Protein AF-A0AAN0MCS2-F1 (afdb_monomer)

Nearest PDB structures (foldseek):
  6ixg-assembly2_B  TM=2.517E-01  e=1.821E+00  Homo sapiens

Structure (mmCIF, N/CA/C/O backbone):
data_AF-A0AAN0MCS2-F1
#
_entry.id   AF-A0AAN0MCS2-F1
#
loop_
_atom_site.group_PDB
_atom_site.id
_atom_site.type_symbol
_atom_site.label_atom_id
_atom_site.label_alt_id
_atom_site.label_comp_id
_atom_site.label_asym_id
_atom_site.label_entity_id
_atom_site.label_seq_id
_atom_site.pdbx_PDB_ins_code
_atom_site.Cartn_x
_atom_site.Cartn_y
_atom_site.Cartn_z
_atom_site.occupancy
_atom_site.B_iso_or_equiv
_atom_site.auth_seq_id
_atom_site.auth_comp_id
_atom_site.auth_asym_id
_atom_site.auth_atom_id
_atom_site.pdbx_PDB_model_num
ATOM 1 N N . MET A 1 1 ? 11.429 34.445 -14.362 1.00 49.25 1 MET A N 1
ATOM 2 C CA . MET A 1 1 ? 10.684 33.295 -14.926 1.00 49.25 1 MET A CA 1
ATOM 3 C C . MET A 1 1 ? 11.034 31.985 -14.214 1.00 49.25 1 MET A C 1
ATOM 5 O O . MET A 1 1 ? 10.149 31.158 -14.033 1.00 49.25 1 MET A O 1
ATOM 9 N N . ASP A 1 2 ? 12.268 31.828 -13.718 1.00 57.62 2 ASP A N 1
ATOM 10 C CA . ASP A 1 2 ? 12.717 30.595 -13.047 1.00 57.62 2 ASP A CA 1
ATOM 11 C C . ASP A 1 2 ? 12.126 30.369 -11.649 1.00 57.62 2 ASP A C 1
ATOM 13 O O . ASP A 1 2 ? 11.789 29.238 -11.309 1.00 57.62 2 ASP A O 1
ATOM 17 N N . SER A 1 3 ? 11.869 31.426 -10.869 1.00 55.38 3 SER A N 1
ATOM 18 C CA . SER A 1 3 ? 11.229 31.289 -9.548 1.00 55.38 3 SER A CA 1
ATOM 19 C C . SER A 1 3 ? 9.783 30.781 -9.623 1.00 55.38 3 SER A C 1
ATOM 21 O O . SER A 1 3 ? 9.333 30.069 -8.728 1.00 55.38 3 SER A O 1
ATOM 23 N N . LEU A 1 4 ? 9.056 31.108 -10.698 1.00 62.59 4 LEU A N 1
ATOM 24 C CA . LEU A 1 4 ? 7.672 30.674 -10.904 1.00 62.59 4 LEU A CA 1
ATOM 25 C C . LEU A 1 4 ? 7.606 29.195 -11.314 1.00 62.59 4 LEU A C 1
ATOM 27 O O . LEU A 1 4 ? 6.739 28.462 -10.848 1.00 62.59 4 LEU A O 1
ATOM 31 N N . ARG A 1 5 ? 8.560 28.748 -12.143 1.00 67.56 5 ARG A N 1
ATOM 32 C CA . ARG A 1 5 ? 8.702 27.342 -12.550 1.00 67.56 5 ARG A CA 1
ATOM 33 C C . ARG A 1 5 ? 9.108 26.456 -11.377 1.00 67.56 5 ARG A C 1
ATOM 35 O O . ARG A 1 5 ? 8.538 25.383 -11.213 1.00 67.56 5 ARG A O 1
ATOM 42 N N . LEU A 1 6 ? 10.024 26.935 -10.533 1.00 66.94 6 LEU A N 1
ATOM 43 C CA . LEU A 1 6 ? 10.434 26.220 -9.327 1.00 66.94 6 LEU A CA 1
ATOM 44 C C . LEU A 1 6 ? 9.258 26.077 -8.353 1.00 66.94 6 LEU A C 1
ATOM 46 O O . LEU A 1 6 ? 8.958 24.974 -7.914 1.00 66.94 6 LEU A O 1
ATOM 50 N N . LYS A 1 7 ? 8.530 27.171 -8.085 1.00 70.00 7 LYS A N 1
ATOM 51 C CA . LYS A 1 7 ? 7.324 27.139 -7.243 1.00 70.00 7 LYS A CA 1
ATOM 52 C C . LYS A 1 7 ? 6.250 26.213 -7.814 1.00 70.00 7 LYS A C 1
ATOM 54 O O . LYS A 1 7 ? 5.657 25.457 -7.058 1.00 70.00 7 LYS A O 1
ATOM 59 N N . GLY A 1 8 ? 6.038 26.219 -9.131 1.00 75.12 8 GLY A N 1
ATOM 60 C CA . GLY A 1 8 ? 5.113 25.299 -9.794 1.00 75.12 8 GLY A CA 1
ATOM 61 C C . GLY A 1 8 ? 5.495 23.832 -9.597 1.00 75.12 8 GLY A C 1
ATOM 62 O O . GLY A 1 8 ? 4.645 23.032 -9.218 1.00 75.12 8 GLY A O 1
ATOM 63 N N . LEU A 1 9 ? 6.774 23.489 -9.782 1.00 75.25 9 LEU A N 1
ATOM 64 C CA . LEU A 1 9 ? 7.273 22.128 -9.571 1.00 75.25 9 LEU A CA 1
ATOM 65 C C . LEU A 1 9 ? 7.177 21.701 -8.100 1.00 75.25 9 LEU A C 1
ATOM 67 O O . LEU A 1 9 ? 6.795 20.568 -7.824 1.00 75.25 9 LEU A O 1
ATOM 71 N N . PHE A 1 10 ? 7.459 22.605 -7.161 1.00 71.62 10 PHE A N 1
ATOM 72 C CA . PHE A 1 10 ? 7.328 22.340 -5.727 1.00 71.62 10 PHE A CA 1
ATOM 73 C C . PHE A 1 10 ? 5.873 22.115 -5.313 1.00 71.62 10 PHE A C 1
ATOM 75 O O . PHE A 1 10 ? 5.589 21.159 -4.603 1.00 71.62 10 PHE A O 1
ATOM 82 N N . VAL A 1 11 ? 4.944 22.945 -5.794 1.00 72.69 11 VAL A N 1
ATOM 83 C CA . VAL A 1 11 ? 3.505 22.781 -5.531 1.00 72.69 11 VAL A CA 1
ATOM 84 C C . VAL A 1 11 ? 2.983 21.484 -6.146 1.00 72.69 11 VAL A C 1
ATOM 86 O O . VAL A 1 11 ? 2.204 20.776 -5.513 1.00 72.69 11 VAL A O 1
ATOM 89 N N . LEU A 1 12 ? 3.424 21.159 -7.364 1.00 71.31 12 LEU A N 1
ATOM 90 C CA . LEU A 1 12 ? 3.101 19.899 -8.025 1.00 71.31 12 LEU A CA 1
ATOM 91 C C . LEU A 1 12 ? 3.603 18.708 -7.194 1.00 71.31 12 LEU A C 1
ATOM 93 O O . LEU A 1 12 ? 2.820 17.815 -6.892 1.00 71.31 12 LEU A O 1
ATOM 97 N N . THR A 1 13 ? 4.860 18.750 -6.748 1.00 70.44 13 THR A N 1
ATOM 98 C CA . THR A 1 13 ? 5.473 17.703 -5.915 1.00 70.44 13 THR A CA 1
ATOM 99 C C . THR A 1 13 ? 4.774 17.572 -4.559 1.00 70.44 13 THR A C 1
ATOM 101 O O . THR A 1 13 ? 4.441 16.467 -4.156 1.00 70.44 13 THR A O 1
ATOM 104 N N . GLY A 1 14 ? 4.472 18.682 -3.878 1.00 69.06 14 GLY A N 1
ATOM 105 C CA . GLY A 1 14 ? 3.762 18.671 -2.594 1.00 69.06 14 GLY A CA 1
ATOM 106 C C . GLY A 1 14 ? 2.352 18.093 -2.710 1.00 69.06 14 GLY A C 1
ATOM 107 O O . GLY A 1 14 ? 1.976 17.223 -1.925 1.00 69.06 14 GLY A O 1
ATOM 108 N N . LYS A 1 15 ? 1.602 18.485 -3.752 1.00 67.69 15 LYS A N 1
ATOM 109 C CA . LYS A 1 15 ? 0.300 17.874 -4.067 1.00 67.69 15 LYS A CA 1
ATOM 110 C C . LYS A 1 15 ? 0.422 16.381 -4.370 1.00 67.69 15 LYS A C 1
ATOM 112 O O . LYS A 1 15 ? -0.410 15.611 -3.911 1.00 67.69 15 LYS A O 1
ATOM 117 N N . MET A 1 16 ? 1.456 15.984 -5.108 1.00 67.19 16 MET A N 1
ATOM 118 C CA . MET A 1 16 ? 1.753 14.586 -5.427 1.00 67.19 16 MET A CA 1
ATOM 119 C C . MET A 1 16 ? 2.273 13.776 -4.240 1.00 67.19 16 MET A C 1
ATOM 121 O O . MET A 1 16 ? 2.394 12.575 -4.385 1.00 67.19 16 MET A O 1
ATOM 125 N N . MET A 1 17 ? 2.608 14.386 -3.102 1.00 65.94 17 MET A N 1
ATOM 126 C CA . MET A 1 17 ? 3.031 13.671 -1.891 1.00 65.94 17 MET A CA 1
ATOM 127 C C . MET A 1 17 ? 1.999 13.762 -0.763 1.00 65.94 17 MET A C 1
ATOM 129 O O . MET A 1 17 ? 2.291 13.318 0.343 1.00 65.94 17 MET A O 1
ATOM 133 N N . ALA A 1 18 ? 0.828 14.362 -1.019 1.00 61.72 18 ALA A N 1
ATOM 134 C CA . ALA A 1 18 ? -0.166 14.704 0.004 1.00 61.72 18 ALA A CA 1
ATOM 135 C C . ALA A 1 18 ? 0.447 15.423 1.230 1.00 61.72 18 ALA A C 1
ATOM 137 O O . ALA A 1 18 ? -0.058 15.319 2.345 1.00 61.72 18 ALA A O 1
ATOM 138 N N . ALA A 1 19 ? 1.553 16.148 1.024 1.00 60.22 19 ALA A N 1
ATOM 139 C CA . ALA A 1 19 ? 2.311 16.782 2.091 1.00 60.22 19 ALA A CA 1
ATOM 140 C C . ALA A 1 19 ? 1.664 18.112 2.486 1.00 60.22 19 ALA A C 1
ATOM 142 O O . ALA A 1 19 ? 1.260 18.904 1.627 1.00 60.22 19 ALA A O 1
ATOM 143 N N . ASP A 1 20 ? 1.597 18.359 3.792 1.00 55.09 20 ASP A N 1
ATOM 144 C CA . ASP A 1 20 ? 1.030 19.583 4.337 1.00 55.09 20 ASP A CA 1
ATOM 145 C C . ASP A 1 20 ? 1.890 20.786 3.917 1.00 55.09 20 ASP A C 1
ATOM 147 O O . ASP A 1 20 ? 3.088 20.852 4.203 1.00 55.09 20 ASP A O 1
ATOM 151 N N . MET A 1 21 ? 1.303 21.733 3.180 1.00 57.91 21 MET A N 1
ATOM 152 C CA . MET A 1 21 ? 2.031 22.877 2.611 1.00 57.91 21 MET A CA 1
ATOM 153 C C . MET A 1 21 ? 2.197 24.012 3.630 1.00 57.91 21 MET A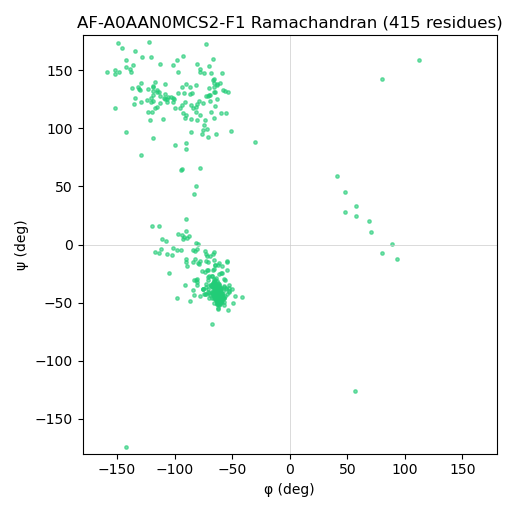 C 1
ATOM 155 O O . MET A 1 21 ? 2.043 25.191 3.304 1.00 57.91 21 MET A O 1
ATOM 159 N N . ASN A 1 22 ? 2.539 23.655 4.867 1.00 54.69 22 ASN A N 1
ATOM 160 C CA . ASN A 1 22 ? 3.037 24.594 5.857 1.00 54.69 22 ASN A CA 1
ATOM 161 C C . ASN A 1 22 ? 4.497 24.915 5.513 1.00 54.69 22 ASN A C 1
ATOM 163 O O . ASN A 1 22 ? 5.425 24.170 5.823 1.00 54.69 22 ASN A O 1
ATOM 167 N N . TYR A 1 23 ? 4.694 26.019 4.787 1.00 54.25 23 TYR A N 1
ATOM 168 C CA . TYR A 1 23 ? 6.009 26.485 4.350 1.00 54.25 23 TYR A CA 1
ATOM 169 C C . TYR A 1 23 ? 6.892 26.862 5.550 1.00 54.25 23 TYR A C 1
ATOM 171 O O . TYR A 1 23 ? 6.872 27.997 6.019 1.00 54.25 23 TYR A O 1
ATOM 179 N N . GLY A 1 24 ? 7.724 25.923 5.994 1.00 55.72 24 GLY A N 1
ATOM 180 C CA . GLY A 1 24 ? 8.928 26.184 6.777 1.00 55.72 24 GLY A CA 1
ATOM 181 C C . GLY A 1 24 ? 10.157 25.831 5.945 1.00 55.72 24 GLY A C 1
ATOM 182 O O . GLY A 1 24 ? 10.246 24.730 5.404 1.00 55.72 24 GLY A O 1
ATOM 183 N N . PHE A 1 25 ? 11.118 26.746 5.809 1.00 54.50 25 PHE A N 1
ATOM 184 C CA . PHE A 1 25 ? 12.414 26.401 5.221 1.00 54.50 25 PHE A CA 1
ATOM 185 C C . PHE A 1 25 ? 13.181 25.521 6.217 1.00 54.50 25 PHE A C 1
ATOM 187 O O . PHE A 1 25 ? 13.846 26.027 7.119 1.00 54.50 25 PHE A O 1
ATOM 194 N N . VAL A 1 26 ? 13.052 24.198 6.089 1.00 68.31 26 VAL A N 1
ATOM 195 C CA . VAL A 1 26 ? 13.790 23.238 6.919 1.00 68.31 26 VAL A CA 1
ATOM 196 C C . VAL A 1 26 ? 15.147 22.985 6.272 1.00 68.31 26 VAL A C 1
ATOM 198 O O . VAL A 1 26 ? 15.285 22.187 5.345 1.00 68.31 26 VAL A O 1
ATOM 201 N N . PHE A 1 27 ? 16.165 23.696 6.747 1.00 72.94 27 PHE A N 1
ATOM 202 C CA . PHE A 1 27 ? 17.539 23.471 6.318 1.00 72.94 27 PHE A CA 1
ATOM 203 C C . PHE A 1 27 ? 18.130 22.270 7.062 1.00 72.94 27 PHE A C 1
ATOM 205 O O . PHE A 1 27 ? 18.440 22.354 8.249 1.00 72.94 27 PHE A O 1
ATOM 212 N N . SER A 1 28 ? 18.304 21.146 6.363 1.00 85.94 28 SER A N 1
ATOM 213 C CA . SER A 1 28 ? 19.038 19.994 6.894 1.00 85.94 28 SER A CA 1
ATOM 214 C C . SER A 1 28 ? 20.517 20.100 6.524 1.00 85.94 28 SER A C 1
ATOM 216 O O . SER A 1 28 ? 20.911 19.925 5.364 1.00 85.94 28 SER A O 1
ATOM 218 N N . LEU A 1 29 ? 21.355 20.369 7.528 1.00 89.31 29 LEU A N 1
ATOM 219 C CA . LEU A 1 29 ? 22.810 20.373 7.366 1.00 89.31 29 LEU A CA 1
ATOM 220 C C . LEU A 1 29 ? 23.319 18.991 6.924 1.00 89.31 29 LEU A C 1
ATOM 222 O O . LEU A 1 29 ? 24.201 18.899 6.074 1.00 89.31 29 LEU A O 1
ATOM 226 N N . GLU A 1 30 ? 22.715 17.916 7.437 1.00 91.69 30 GLU A N 1
ATOM 227 C CA . GLU A 1 30 ? 23.076 16.542 7.085 1.00 91.69 30 GLU A CA 1
ATOM 228 C C . GLU A 1 30 ? 22.815 16.244 5.598 1.00 91.69 30 GLU A C 1
ATOM 230 O O . GLU A 1 30 ? 23.688 15.721 4.904 1.00 91.69 30 GLU A O 1
ATOM 235 N N . ALA A 1 31 ? 21.645 16.632 5.075 1.00 86.88 31 ALA A N 1
ATOM 236 C CA . ALA A 1 31 ? 21.326 16.474 3.653 1.00 86.88 31 ALA A CA 1
ATOM 237 C C . ALA A 1 31 ? 22.259 17.310 2.758 1.00 86.88 31 ALA A C 1
ATOM 239 O O . ALA A 1 31 ? 22.672 16.866 1.682 1.00 86.88 31 ALA A O 1
ATOM 240 N N . THR A 1 32 ? 22.641 18.499 3.228 1.00 90.25 32 THR A N 1
ATOM 241 C CA . THR A 1 32 ? 23.588 19.376 2.529 1.00 90.25 32 THR A CA 1
ATOM 242 C C . THR A 1 32 ? 24.970 18.731 2.435 1.00 90.25 32 THR A C 1
ATOM 244 O O . THR A 1 32 ? 25.537 18.658 1.345 1.00 90.25 32 THR A O 1
ATOM 247 N N . LEU A 1 33 ? 25.490 18.185 3.539 1.00 93.38 33 LEU A N 1
ATOM 248 C CA . LEU A 1 33 ? 26.780 17.488 3.555 1.00 93.38 33 LEU A CA 1
ATOM 249 C C . LEU A 1 33 ? 26.772 16.244 2.659 1.00 93.38 33 LEU A C 1
ATOM 251 O O . LEU A 1 33 ? 27.718 16.038 1.899 1.00 93.38 33 LEU A O 1
ATOM 255 N N . LYS A 1 34 ? 25.684 15.459 2.667 1.00 91.56 34 LYS A N 1
ATOM 256 C CA . LYS A 1 34 ? 25.514 14.323 1.742 1.00 91.56 34 LYS A CA 1
ATOM 257 C C . LYS A 1 34 ? 25.557 14.778 0.280 1.00 91.56 34 LYS A C 1
ATOM 259 O O . LYS A 1 34 ? 26.231 14.154 -0.534 1.00 91.56 34 LYS A O 1
ATOM 264 N N . THR A 1 35 ? 24.911 15.896 -0.048 1.00 91.62 35 THR A N 1
ATOM 265 C CA . THR A 1 35 ? 24.921 16.458 -1.411 1.00 91.62 35 THR A CA 1
ATOM 266 C C . THR A 1 35 ? 26.323 16.916 -1.826 1.00 91.62 35 THR A C 1
ATOM 268 O O . THR A 1 35 ? 26.775 16.582 -2.922 1.00 91.62 35 THR A O 1
ATOM 271 N N . ILE A 1 36 ? 27.041 17.613 -0.937 1.00 94.56 36 ILE A N 1
ATOM 272 C CA . ILE A 1 36 ? 28.433 18.040 -1.158 1.00 94.56 36 ILE A CA 1
ATOM 273 C C . ILE A 1 36 ? 29.361 16.836 -1.346 1.00 94.56 36 ILE A C 1
ATOM 275 O O . ILE A 1 36 ? 30.296 16.932 -2.129 1.00 94.56 36 ILE A O 1
ATOM 279 N N . ALA A 1 37 ? 29.115 15.707 -0.678 1.00 92.62 37 ALA A N 1
ATOM 280 C CA . ALA A 1 37 ? 29.914 14.494 -0.847 1.00 92.62 37 ALA A CA 1
ATOM 281 C C . ALA A 1 37 ? 29.603 13.746 -2.159 1.00 92.62 37 ALA A C 1
ATOM 283 O O . ALA A 1 37 ? 30.510 13.241 -2.822 1.00 92.62 37 ALA A O 1
ATOM 284 N N . ILE A 1 38 ? 28.329 13.691 -2.565 1.00 93.00 38 ILE A N 1
ATOM 285 C CA . ILE A 1 38 ? 27.896 12.965 -3.769 1.00 93.00 38 ILE A CA 1
ATOM 286 C C . ILE A 1 38 ? 28.361 13.667 -5.052 1.00 93.00 38 ILE A C 1
ATOM 288 O O . ILE A 1 38 ? 28.765 12.989 -5.997 1.00 93.00 38 ILE A O 1
ATOM 292 N N . PHE A 1 39 ? 28.353 15.003 -5.099 1.00 92.56 39 PHE A N 1
ATOM 293 C CA . PHE A 1 39 ? 28.737 15.762 -6.298 1.00 92.56 39 PHE A CA 1
ATOM 294 C C . PHE A 1 39 ? 30.162 15.442 -6.804 1.00 92.56 39 PHE A C 1
ATOM 296 O O . PHE A 1 39 ? 30.306 15.074 -7.974 1.00 92.56 39 PHE A O 1
ATOM 303 N N . PRO A 1 40 ? 31.214 15.504 -5.962 1.00 95.00 40 PRO A N 1
ATOM 304 C CA . PRO A 1 40 ? 32.560 15.071 -6.324 1.00 95.00 40 PRO A CA 1
ATOM 305 C C . PRO A 1 40 ? 32.627 13.590 -6.687 1.00 95.00 40 PRO A C 1
ATOM 307 O O . PRO A 1 40 ? 33.369 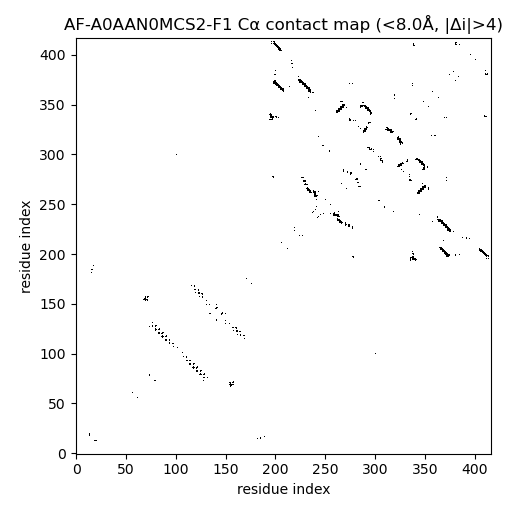13.232 -7.596 1.00 95.00 40 PRO A O 1
ATOM 310 N N . GLY A 1 41 ? 31.841 12.734 -6.024 1.00 93.31 41 GLY A N 1
ATOM 311 C CA . GLY A 1 41 ? 31.767 11.307 -6.340 1.00 93.31 41 GLY A CA 1
ATOM 312 C C . GLY A 1 41 ? 31.287 11.055 -7.771 1.00 93.31 41 GLY A C 1
ATOM 313 O O . GLY A 1 41 ? 31.966 10.379 -8.543 1.00 93.31 41 GLY A O 1
ATOM 314 N N . VAL A 1 42 ? 30.164 11.664 -8.164 1.00 91.81 42 VAL A N 1
ATOM 315 C CA . VAL A 1 42 ? 29.646 11.588 -9.541 1.00 91.81 42 VAL A CA 1
ATOM 316 C C . VAL A 1 42 ? 30.651 12.177 -10.530 1.00 91.81 42 VAL A C 1
ATOM 318 O O . VAL A 1 42 ? 30.913 11.578 -11.572 1.00 91.81 42 VAL A O 1
ATOM 321 N N . PHE A 1 43 ? 31.257 13.319 -10.199 1.00 91.44 43 PHE A N 1
ATOM 322 C CA . PHE A 1 43 ? 32.249 13.956 -11.061 1.00 91.44 43 PHE A CA 1
ATOM 323 C C . PHE A 1 43 ? 33.487 13.076 -11.277 1.00 91.44 43 PHE A C 1
ATOM 325 O O . PHE A 1 43 ? 33.930 12.921 -12.412 1.00 91.44 43 PHE A O 1
ATOM 332 N N . LEU A 1 44 ? 34.010 12.444 -10.223 1.00 93.69 44 LEU A N 1
ATOM 333 C CA . LEU A 1 44 ? 35.133 11.510 -10.316 1.00 93.69 44 LEU A CA 1
ATOM 334 C C . LEU A 1 44 ? 34.800 10.316 -11.203 1.00 93.69 44 LEU A C 1
ATOM 336 O O . LEU A 1 44 ? 35.621 9.944 -12.037 1.00 93.69 44 LEU A O 1
ATOM 340 N N . VAL A 1 45 ? 33.597 9.749 -11.073 1.00 92.19 45 VAL A N 1
ATOM 341 C CA . VAL A 1 45 ? 33.142 8.666 -11.953 1.00 92.19 45 VAL A CA 1
ATOM 342 C C . VAL A 1 45 ? 33.131 9.140 -13.405 1.00 92.19 45 VAL A C 1
ATOM 344 O O . VAL A 1 45 ? 33.732 8.488 -14.255 1.00 92.19 45 VAL A O 1
ATOM 347 N N . VAL A 1 46 ? 32.539 10.301 -13.701 1.00 89.75 46 VAL A N 1
ATOM 348 C CA . VAL A 1 46 ? 32.508 10.850 -15.069 1.00 89.75 46 VAL A CA 1
ATOM 349 C C . VAL A 1 46 ? 33.919 11.098 -15.607 1.00 89.75 46 VAL A C 1
ATOM 351 O O . VAL A 1 46 ? 34.215 10.717 -16.737 1.00 89.75 46 VAL A O 1
ATOM 354 N N . VAL A 1 47 ? 34.813 11.684 -14.809 1.00 90.75 47 VAL A N 1
ATOM 355 C CA . VAL A 1 47 ? 36.205 11.945 -15.207 1.00 90.75 47 VAL A CA 1
ATOM 356 C C . VAL A 1 47 ? 36.972 10.646 -15.439 1.00 90.75 47 VAL A C 1
ATOM 358 O O . VAL A 1 47 ? 37.709 10.559 -16.416 1.00 90.75 47 VAL A O 1
ATOM 361 N N . LEU A 1 48 ? 36.786 9.624 -14.602 1.00 92.12 48 LEU A N 1
ATOM 362 C CA . LEU A 1 48 ? 37.407 8.310 -14.787 1.00 92.12 48 LEU A CA 1
ATOM 363 C C . LEU A 1 48 ? 36.906 7.627 -16.061 1.00 92.12 48 LEU A C 1
ATOM 365 O O . LEU A 1 48 ? 37.723 7.168 -16.858 1.00 92.12 48 LEU A O 1
ATOM 369 N N . PHE A 1 49 ? 35.591 7.607 -16.296 1.00 85.44 49 PHE A N 1
ATOM 370 C CA . PHE A 1 49 ? 35.014 7.075 -17.533 1.00 85.44 49 PHE A CA 1
ATOM 371 C C . PHE A 1 49 ? 35.533 7.829 -18.759 1.00 85.44 49 PHE A C 1
ATOM 373 O O . PHE A 1 49 ? 35.985 7.203 -19.718 1.00 85.44 49 PHE A O 1
ATOM 380 N N . ASN A 1 50 ? 35.539 9.162 -18.711 1.00 85.69 50 ASN A N 1
ATOM 381 C CA . ASN A 1 50 ? 36.059 9.994 -19.791 1.00 85.69 50 ASN A CA 1
ATOM 382 C C . ASN A 1 50 ? 37.556 9.762 -20.011 1.00 85.69 50 ASN A C 1
ATOM 384 O O . ASN A 1 50 ? 37.982 9.683 -21.155 1.00 85.69 50 ASN A O 1
ATOM 388 N N . ARG A 1 51 ? 38.352 9.588 -18.949 1.00 84.75 51 ARG A N 1
ATOM 389 C CA . ARG A 1 51 ? 39.783 9.272 -19.050 1.00 84.75 51 ARG A CA 1
ATOM 390 C C . ARG A 1 51 ? 40.007 7.926 -19.732 1.00 84.75 51 ARG A C 1
ATOM 392 O O . ARG A 1 51 ? 40.767 7.876 -20.688 1.00 84.75 51 ARG A O 1
ATOM 399 N N . ILE A 1 52 ? 39.317 6.869 -19.295 1.00 83.56 52 ILE A N 1
ATOM 400 C CA . ILE A 1 52 ? 39.418 5.527 -19.898 1.00 83.56 52 ILE A CA 1
ATOM 401 C C . ILE A 1 52 ? 38.986 5.552 -21.370 1.00 83.56 52 ILE A C 1
ATOM 403 O O . ILE A 1 52 ? 39.563 4.846 -22.196 1.00 83.56 52 ILE A O 1
ATOM 407 N N . LEU A 1 53 ? 37.962 6.342 -21.707 1.00 75.31 53 LEU A N 1
ATOM 408 C CA . LEU A 1 53 ? 37.527 6.532 -23.089 1.00 75.31 53 LEU A CA 1
ATOM 409 C C . LEU A 1 53 ? 38.602 7.257 -23.904 1.00 75.31 53 LEU A C 1
ATOM 411 O O . LEU A 1 53 ? 38.982 6.760 -24.955 1.00 75.31 53 LEU A O 1
ATOM 415 N N . LEU A 1 54 ? 39.117 8.386 -23.412 1.00 75.75 54 LEU A N 1
ATOM 416 C CA . LEU A 1 54 ? 40.113 9.212 -24.101 1.00 75.75 54 LEU A CA 1
ATOM 417 C C . LEU A 1 54 ? 41.468 8.511 -24.260 1.00 75.75 54 LEU A C 1
ATOM 419 O O . LEU A 1 54 ? 42.123 8.706 -25.275 1.00 75.75 54 LEU A O 1
ATOM 423 N N . GLU A 1 55 ? 41.864 7.667 -23.308 1.00 76.12 55 GLU A N 1
ATOM 424 C CA . GLU A 1 55 ? 43.109 6.888 -23.362 1.00 76.12 55 GLU A CA 1
ATOM 425 C C . GLU A 1 55 ? 43.102 5.837 -24.487 1.00 76.12 55 GLU A C 1
ATOM 427 O O . GLU A 1 55 ? 44.158 5.421 -24.952 1.00 76.12 55 GLU A O 1
ATOM 432 N N . LYS A 1 56 ? 41.917 5.432 -24.964 1.00 67.12 56 LYS A N 1
ATOM 433 C CA . LYS A 1 56 ? 41.763 4.458 -26.053 1.00 67.12 56 LYS A CA 1
ATOM 434 C C . LYS A 1 56 ? 41.722 5.076 -27.453 1.00 67.12 56 LYS A C 1
ATOM 436 O O . LYS A 1 56 ? 41.799 4.316 -28.413 1.00 67.12 56 LYS A O 1
ATOM 441 N N . TYR A 1 57 ? 41.578 6.397 -27.587 1.00 71.06 57 TYR A N 1
ATOM 442 C CA . TYR A 1 57 ? 41.524 7.065 -28.892 1.00 71.06 57 TYR A CA 1
ATOM 443 C C . TYR A 1 57 ? 42.870 7.711 -29.214 1.00 71.06 57 TYR A C 1
ATOM 445 O O . TYR A 1 57 ? 43.350 8.571 -28.474 1.00 71.06 57 TYR A O 1
ATOM 453 N N . GLU A 1 58 ? 43.477 7.347 -30.343 1.00 73.31 58 GLU A N 1
ATOM 454 C CA . GLU A 1 58 ? 44.683 8.036 -30.796 1.00 73.31 58 GLU A CA 1
ATOM 455 C C . GLU A 1 58 ? 44.354 9.492 -31.173 1.00 73.31 58 GLU A C 1
ATOM 457 O O . GLU A 1 58 ? 43.328 9.779 -31.796 1.00 73.31 58 GLU A O 1
ATOM 462 N N . LEU A 1 59 ? 45.254 10.435 -30.864 1.00 66.88 59 LEU A N 1
ATOM 463 C CA . LEU A 1 59 ? 45.084 11.855 -31.220 1.00 66.88 59 LEU A CA 1
ATOM 464 C C . LEU A 1 59 ? 44.800 12.037 -32.724 1.00 66.88 59 LEU A C 1
ATOM 466 O O . LEU A 1 59 ? 44.020 12.902 -33.122 1.00 66.88 59 LEU A O 1
ATOM 470 N N . ILE A 1 60 ? 45.409 11.194 -33.565 1.00 67.25 60 ILE A N 1
ATOM 471 C CA . ILE A 1 60 ? 45.218 11.222 -35.016 1.00 67.25 60 ILE A CA 1
ATOM 472 C C . ILE A 1 60 ? 43.831 10.728 -35.449 1.00 67.25 60 ILE A C 1
ATOM 474 O O . ILE A 1 60 ? 43.299 11.234 -36.439 1.00 67.25 60 ILE A O 1
ATOM 478 N N . GLU A 1 61 ? 43.213 9.807 -34.706 1.00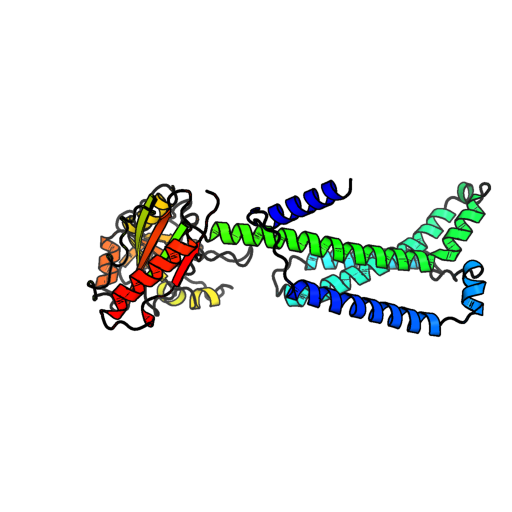 69.94 61 GLU A N 1
ATOM 479 C CA . GLU A 1 61 ? 41.827 9.388 -34.930 1.00 69.94 61 GLU A CA 1
ATOM 480 C C . GLU A 1 61 ? 40.850 10.490 -34.522 1.00 69.94 61 GLU A C 1
ATOM 482 O O . GLU A 1 61 ? 39.923 10.781 -35.276 1.00 69.94 61 GLU A O 1
ATOM 487 N N . LEU A 1 62 ? 41.100 11.186 -33.407 1.00 71.38 62 LEU A N 1
ATOM 488 C CA . LEU A 1 62 ? 40.291 12.337 -32.981 1.00 71.38 62 LEU A CA 1
ATOM 489 C C . LEU A 1 62 ? 40.339 13.483 -34.008 1.00 71.38 62 LEU A C 1
ATOM 491 O O . LEU A 1 62 ? 39.307 14.074 -34.324 1.00 71.38 62 LEU A O 1
ATOM 495 N N . LEU A 1 63 ? 41.511 13.751 -34.596 1.00 71.12 63 LEU A N 1
ATOM 496 C CA . LEU A 1 63 ? 41.684 14.751 -35.661 1.00 71.12 63 LEU A CA 1
ATOM 497 C C . LEU A 1 63 ? 41.077 14.323 -37.011 1.00 71.12 63 LEU A C 1
ATOM 499 O O . LEU A 1 63 ? 40.784 15.175 -37.853 1.00 71.12 63 LEU A O 1
ATOM 503 N N . ARG A 1 64 ? 40.882 13.017 -37.241 1.00 66.06 64 ARG A N 1
ATOM 504 C CA . ARG A 1 64 ? 40.257 12.460 -38.457 1.00 66.06 64 ARG A CA 1
ATOM 505 C C . ARG A 1 64 ? 38.795 12.051 -38.273 1.00 66.06 64 ARG A C 1
ATOM 507 O O . ARG A 1 64 ? 38.171 11.676 -39.265 1.00 66.06 64 ARG A O 1
ATOM 514 N N . ALA A 1 65 ? 38.236 12.169 -37.070 1.00 63.16 65 ALA A N 1
ATOM 515 C CA . ALA A 1 65 ? 36.906 11.671 -36.720 1.00 63.16 65 ALA A CA 1
ATOM 516 C C . ALA A 1 65 ? 35.782 12.219 -37.619 1.00 63.16 65 ALA A C 1
ATOM 518 O O . ALA A 1 65 ? 34.815 11.514 -37.889 1.00 63.16 65 ALA A O 1
ATOM 519 N N . ASP A 1 66 ? 35.922 13.438 -38.151 1.00 60.66 66 ASP A N 1
ATOM 520 C CA . ASP A 1 66 ? 34.923 14.029 -39.056 1.00 60.66 66 ASP A CA 1
ATOM 521 C C . ASP A 1 66 ? 35.063 13.571 -40.527 1.00 60.66 66 ASP A C 1
ATOM 523 O O . ASP A 1 66 ? 34.170 13.792 -41.341 1.00 60.66 66 ASP A O 1
ATOM 527 N N . ARG A 1 67 ? 36.177 12.913 -40.895 1.00 59.00 67 ARG A N 1
ATOM 528 C CA . ARG A 1 67 ? 36.479 12.470 -42.274 1.00 59.00 67 ARG A CA 1
ATOM 529 C C . ARG A 1 67 ? 36.345 10.962 -42.503 1.00 59.00 67 ARG A C 1
ATOM 531 O O . ARG A 1 67 ? 36.441 10.524 -43.650 1.00 59.00 67 ARG A O 1
ATOM 538 N N . ILE A 1 68 ? 36.147 10.169 -41.453 1.00 60.47 68 ILE A N 1
ATOM 539 C CA . ILE A 1 68 ? 36.016 8.710 -41.545 1.00 60.47 68 ILE A CA 1
ATOM 540 C C . ILE A 1 68 ? 34.528 8.368 -41.671 1.00 60.47 68 ILE A C 1
ATOM 542 O O . ILE A 1 68 ? 33.750 8.589 -40.749 1.00 60.47 68 ILE A O 1
ATOM 546 N N . ASN A 1 69 ? 34.124 7.834 -42.826 1.00 63.75 69 ASN A N 1
ATOM 547 C CA . ASN A 1 69 ? 32.781 7.278 -42.985 1.00 63.75 69 ASN A CA 1
ATOM 548 C C . ASN A 1 69 ? 32.712 5.949 -42.225 1.00 63.75 69 ASN A C 1
ATOM 550 O O . ASN A 1 69 ? 33.544 5.072 -42.460 1.00 63.75 69 ASN A O 1
ATOM 554 N N . GLU A 1 70 ? 31.721 5.780 -41.351 1.00 65.75 70 GLU A N 1
ATOM 555 C CA . GLU A 1 70 ? 31.495 4.500 -40.682 1.00 65.75 70 GLU A CA 1
ATOM 556 C C . GLU A 1 70 ? 31.107 3.439 -41.722 1.00 65.75 70 GLU A C 1
ATOM 558 O O . GLU A 1 70 ? 30.229 3.664 -42.561 1.00 65.75 70 GLU A O 1
ATOM 563 N N . GLU A 1 71 ? 31.740 2.263 -41.687 1.00 60.53 71 GLU A N 1
ATOM 564 C CA . GLU A 1 71 ? 31.316 1.164 -42.554 1.00 60.53 71 GLU A CA 1
ATOM 565 C C . GLU A 1 71 ? 29.884 0.743 -42.206 1.00 60.53 71 GLU A C 1
ATOM 567 O O . GLU A 1 71 ? 29.572 0.393 -41.066 1.00 60.53 71 GLU A O 1
ATOM 572 N N . ASN A 1 72 ? 28.995 0.734 -43.200 1.00 57.66 72 ASN A N 1
ATOM 573 C CA . ASN A 1 72 ? 27.618 0.284 -43.019 1.00 57.66 72 ASN A CA 1
ATOM 574 C C . ASN A 1 72 ? 27.596 -1.180 -42.537 1.00 57.66 72 ASN A C 1
ATOM 576 O O . ASN A 1 72 ? 27.936 -2.101 -43.284 1.00 57.66 72 ASN A O 1
ATOM 580 N N . PHE A 1 73 ? 27.147 -1.410 -41.297 1.00 52.31 73 PHE A N 1
ATOM 581 C CA . PHE A 1 73 ? 27.121 -2.747 -40.691 1.00 52.31 73 PHE A CA 1
ATOM 582 C C . PHE A 1 73 ? 26.061 -3.655 -41.345 1.00 52.31 73 PHE A C 1
ATOM 584 O O . PHE A 1 73 ? 26.212 -4.876 -41.406 1.00 52.31 73 PHE A O 1
ATOM 591 N N . VAL A 1 74 ? 24.991 -3.075 -41.898 1.00 56.44 74 VAL A N 1
ATOM 592 C CA . VAL A 1 74 ? 23.936 -3.828 -42.589 1.00 56.44 74 VAL A CA 1
ATOM 593 C C . VAL A 1 74 ? 24.270 -3.955 -44.074 1.00 56.44 74 VAL A C 1
ATOM 595 O O . VAL A 1 74 ? 23.831 -3.169 -44.911 1.00 56.44 74 VAL A O 1
ATOM 598 N N . LYS A 1 75 ? 25.026 -5.002 -44.418 1.00 58.78 75 LYS A N 1
ATOM 599 C CA . LYS A 1 75 ? 25.383 -5.307 -45.815 1.00 58.78 75 LYS A CA 1
ATOM 600 C C . LYS A 1 75 ? 24.196 -5.819 -46.649 1.00 58.78 75 LYS A C 1
ATOM 602 O O . LYS A 1 75 ? 24.229 -5.725 -47.873 1.00 58.78 75 LYS A O 1
ATOM 607 N N . ARG A 1 76 ? 23.137 -6.366 -46.022 1.00 67.06 76 ARG A N 1
ATOM 608 C CA . ARG A 1 76 ? 21.943 -6.895 -46.721 1.00 67.06 76 ARG A CA 1
ATOM 609 C C . ARG A 1 76 ? 20.641 -6.437 -46.060 1.00 67.06 76 ARG A C 1
ATOM 611 O O . ARG A 1 76 ? 20.415 -6.689 -44.884 1.00 67.06 76 ARG A O 1
ATOM 618 N N . ALA A 1 77 ? 19.755 -5.837 -46.852 1.00 67.50 77 ALA A N 1
ATOM 619 C CA . ALA A 1 77 ? 18.514 -5.216 -46.376 1.00 67.50 77 ALA A CA 1
ATOM 620 C C . ALA A 1 77 ? 17.511 -6.188 -45.730 1.00 67.50 77 ALA A C 1
ATOM 622 O O . ALA A 1 77 ? 16.804 -5.806 -44.804 1.00 67.50 77 ALA A O 1
ATOM 623 N N . TRP A 1 78 ? 17.467 -7.445 -46.179 1.00 74.88 78 TRP A N 1
ATOM 624 C CA . TRP A 1 78 ? 16.573 -8.452 -45.602 1.00 74.88 78 TRP A CA 1
ATOM 625 C C . TRP A 1 78 ? 16.934 -8.784 -44.144 1.00 74.88 78 TRP A C 1
ATOM 627 O O . TRP A 1 78 ? 16.043 -9.062 -43.349 1.00 74.88 78 TRP A O 1
ATOM 637 N N . MET A 1 79 ? 18.217 -8.680 -43.764 1.00 79.50 79 MET A N 1
ATOM 638 C CA . MET A 1 79 ? 18.648 -8.916 -42.382 1.00 79.50 79 MET A CA 1
ATOM 639 C C . MET A 1 79 ? 18.091 -7.854 -41.429 1.00 79.50 79 MET A C 1
ATOM 641 O O . MET A 1 79 ? 17.694 -8.195 -40.321 1.00 79.50 79 MET A O 1
ATOM 645 N N . SER A 1 80 ? 17.989 -6.588 -41.859 1.00 82.12 80 SER A N 1
ATOM 646 C CA . SER A 1 80 ? 17.301 -5.560 -41.065 1.00 82.12 80 SER A CA 1
ATOM 647 C C . SER A 1 80 ? 15.845 -5.936 -40.826 1.00 82.12 80 SER A C 1
ATOM 649 O O . SER A 1 80 ? 15.396 -5.896 -39.686 1.00 82.12 80 SER A O 1
ATOM 651 N N . VAL A 1 81 ? 15.119 -6.362 -41.862 1.00 83.69 81 VAL A N 1
ATOM 652 C CA . VAL A 1 81 ? 13.704 -6.747 -41.720 1.00 83.69 81 VAL A CA 1
ATOM 653 C C . VAL A 1 81 ? 13.541 -7.874 -40.696 1.00 83.69 81 VAL A C 1
ATOM 655 O O . VAL A 1 81 ? 12.717 -7.758 -39.797 1.00 83.69 81 VAL A O 1
ATOM 658 N N . VAL A 1 82 ? 14.381 -8.910 -40.757 1.00 87.81 82 VAL A N 1
ATOM 659 C CA . VAL A 1 82 ? 14.353 -10.012 -39.780 1.00 87.81 82 VAL A CA 1
ATOM 660 C C . VAL A 1 82 ? 14.642 -9.515 -38.358 1.00 87.81 82 VAL A C 1
ATOM 662 O O . VAL A 1 82 ? 13.899 -9.835 -37.435 1.00 87.81 82 VAL A O 1
ATOM 665 N N . ILE A 1 83 ? 15.672 -8.682 -38.174 1.00 89.31 83 ILE A N 1
ATOM 666 C CA . ILE A 1 83 ? 16.022 -8.117 -36.858 1.00 89.31 83 ILE A CA 1
ATOM 667 C C . ILE A 1 83 ? 14.900 -7.219 -36.315 1.00 89.31 83 ILE A C 1
ATOM 669 O O . ILE A 1 83 ? 14.673 -7.205 -35.108 1.00 89.31 83 ILE A O 1
ATOM 673 N N . PHE A 1 84 ? 14.185 -6.497 -37.184 1.00 89.81 84 PHE A N 1
ATOM 674 C CA . PHE A 1 84 ? 13.037 -5.679 -36.786 1.00 89.81 84 PHE A CA 1
ATOM 675 C C . PHE A 1 84 ? 11.918 -6.550 -36.224 1.00 89.81 84 PHE A C 1
ATOM 677 O O . PHE A 1 84 ? 11.459 -6.309 -35.115 1.00 89.81 84 PHE A O 1
ATOM 684 N N . VAL A 1 85 ? 11.530 -7.594 -36.963 1.00 92.19 85 VAL A N 1
ATOM 685 C CA . VAL A 1 85 ? 10.462 -8.517 -36.556 1.00 92.19 85 VAL A CA 1
ATOM 686 C C . VAL A 1 85 ? 10.814 -9.203 -35.236 1.00 92.19 85 VAL A C 1
ATOM 688 O O . VAL A 1 85 ? 9.971 -9.270 -34.346 1.00 92.19 85 VAL A O 1
ATOM 691 N N . ILE A 1 86 ? 12.067 -9.642 -35.069 1.00 94.56 86 ILE A N 1
ATOM 692 C CA . ILE A 1 86 ? 12.546 -10.219 -33.804 1.00 94.56 86 ILE A CA 1
ATOM 693 C C . ILE A 1 86 ? 12.478 -9.185 -32.674 1.00 94.56 86 ILE A C 1
ATOM 695 O O . ILE A 1 86 ? 11.949 -9.486 -31.609 1.00 94.56 86 ILE A O 1
ATOM 699 N N . GLY A 1 87 ? 12.979 -7.966 -32.892 1.00 94.62 87 GLY A N 1
ATOM 700 C CA . GLY A 1 87 ? 12.961 -6.901 -31.886 1.00 94.62 87 GLY A CA 1
ATOM 701 C C . GLY A 1 87 ? 11.542 -6.5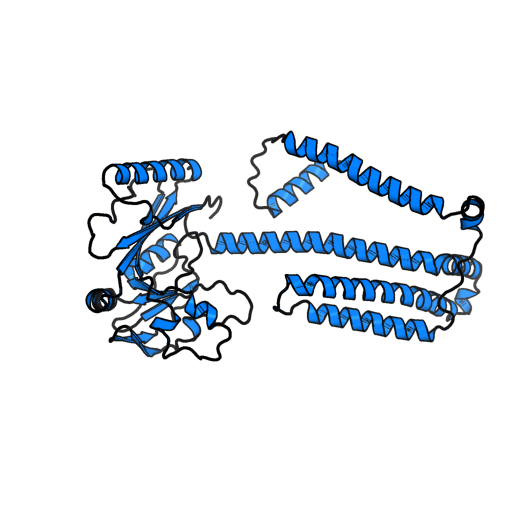33 -31.448 1.00 94.62 87 GLY A C 1
ATOM 702 O O . GLY A 1 87 ? 11.261 -6.476 -30.255 1.00 94.62 87 GLY A O 1
ATOM 703 N N . THR A 1 88 ? 10.623 -6.356 -32.397 1.00 94.12 88 THR A N 1
ATOM 704 C CA . THR A 1 88 ? 9.208 -6.097 -32.109 1.00 94.12 88 THR A CA 1
ATOM 705 C C . THR A 1 88 ? 8.551 -7.278 -31.393 1.00 94.12 88 THR A C 1
ATOM 707 O O . THR A 1 88 ? 7.837 -7.063 -30.419 1.00 94.12 88 THR A O 1
ATOM 710 N N . GLY A 1 89 ? 8.826 -8.517 -31.812 1.00 95.69 89 GLY A N 1
ATOM 711 C CA . GLY A 1 89 ? 8.314 -9.719 -31.150 1.00 95.69 89 GLY A CA 1
ATOM 712 C C . GLY A 1 89 ? 8.776 -9.836 -29.695 1.00 95.69 89 GLY A C 1
ATOM 713 O O . GLY A 1 89 ? 7.958 -10.091 -28.815 1.00 95.69 89 GLY A O 1
ATOM 714 N N . LEU A 1 90 ? 10.059 -9.570 -29.423 1.00 95.19 90 LEU A N 1
ATOM 715 C CA . LEU A 1 90 ? 10.601 -9.529 -28.061 1.00 95.19 90 LEU A CA 1
ATOM 716 C C . LEU A 1 90 ? 9.947 -8.430 -27.216 1.00 95.19 90 LEU A C 1
ATOM 718 O O . LEU A 1 90 ? 9.642 -8.664 -26.051 1.00 95.19 90 LEU A O 1
ATOM 722 N N . LEU A 1 91 ? 9.699 -7.250 -27.792 1.00 93.50 91 LEU A N 1
ATOM 723 C CA . LEU A 1 91 ? 9.051 -6.153 -27.072 1.00 93.50 91 LEU A CA 1
ATOM 724 C C . LEU A 1 91 ? 7.590 -6.478 -26.720 1.00 93.50 91 LEU A C 1
ATOM 726 O O . LEU A 1 91 ? 7.167 -6.224 -25.596 1.00 93.50 91 LEU A O 1
ATOM 730 N N . ILE A 1 92 ? 6.842 -7.083 -27.650 1.00 94.81 92 ILE A N 1
ATOM 731 C CA . ILE A 1 92 ? 5.468 -7.557 -27.408 1.00 94.81 92 ILE A CA 1
ATOM 732 C C . ILE A 1 92 ? 5.463 -8.647 -26.330 1.00 94.81 92 ILE A C 1
ATOM 734 O O . ILE A 1 92 ? 4.635 -8.617 -25.424 1.00 94.81 92 ILE A O 1
ATOM 738 N N . PHE A 1 93 ? 6.409 -9.587 -26.394 1.00 91.94 93 PHE A N 1
ATOM 739 C CA . PHE A 1 93 ? 6.551 -10.632 -25.384 1.00 91.94 93 PHE A CA 1
ATOM 740 C C . PHE A 1 93 ? 6.838 -10.051 -23.991 1.00 91.94 93 PHE A C 1
ATOM 742 O O . PHE A 1 93 ? 6.160 -10.412 -23.034 1.00 91.94 93 PHE A O 1
ATOM 749 N N . ALA A 1 94 ? 7.777 -9.102 -23.878 1.00 90.50 94 ALA A N 1
ATOM 750 C CA . ALA A 1 94 ? 8.062 -8.409 -22.619 1.00 90.50 94 ALA A CA 1
ATOM 751 C C . ALA A 1 94 ? 6.831 -7.680 -22.065 1.00 90.50 94 ALA A C 1
ATOM 753 O O . ALA A 1 94 ? 6.567 -7.750 -20.867 1.00 90.50 94 ALA A O 1
ATOM 754 N N . TYR A 1 95 ? 6.067 -7.010 -22.932 1.00 88.81 95 TYR A N 1
ATOM 755 C CA . TYR A 1 95 ? 4.849 -6.303 -22.541 1.00 88.81 95 TYR A CA 1
ATOM 756 C C . TYR A 1 95 ? 3.778 -7.253 -21.990 1.00 88.81 95 TYR A C 1
ATOM 758 O O . TYR A 1 95 ? 3.187 -6.968 -20.954 1.00 88.81 95 TYR A O 1
ATOM 766 N N . ASN A 1 96 ? 3.575 -8.409 -22.627 1.00 88.69 96 ASN A N 1
ATOM 767 C CA . ASN A 1 96 ? 2.605 -9.409 -22.171 1.00 88.69 96 ASN A CA 1
ATOM 768 C C . ASN A 1 96 ? 3.060 -10.170 -20.915 1.00 88.69 96 ASN A C 1
ATOM 770 O O . ASN A 1 96 ? 2.226 -10.708 -20.191 1.00 88.69 96 ASN A O 1
ATOM 774 N N . TRP A 1 97 ? 4.368 -10.230 -20.653 1.00 85.00 97 TRP A N 1
ATOM 775 C CA . TRP A 1 97 ? 4.921 -10.842 -19.444 1.00 85.00 97 TRP A CA 1
ATOM 776 C C . TRP A 1 97 ? 4.863 -9.897 -18.228 1.00 85.00 97 TRP A C 1
ATOM 778 O O . TRP A 1 97 ? 4.666 -10.354 -17.106 1.00 85.00 97 TRP A O 1
ATOM 788 N N . ALA A 1 98 ? 4.948 -8.580 -18.441 1.00 80.88 98 ALA A N 1
ATOM 789 C CA . ALA A 1 98 ? 4.922 -7.568 -17.379 1.00 80.88 98 ALA A CA 1
ATOM 790 C C . ALA A 1 98 ? 3.741 -7.625 -16.378 1.00 80.88 98 ALA A C 1
ATOM 792 O O . ALA A 1 98 ? 4.000 -7.404 -15.197 1.00 80.88 98 ALA A O 1
ATOM 793 N N . PRO A 1 99 ? 2.479 -7.902 -16.770 1.00 74.56 99 PRO A N 1
ATOM 794 C CA . PRO A 1 99 ? 1.344 -7.901 -15.840 1.00 74.56 99 PRO A CA 1
ATOM 795 C C . PRO A 1 99 ? 1.182 -9.184 -15.006 1.00 74.56 99 PRO A C 1
ATOM 797 O O . PRO A 1 99 ? 0.227 -9.276 -14.240 1.00 74.56 99 PRO A O 1
ATOM 800 N N . GLN A 1 100 ? 2.060 -10.185 -15.141 1.00 69.62 100 GLN A N 1
ATOM 801 C CA . GLN A 1 100 ? 1.921 -11.440 -14.396 1.00 69.62 100 GLN A CA 1
ATOM 802 C C . GLN A 1 100 ? 2.205 -11.222 -12.891 1.00 69.62 100 GLN A C 1
ATOM 804 O O . GLN A 1 100 ? 3.263 -10.690 -12.547 1.00 69.62 100 GLN A O 1
ATOM 809 N N . PRO A 1 101 ? 1.312 -11.653 -11.974 1.00 56.84 101 PRO A N 1
ATOM 810 C CA . PRO A 1 101 ? 1.413 -11.368 -10.533 1.00 56.84 101 PRO A CA 1
ATOM 811 C C . PRO A 1 101 ? 2.582 -12.087 -9.836 1.00 56.84 101 PRO A C 1
ATOM 813 O O . PRO A 1 101 ? 2.916 -11.809 -8.683 1.00 56.84 101 PRO A O 1
ATOM 816 N N . THR A 1 102 ? 3.244 -13.016 -10.523 1.00 55.31 102 THR A N 1
ATOM 817 C CA . THR A 1 102 ? 4.322 -13.828 -9.963 1.00 55.31 102 THR A CA 1
ATOM 818 C C . THR A 1 102 ? 5.571 -12.995 -9.667 1.00 55.31 102 THR A C 1
ATOM 820 O O . THR A 1 102 ? 6.243 -12.530 -10.581 1.00 55.31 102 THR A O 1
ATOM 823 N N . GLN A 1 103 ? 5.928 -12.862 -8.385 1.00 61.00 103 GLN A N 1
ATOM 824 C CA . GLN A 1 103 ? 7.221 -12.345 -7.901 1.00 61.00 103 GLN A CA 1
ATOM 825 C C . GLN A 1 103 ? 7.745 -11.127 -8.693 1.00 61.00 103 GLN A C 1
ATOM 827 O O . GLN A 1 103 ? 8.856 -11.167 -9.234 1.00 61.00 103 GLN A O 1
ATOM 832 N N . LEU A 1 104 ? 6.957 -10.043 -8.728 1.00 64.25 104 LEU A N 1
ATOM 833 C CA . LEU A 1 104 ? 7.250 -8.789 -9.444 1.00 64.25 104 LEU A CA 1
ATOM 834 C C . LEU A 1 104 ? 8.716 -8.343 -9.303 1.00 64.25 104 LEU A C 1
ATOM 836 O O . LEU A 1 104 ? 9.374 -8.040 -10.295 1.00 64.25 104 LEU A O 1
ATOM 840 N N . PHE A 1 105 ? 9.278 -8.395 -8.091 1.00 66.38 105 PHE A N 1
ATOM 841 C CA . PHE A 1 105 ? 10.666 -7.997 -7.836 1.00 66.38 105 PHE A CA 1
ATOM 842 C C . PHE A 1 105 ? 11.722 -8.869 -8.532 1.00 66.38 105 PHE A C 1
ATOM 844 O O . PHE A 1 105 ? 12.766 -8.353 -8.927 1.00 66.38 105 PHE A O 1
ATOM 851 N N . LYS A 1 106 ? 11.476 -10.173 -8.711 1.00 73.94 106 LYS A N 1
ATOM 852 C CA . LYS A 1 106 ? 12.426 -11.070 -9.392 1.00 73.94 106 LYS A CA 1
ATOM 853 C C . LYS A 1 106 ? 12.285 -11.016 -10.911 1.00 73.94 106 LYS A C 1
ATOM 855 O O . LYS A 1 106 ? 13.274 -11.201 -11.617 1.00 73.94 106 LYS A O 1
ATOM 860 N N . GLN A 1 107 ? 11.079 -10.760 -11.413 1.00 79.12 107 GLN A N 1
ATOM 861 C CA . GLN A 1 107 ? 10.790 -10.747 -12.850 1.00 79.12 107 GLN A CA 1
ATOM 862 C C . GLN A 1 107 ? 11.006 -9.374 -13.501 1.00 79.12 107 GLN A C 1
ATOM 864 O O . GLN A 1 107 ? 11.233 -9.295 -14.706 1.00 79.12 107 GLN A O 1
ATOM 869 N N . LEU A 1 108 ? 11.045 -8.291 -12.720 1.00 83.69 108 LEU A N 1
ATOM 870 C CA . LEU A 1 108 ? 11.250 -6.940 -13.244 1.00 83.69 108 LEU A CA 1
ATOM 871 C C . LEU A 1 108 ? 12.582 -6.781 -13.997 1.00 83.69 108 LEU A C 1
ATOM 873 O O . LEU A 1 108 ? 12.613 -6.247 -15.106 1.00 83.69 108 LEU A O 1
ATOM 877 N N . LEU A 1 109 ? 13.686 -7.266 -13.419 1.00 86.94 109 LEU A N 1
ATOM 878 C CA . LEU A 1 109 ? 15.016 -7.140 -14.021 1.00 86.94 109 LEU A CA 1
ATOM 879 C C . LEU A 1 109 ? 15.128 -7.835 -15.395 1.00 86.94 109 LEU A C 1
ATOM 881 O O . LEU A 1 109 ? 15.571 -7.175 -16.341 1.00 86.94 109 LEU A O 1
ATOM 885 N N . PRO A 1 110 ? 14.721 -9.113 -15.568 1.00 89.06 110 PRO A N 1
ATOM 886 C CA . PRO A 1 110 ? 14.771 -9.752 -16.881 1.00 89.06 110 PRO A CA 1
ATOM 887 C C . PRO A 1 110 ? 13.833 -9.095 -17.903 1.00 89.06 110 PRO A C 1
ATOM 889 O O . PRO A 1 110 ? 14.218 -8.980 -19.065 1.00 89.06 110 PRO A O 1
ATOM 892 N N . ILE A 1 111 ? 12.660 -8.593 -17.497 1.00 89.19 111 ILE A N 1
ATOM 893 C CA . ILE A 1 111 ? 11.724 -7.900 -18.401 1.00 89.19 111 ILE A CA 1
ATOM 894 C C . ILE A 1 111 ? 12.325 -6.584 -18.916 1.00 89.19 111 ILE A C 1
ATOM 896 O O . ILE A 1 111 ? 12.313 -6.328 -20.123 1.00 89.19 111 ILE A O 1
ATOM 900 N N . ILE A 1 112 ? 12.921 -5.773 -18.033 1.00 90.44 112 ILE A N 1
ATOM 901 C CA . ILE A 1 112 ? 13.597 -4.523 -18.419 1.00 90.44 112 ILE A CA 1
ATOM 902 C C . ILE A 1 112 ? 14.809 -4.808 -19.313 1.00 90.44 112 ILE A C 1
ATOM 904 O O . ILE A 1 112 ? 15.028 -4.099 -20.301 1.00 90.44 112 ILE A O 1
ATOM 908 N N . ALA A 1 113 ? 15.591 -5.846 -19.002 1.00 92.00 113 ALA A N 1
ATOM 909 C CA . ALA A 1 113 ? 16.732 -6.246 -19.821 1.00 92.00 113 ALA A CA 1
ATOM 910 C C . ALA A 1 113 ? 16.289 -6.670 -21.231 1.00 92.00 113 ALA A C 1
ATOM 912 O O . ALA A 1 113 ? 16.868 -6.219 -22.223 1.00 92.00 113 ALA A O 1
ATOM 913 N N . LEU A 1 114 ? 15.222 -7.469 -21.330 1.00 93.31 114 LEU A N 1
ATOM 914 C CA . LEU A 1 114 ? 14.664 -7.927 -22.601 1.00 93.31 114 LEU A CA 1
ATOM 915 C C . LEU A 1 114 ? 14.071 -6.766 -23.414 1.00 93.31 114 LEU A C 1
ATOM 917 O O . LEU A 1 114 ? 14.348 -6.656 -24.608 1.00 93.31 114 LEU A O 1
ATOM 921 N N . GLY A 1 115 ? 13.342 -5.849 -22.769 1.00 93.00 115 GLY A N 1
ATOM 922 C CA . GLY A 1 115 ? 12.818 -4.633 -23.400 1.00 93.00 115 GLY A CA 1
ATOM 923 C C . GLY A 1 115 ? 13.920 -3.681 -23.883 1.00 93.00 115 GLY A C 1
ATOM 924 O O . GLY A 1 115 ? 13.840 -3.136 -24.988 1.00 93.00 115 GLY A O 1
ATOM 925 N N . SER A 1 116 ? 14.999 -3.528 -23.111 1.00 94.06 116 SER A N 1
ATOM 926 C CA . SER A 1 116 ? 16.169 -2.723 -23.499 1.00 94.06 116 SER A CA 1
ATOM 927 C C . SER A 1 116 ? 16.900 -3.337 -24.694 1.00 94.06 116 SER A C 1
ATOM 929 O O . SER A 1 116 ? 17.256 -2.633 -25.643 1.00 94.06 116 SER A O 1
ATOM 931 N N . PHE A 1 117 ? 17.074 -4.662 -24.692 1.00 95.06 117 PHE A N 1
ATOM 932 C CA . PHE A 1 117 ? 17.664 -5.392 -25.811 1.00 95.06 117 PHE A CA 1
ATOM 933 C C . PHE A 1 117 ? 16.797 -5.297 -27.075 1.00 95.06 117 PHE A C 1
ATOM 935 O O . PHE A 1 117 ? 17.311 -5.006 -28.156 1.00 95.06 117 PHE A O 1
ATOM 942 N N . ALA A 1 118 ? 15.477 -5.447 -26.939 1.00 95.06 118 ALA A N 1
ATOM 943 C CA . ALA A 1 118 ? 14.519 -5.258 -28.024 1.00 95.06 118 ALA A CA 1
ATOM 944 C C . ALA A 1 118 ? 14.596 -3.840 -28.616 1.00 95.06 118 ALA A C 1
ATOM 946 O O . ALA A 1 118 ? 14.701 -3.683 -29.831 1.00 95.06 118 ALA A O 1
ATOM 947 N N . THR A 1 119 ? 14.642 -2.811 -27.765 1.00 94.19 119 THR A N 1
ATOM 948 C CA . THR A 1 119 ? 14.783 -1.402 -28.170 1.00 94.19 119 THR A CA 1
ATOM 949 C C . THR A 1 119 ? 16.055 -1.180 -28.992 1.00 94.19 119 THR A C 1
ATOM 951 O O . THR A 1 119 ? 16.011 -0.581 -30.069 1.00 94.19 119 THR A O 1
ATOM 954 N N . PHE A 1 120 ? 17.186 -1.730 -28.541 1.00 93.94 120 PHE A N 1
ATOM 955 C CA . PHE A 1 120 ? 18.444 -1.672 -29.284 1.00 93.94 120 PHE A CA 1
ATOM 956 C C . PHE A 1 120 ? 18.344 -2.352 -30.660 1.00 93.94 120 PHE A C 1
ATOM 958 O O . PHE A 1 120 ? 18.795 -1.790 -31.661 1.00 93.94 120 PHE A O 1
ATOM 965 N N . LEU A 1 121 ? 17.726 -3.538 -30.743 1.00 92.50 121 LEU A N 1
ATOM 966 C CA . LEU A 1 121 ? 17.521 -4.246 -32.013 1.00 92.50 121 LEU A CA 1
ATOM 967 C C . LEU A 1 121 ? 16.617 -3.469 -32.978 1.00 92.50 121 LEU A C 1
ATOM 969 O O . LEU A 1 121 ? 16.922 -3.406 -34.172 1.00 92.50 121 LEU A O 1
ATOM 973 N N . ILE A 1 122 ? 15.548 -2.845 -32.474 1.00 91.69 122 ILE A N 1
ATOM 974 C CA . ILE A 1 122 ? 14.621 -2.024 -33.263 1.00 91.69 122 ILE A CA 1
ATOM 975 C C . ILE A 1 122 ? 15.362 -0.834 -33.877 1.00 91.69 122 ILE A C 1
ATOM 977 O O . ILE A 1 122 ? 15.323 -0.672 -35.096 1.00 91.69 122 ILE A O 1
ATOM 981 N N . PHE A 1 123 ? 16.094 -0.039 -33.088 1.00 91.06 123 PHE A N 1
ATOM 982 C CA . PHE A 1 123 ? 16.849 1.102 -33.627 1.00 91.06 123 PHE A CA 1
ATOM 983 C C . PHE A 1 123 ? 17.961 0.667 -34.578 1.00 91.06 123 PHE A C 1
ATOM 985 O O . PHE A 1 123 ? 18.138 1.269 -35.642 1.00 91.06 123 PHE A O 1
ATOM 992 N N . LYS A 1 124 ? 18.674 -0.415 -34.242 1.00 86.56 124 LYS A N 1
ATOM 993 C CA . LYS A 1 124 ? 19.686 -1.005 -35.122 1.00 86.56 124 LYS A CA 1
ATOM 994 C C . LYS A 1 124 ? 19.080 -1.395 -36.469 1.00 86.56 124 LYS A C 1
ATOM 996 O O . LYS A 1 124 ? 19.648 -1.072 -37.512 1.00 86.56 124 LYS A O 1
ATOM 1001 N N . SER A 1 125 ? 17.918 -2.044 -36.471 1.00 88.12 125 SER A N 1
ATOM 1002 C CA . SER A 1 125 ? 17.225 -2.415 -37.702 1.00 88.12 125 SER A CA 1
ATOM 1003 C C . SER A 1 125 ? 16.697 -1.204 -38.476 1.00 88.12 125 SER A C 1
ATOM 1005 O O . SER A 1 125 ? 16.928 -1.112 -39.686 1.00 88.12 125 SER A O 1
ATOM 1007 N N . PHE A 1 126 ? 16.058 -0.258 -37.783 1.00 81.62 126 PHE A N 1
ATOM 1008 C CA . PHE A 1 126 ? 15.501 0.962 -38.361 1.00 81.62 126 PHE A CA 1
ATOM 1009 C C . PHE A 1 126 ? 16.561 1.753 -39.126 1.00 81.62 126 PHE A C 1
ATOM 1011 O O . PHE A 1 126 ? 16.300 2.235 -40.222 1.00 81.62 126 PHE A O 1
ATOM 1018 N N . SER A 1 127 ? 17.789 1.797 -38.609 1.00 79.94 127 SER A N 1
ATOM 1019 C CA . SER A 1 127 ? 18.929 2.444 -39.262 1.00 79.94 127 SER A CA 1
ATOM 1020 C C . SER A 1 127 ? 19.261 1.843 -40.643 1.00 79.94 127 SER A C 1
ATOM 1022 O O . SER A 1 127 ? 19.533 2.572 -41.599 1.00 79.94 127 SER A O 1
ATOM 1024 N N . GLY A 1 128 ? 19.139 0.518 -40.790 1.00 73.81 128 GLY A N 1
ATOM 1025 C CA . GLY A 1 128 ? 19.322 -0.181 -42.066 1.00 73.81 128 GLY A CA 1
ATOM 1026 C C . GLY A 1 128 ? 18.098 -0.110 -42.986 1.00 73.81 128 GLY A C 1
ATOM 1027 O O . GLY A 1 128 ? 18.252 0.001 -44.205 1.00 73.81 128 GLY A O 1
ATOM 1028 N N . PHE A 1 129 ? 16.884 -0.125 -42.423 1.00 70.38 129 PHE A N 1
ATOM 1029 C CA . PHE A 1 129 ? 15.638 0.070 -43.175 1.00 70.38 129 PHE A CA 1
ATOM 1030 C C . PHE A 1 129 ? 15.559 1.476 -43.776 1.00 70.38 129 PHE A C 1
ATOM 1032 O O . PHE A 1 129 ? 15.252 1.616 -44.960 1.00 70.38 129 PHE A O 1
ATOM 1039 N N . LEU A 1 130 ? 15.900 2.495 -42.982 1.00 71.12 130 LEU A N 1
ATOM 1040 C CA . LEU A 1 130 ? 15.869 3.898 -43.369 1.00 71.12 130 LEU A CA 1
ATOM 1041 C C . LEU A 1 130 ? 16.681 4.100 -44.646 1.00 71.12 130 LEU A C 1
ATOM 1043 O O . LEU A 1 130 ? 16.104 4.480 -45.657 1.00 71.12 130 LEU A O 1
ATOM 1047 N N . LEU A 1 131 ? 17.964 3.715 -44.664 1.00 69.25 131 LEU A N 1
ATOM 1048 C CA . LEU A 1 131 ? 18.838 3.853 -45.839 1.00 69.25 131 LEU A CA 1
ATOM 1049 C C . LEU A 1 131 ? 18.253 3.234 -47.117 1.00 69.25 131 LEU A C 1
ATOM 1051 O O . LEU A 1 131 ? 18.333 3.827 -48.195 1.00 69.25 131 LEU A O 1
ATOM 1055 N N . LYS A 1 132 ? 17.632 2.057 -47.005 1.00 68.12 132 LYS A N 1
ATOM 1056 C CA . LYS A 1 132 ? 17.029 1.346 -48.138 1.00 68.12 132 LYS A CA 1
ATOM 1057 C C . LYS A 1 132 ? 15.743 2.023 -48.620 1.00 68.12 132 LYS A C 1
ATOM 1059 O O . LYS A 1 132 ? 15.551 2.177 -49.827 1.00 68.12 132 LYS A O 1
ATOM 1064 N N . PHE A 1 133 ? 14.889 2.465 -47.698 1.00 67.75 133 PHE A N 1
ATOM 1065 C CA . PHE A 1 133 ? 13.679 3.231 -48.004 1.00 67.75 133 PHE A CA 1
ATOM 1066 C C . PHE A 1 133 ? 14.027 4.517 -48.772 1.00 67.75 133 PHE A C 1
ATOM 1068 O O . PHE A 1 133 ? 13.403 4.827 -49.787 1.00 67.75 133 PHE A O 1
ATOM 1075 N N . MET A 1 134 ? 15.115 5.194 -48.389 1.00 66.88 134 MET A N 1
ATOM 1076 C CA . MET A 1 134 ? 15.586 6.419 -49.059 1.00 66.88 134 MET A CA 1
ATOM 1077 C C . MET A 1 134 ? 16.090 6.145 -50.481 1.00 66.88 134 MET A C 1
ATOM 1079 O O . MET A 1 134 ? 15.867 6.943 -51.389 1.00 66.88 134 MET A O 1
ATOM 1083 N N . GLN A 1 135 ? 16.744 4.998 -50.692 1.00 67.44 135 GLN A N 1
ATOM 1084 C CA . GLN A 1 135 ? 17.247 4.558 -52.000 1.00 67.44 135 GLN A CA 1
ATOM 1085 C C . GLN A 1 135 ? 16.155 3.975 -52.916 1.00 67.44 135 GLN A C 1
ATOM 1087 O O . GLN A 1 135 ? 16.380 3.819 -54.117 1.00 67.44 135 GLN A O 1
ATOM 1092 N N . THR A 1 136 ? 14.970 3.660 -52.380 1.00 69.81 136 THR A N 1
ATOM 1093 C CA . THR A 1 136 ? 13.861 3.067 -53.148 1.00 69.81 136 THR A CA 1
ATOM 1094 C C . THR A 1 136 ? 13.281 4.069 -54.152 1.00 69.81 136 THR A C 1
ATOM 1096 O O . THR A 1 136 ? 12.969 3.710 -55.287 1.00 69.81 136 THR A O 1
ATOM 1099 N N . SER A 1 137 ? 13.232 5.359 -53.799 1.00 75.19 137 SER A N 1
ATOM 1100 C CA . SER A 1 137 ? 12.855 6.427 -54.731 1.00 75.19 137 SER A CA 1
ATOM 1101 C C . SER A 1 137 ?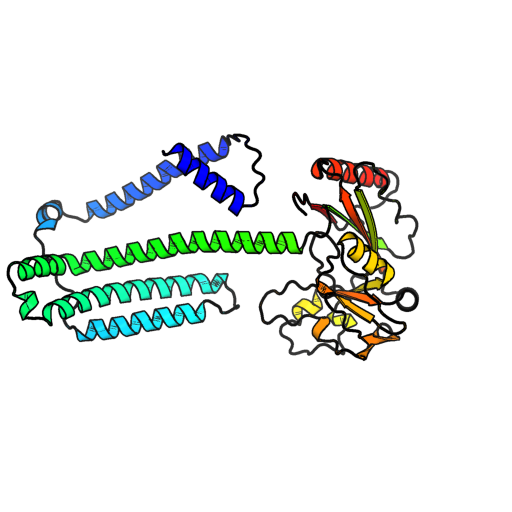 14.083 6.980 -55.455 1.00 75.19 137 SER A C 1
ATOM 1103 O O . SER A 1 137 ? 14.617 8.030 -55.095 1.00 75.19 137 SER A O 1
ATOM 1105 N N . LYS A 1 138 ? 14.527 6.296 -56.521 1.00 73.81 138 LYS A N 1
ATOM 1106 C CA . LYS A 1 138 ? 15.676 6.737 -57.344 1.00 73.81 138 LYS A CA 1
ATOM 1107 C C . LYS A 1 138 ? 15.524 8.185 -57.834 1.00 73.81 138 LYS A C 1
ATOM 1109 O O . LYS A 1 138 ? 16.489 8.943 -57.820 1.00 73.81 138 LYS A O 1
ATOM 1114 N N . LYS A 1 139 ? 14.302 8.600 -58.190 1.00 77.75 139 LYS A N 1
ATOM 1115 C CA . LYS A 1 139 ? 13.997 9.975 -58.620 1.00 77.75 139 LYS A CA 1
ATOM 1116 C C . LYS A 1 139 ? 14.255 11.009 -57.520 1.00 77.75 139 LYS A C 1
ATOM 1118 O O . LYS A 1 139 ? 14.674 12.111 -57.841 1.00 77.75 139 LYS A O 1
ATOM 1123 N N . SER A 1 140 ? 14.000 10.679 -56.251 1.00 73.06 140 SER A N 1
ATOM 1124 C CA . SER A 1 140 ? 14.237 11.581 -55.114 1.00 73.06 140 SER A CA 1
ATOM 1125 C C . SER A 1 140 ? 15.689 11.525 -54.634 1.00 73.06 140 SER A C 1
ATOM 1127 O O . SER A 1 140 ? 16.283 12.559 -54.336 1.00 73.06 140 SER A O 1
ATOM 1129 N N . TYR A 1 141 ? 16.283 10.328 -54.624 1.00 77.38 141 TYR A N 1
ATOM 1130 C CA . TYR A 1 141 ? 17.657 10.099 -54.182 1.00 77.38 141 TYR A CA 1
ATOM 1131 C C . TYR A 1 141 ? 18.682 10.854 -55.043 1.00 77.38 141 TYR A C 1
ATOM 1133 O O . TYR A 1 141 ? 19.561 11.520 -54.504 1.00 77.38 141 TYR A O 1
ATOM 1141 N N . TYR A 1 142 ? 18.533 10.810 -56.373 1.00 80.06 142 TYR A N 1
ATOM 1142 C CA . TYR A 1 142 ? 19.452 11.465 -57.314 1.00 80.06 142 TYR A CA 1
ATOM 1143 C C . TYR A 1 142 ? 19.072 12.916 -57.662 1.00 80.06 142 TYR A C 1
ATOM 1145 O O . TYR A 1 142 ? 19.700 13.526 -58.526 1.00 80.06 142 TYR A O 1
ATOM 1153 N N . LYS A 1 143 ? 18.050 13.499 -57.018 1.00 79.94 143 LYS A N 1
ATOM 1154 C CA . LYS A 1 143 ? 17.626 14.875 -57.310 1.00 79.94 143 LYS A CA 1
ATOM 1155 C C . LYS A 1 143 ? 18.512 15.887 -56.584 1.00 79.94 143 LYS A C 1
ATOM 1157 O O . LYS A 1 143 ? 18.449 16.009 -55.363 1.00 79.94 143 LYS A O 1
ATOM 1162 N N . GLY A 1 144 ? 19.277 16.664 -57.348 1.00 82.50 144 GLY A N 1
ATOM 1163 C CA . GLY A 1 144 ? 20.054 17.793 -56.832 1.00 82.50 144 GLY A CA 1
ATOM 1164 C C . GLY A 1 144 ? 21.029 17.382 -55.725 1.00 82.50 144 GLY A C 1
ATOM 1165 O O . GLY A 1 144 ? 21.834 16.472 -55.901 1.00 82.50 144 GLY A O 1
ATOM 1166 N N . LEU A 1 145 ? 20.945 18.046 -54.572 1.00 83.00 145 LEU A N 1
ATOM 1167 C CA . LEU A 1 145 ? 21.847 17.833 -53.433 1.00 83.00 145 LEU A CA 1
ATOM 1168 C C . LEU A 1 145 ? 21.468 16.639 -52.541 1.00 83.00 145 LEU A C 1
ATOM 1170 O O . LEU A 1 145 ? 22.234 16.291 -51.641 1.00 83.00 145 LEU A O 1
ATOM 1174 N N . ASN A 1 146 ? 20.328 15.982 -52.787 1.00 81.19 146 ASN A N 1
ATOM 1175 C CA . ASN A 1 146 ? 19.821 14.903 -51.932 1.00 81.19 146 ASN A CA 1
ATOM 1176 C C . ASN A 1 146 ? 20.830 13.757 -51.778 1.00 81.19 146 ASN A C 1
ATOM 1178 O O . ASN A 1 146 ? 20.975 13.206 -50.692 1.00 81.19 146 ASN A O 1
ATOM 1182 N N . VAL A 1 147 ? 21.594 13.446 -52.827 1.00 82.44 147 VAL A N 1
ATOM 1183 C CA . VAL A 1 147 ? 22.634 12.407 -52.791 1.00 82.44 147 VAL A CA 1
ATOM 1184 C C . VAL A 1 147 ? 23.739 12.706 -51.767 1.00 82.44 147 VAL A C 1
ATOM 1186 O O . VAL A 1 147 ? 24.230 11.793 -51.105 1.00 82.44 147 VAL A O 1
ATOM 1189 N N . PHE A 1 148 ? 24.099 13.980 -51.576 1.00 81.50 148 PHE A N 1
ATOM 1190 C CA . PHE A 1 148 ? 25.097 14.386 -50.585 1.00 81.50 148 PHE A CA 1
ATOM 1191 C C . PHE A 1 148 ? 24.536 14.302 -49.167 1.00 81.50 148 PHE A C 1
ATOM 1193 O O . PHE A 1 148 ? 25.212 13.768 -48.289 1.00 81.50 148 PHE A O 1
ATOM 1200 N N . VAL A 1 149 ? 23.295 14.756 -48.965 1.00 80.94 149 VAL A N 1
ATOM 1201 C CA . VAL A 1 149 ? 22.591 14.663 -47.675 1.00 80.94 149 VAL A CA 1
ATOM 1202 C C . VAL A 1 149 ? 22.451 13.199 -47.249 1.00 80.94 149 VAL A C 1
ATOM 1204 O O . VAL A 1 149 ? 22.820 12.838 -46.134 1.00 80.94 149 VAL A O 1
ATOM 1207 N N . TRP A 1 150 ? 22.027 12.312 -48.153 1.00 76.94 150 TRP A N 1
ATOM 1208 C CA . TRP A 1 150 ? 21.889 10.886 -47.843 1.00 76.94 150 TRP A CA 1
ATOM 1209 C C . TRP A 1 150 ? 23.218 10.189 -47.580 1.00 76.94 150 TRP A C 1
ATOM 1211 O O . TRP A 1 150 ? 23.285 9.296 -46.735 1.00 76.94 150 TRP A O 1
ATOM 1221 N N . ARG A 1 151 ? 24.291 10.608 -48.259 1.00 77.69 151 ARG A N 1
ATOM 1222 C CA . ARG A 1 151 ? 25.636 10.106 -47.970 1.00 77.69 151 ARG A CA 1
ATOM 1223 C C . ARG A 1 151 ? 26.105 10.525 -46.575 1.00 77.69 151 ARG A C 1
ATOM 1225 O O . ARG A 1 151 ? 26.687 9.696 -45.888 1.00 77.69 151 ARG A O 1
ATOM 1232 N N . GLN A 1 152 ? 25.808 11.752 -46.137 1.00 77.12 152 GLN A N 1
ATOM 1233 C CA . GLN A 1 152 ? 26.113 12.211 -44.774 1.00 77.12 152 GLN A CA 1
ATOM 1234 C C . GLN A 1 152 ? 25.337 11.418 -43.713 1.00 77.12 152 GLN A C 1
ATOM 1236 O O . GLN A 1 152 ? 25.926 10.986 -42.726 1.00 77.12 152 GLN A O 1
ATOM 1241 N N . VAL A 1 153 ? 24.044 11.158 -43.943 1.00 78.94 153 VAL A N 1
ATOM 1242 C CA . VAL A 1 153 ? 23.222 10.324 -43.046 1.00 78.94 153 VAL A CA 1
ATOM 1243 C C . VAL A 1 153 ? 23.765 8.894 -42.973 1.00 78.94 153 VAL A C 1
ATOM 1245 O O . VAL A 1 153 ? 23.911 8.349 -41.883 1.00 78.94 153 VAL A O 1
ATOM 1248 N N . SER A 1 154 ? 24.122 8.291 -44.114 1.00 77.00 154 SER A N 1
ATOM 1249 C CA . SER A 1 154 ? 24.707 6.943 -44.139 1.00 77.00 154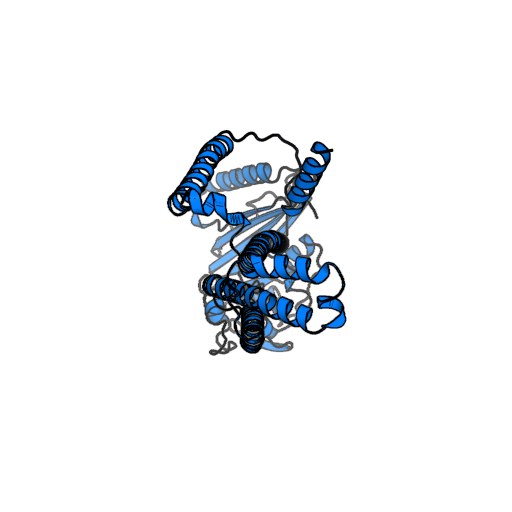 SER A CA 1
ATOM 1250 C C . SER A 1 154 ? 26.068 6.876 -43.455 1.00 77.00 154 SER A C 1
ATOM 1252 O O . SER A 1 154 ? 26.353 5.877 -42.809 1.00 77.00 154 SER A O 1
ATOM 1254 N N . ALA A 1 155 ? 26.894 7.916 -43.576 1.00 75.31 155 ALA A N 1
ATOM 1255 C CA . ALA A 1 155 ? 28.241 7.944 -43.011 1.00 75.31 155 ALA A CA 1
ATOM 1256 C C . ALA A 1 155 ? 28.268 7.930 -41.474 1.00 75.31 155 ALA A C 1
ATOM 1258 O O . ALA A 1 155 ? 29.289 7.560 -40.900 1.00 75.31 155 ALA A O 1
ATOM 1259 N N . LYS A 1 156 ? 27.164 8.325 -40.823 1.00 77.88 156 LYS A N 1
ATOM 1260 C CA . LYS A 1 156 ? 27.011 8.373 -39.357 1.00 77.88 156 LYS A CA 1
ATOM 1261 C C . LYS A 1 156 ? 25.874 7.474 -38.857 1.00 77.88 156 LYS A C 1
ATOM 1263 O O . LYS A 1 156 ? 25.379 7.641 -37.743 1.00 77.88 156 LYS A O 1
ATOM 1268 N N . ILE A 1 157 ? 25.387 6.546 -39.685 1.00 79.38 157 ILE A N 1
ATOM 1269 C CA . ILE A 1 157 ? 24.184 5.767 -39.369 1.00 79.38 157 ILE A CA 1
ATOM 1270 C C . ILE A 1 157 ? 24.400 4.829 -38.171 1.00 79.38 157 ILE A C 1
ATOM 1272 O O . ILE A 1 157 ? 23.474 4.640 -37.377 1.00 79.38 157 ILE A O 1
ATOM 1276 N N . ASN A 1 158 ? 25.615 4.276 -38.001 1.00 77.88 158 ASN A N 1
ATOM 1277 C CA . ASN A 1 158 ? 25.885 3.334 -36.920 1.00 77.88 158 ASN A CA 1
ATOM 1278 C C . ASN A 1 158 ? 25.995 4.041 -35.566 1.00 77.88 158 ASN A C 1
ATOM 1280 O O . ASN A 1 158 ? 25.457 3.550 -34.574 1.00 77.88 158 ASN A O 1
ATOM 1284 N N . SER A 1 159 ? 26.670 5.188 -35.500 1.00 80.19 159 SER A N 1
ATOM 1285 C CA . SER A 1 159 ? 26.665 6.037 -34.304 1.00 80.19 159 SER A CA 1
ATOM 1286 C C . SER A 1 159 ? 25.269 6.579 -34.007 1.00 80.19 159 SER A C 1
ATOM 1288 O O . SER A 1 159 ? 24.844 6.558 -32.852 1.00 80.19 159 SER A O 1
ATOM 1290 N N . THR A 1 160 ? 24.508 6.970 -35.032 1.00 85.06 160 THR A N 1
ATOM 1291 C CA . THR A 1 160 ? 23.155 7.524 -34.859 1.00 85.06 160 THR A CA 1
ATOM 1292 C C . THR A 1 160 ? 22.189 6.531 -34.214 1.00 85.06 160 THR A C 1
ATOM 1294 O O . THR A 1 160 ? 21.497 6.900 -33.265 1.00 85.06 160 THR A O 1
ATOM 1297 N N . TYR A 1 161 ? 22.153 5.260 -34.641 1.00 85.56 161 TYR A N 1
ATOM 1298 C CA . TYR A 1 161 ? 21.245 4.295 -34.002 1.00 85.56 161 TYR A CA 1
ATOM 1299 C C . TYR A 1 161 ? 21.658 3.962 -32.566 1.00 85.56 161 TYR A C 1
ATOM 1301 O O . TYR A 1 161 ? 20.786 3.751 -31.721 1.00 85.56 161 TYR A O 1
ATOM 1309 N N . LYS A 1 162 ? 22.969 3.917 -32.270 1.00 86.81 162 LYS A N 1
ATOM 1310 C CA . LYS A 1 162 ? 23.467 3.696 -30.903 1.00 86.81 162 LYS A CA 1
ATOM 1311 C C . LYS A 1 162 ? 23.028 4.841 -29.997 1.00 86.81 162 LYS A C 1
ATOM 1313 O O . LYS A 1 162 ? 22.474 4.580 -28.935 1.00 86.81 162 LYS A O 1
ATOM 1318 N N . MET A 1 163 ? 23.204 6.087 -30.446 1.00 90.44 163 MET A N 1
ATOM 1319 C CA . MET A 1 163 ? 22.744 7.273 -29.718 1.00 90.44 163 MET A CA 1
ATOM 1320 C C . MET A 1 163 ? 21.234 7.230 -29.486 1.00 90.44 163 MET A C 1
ATOM 1322 O O . MET A 1 163 ? 20.788 7.387 -28.354 1.00 90.44 163 MET A O 1
ATOM 1326 N N . MET A 1 164 ? 20.449 6.939 -30.524 1.00 90.19 164 MET A N 1
ATOM 1327 C CA . MET A 1 164 ? 18.993 6.873 -30.401 1.00 90.19 164 MET A CA 1
ATOM 1328 C C . MET A 1 164 ? 18.537 5.765 -29.437 1.00 90.19 164 MET A C 1
ATOM 1330 O O . MET A 1 164 ? 17.627 5.979 -28.639 1.00 90.19 164 MET A O 1
ATOM 1334 N N . SER A 1 165 ? 19.217 4.612 -29.448 1.00 93.19 165 SER A N 1
ATOM 1335 C CA . SER A 1 165 ? 18.962 3.520 -28.498 1.00 93.19 165 SER A CA 1
ATOM 1336 C C . SER A 1 165 ? 19.222 3.959 -27.059 1.00 93.19 165 SER A C 1
ATOM 1338 O O . SER A 1 165 ? 18.375 3.750 -26.197 1.00 93.19 165 SER A O 1
ATOM 1340 N N . VAL A 1 166 ? 20.365 4.604 -26.802 1.00 92.50 166 VAL A N 1
ATOM 1341 C CA . VAL A 1 166 ? 20.724 5.103 -25.465 1.00 92.50 166 VAL A CA 1
ATOM 1342 C C . VAL A 1 166 ? 19.725 6.156 -24.989 1.00 92.50 166 VAL A C 1
ATOM 1344 O O . VAL A 1 166 ? 19.248 6.059 -23.863 1.00 92.50 166 VAL A O 1
ATOM 1347 N N . ILE A 1 167 ? 19.353 7.113 -25.844 1.00 93.56 167 ILE A N 1
ATOM 1348 C CA . ILE A 1 167 ? 18.363 8.149 -25.513 1.00 93.56 167 ILE A CA 1
ATOM 1349 C C . ILE A 1 167 ? 17.011 7.512 -25.173 1.00 93.56 167 ILE A C 1
ATOM 1351 O O . ILE A 1 167 ? 16.401 7.873 -24.172 1.00 93.56 167 ILE A O 1
ATOM 1355 N N . SER A 1 168 ? 16.554 6.534 -25.957 1.00 93.38 168 SER A N 1
ATOM 1356 C CA . SER A 1 168 ? 15.284 5.850 -25.700 1.00 93.38 168 SER A CA 1
ATOM 1357 C C . SER A 1 168 ? 15.298 5.046 -24.401 1.00 93.38 168 SER A C 1
ATOM 1359 O O . SER A 1 168 ? 14.316 5.068 -23.666 1.00 93.38 168 SER A O 1
ATOM 1361 N N . ILE A 1 169 ? 16.396 4.345 -24.105 1.00 93.31 169 ILE A N 1
ATOM 1362 C CA . ILE A 1 169 ? 16.549 3.595 -22.852 1.00 93.31 169 ILE A CA 1
ATOM 1363 C C . ILE A 1 169 ? 16.594 4.567 -21.666 1.00 93.31 169 ILE A C 1
ATOM 1365 O O . ILE A 1 169 ? 15.920 4.355 -20.663 1.00 93.31 169 ILE A O 1
ATOM 1369 N N . MET A 1 170 ? 17.320 5.678 -21.789 1.00 92.12 170 MET A N 1
ATOM 1370 C CA . MET A 1 170 ? 17.364 6.723 -20.765 1.00 92.12 170 MET A CA 1
ATOM 1371 C C . MET A 1 170 ? 15.976 7.337 -20.517 1.00 92.12 170 MET A C 1
ATOM 1373 O O . MET A 1 170 ? 15.591 7.533 -19.365 1.00 92.12 170 MET A O 1
ATOM 1377 N N . LEU A 1 171 ? 15.200 7.588 -21.577 1.00 91.56 171 LEU A N 1
ATOM 1378 C CA . LEU A 1 171 ? 13.815 8.056 -21.476 1.00 91.56 171 LEU A CA 1
ATOM 1379 C C . LEU A 1 171 ? 12.899 7.023 -20.813 1.00 91.56 171 LEU A C 1
ATOM 1381 O O . LEU A 1 171 ? 12.086 7.410 -19.979 1.00 91.56 171 LEU A O 1
ATOM 1385 N N . LEU A 1 172 ? 13.056 5.731 -21.126 1.00 90.44 172 LEU A N 1
ATOM 1386 C CA . LEU A 1 172 ? 12.320 4.643 -20.475 1.00 90.44 172 LEU A CA 1
ATOM 1387 C C . LEU A 1 172 ? 12.552 4.655 -18.961 1.00 90.44 172 LEU A C 1
ATOM 1389 O O . LEU A 1 172 ? 11.589 4.636 -18.203 1.00 90.44 172 LEU A O 1
ATOM 1393 N N . PHE A 1 173 ? 13.809 4.729 -18.514 1.00 89.62 173 PHE A N 1
ATOM 1394 C CA . PHE A 1 173 ? 14.119 4.781 -17.083 1.00 89.62 173 PHE A CA 1
ATOM 1395 C C . PHE A 1 173 ? 13.610 6.067 -16.428 1.00 89.62 173 PHE A C 1
ATOM 1397 O O . PHE A 1 173 ? 13.035 6.010 -15.341 1.00 89.62 173 PHE A O 1
ATOM 1404 N N . GLY A 1 174 ? 13.774 7.216 -17.088 1.00 90.25 174 GLY A N 1
ATOM 1405 C CA . GLY A 1 174 ? 13.299 8.502 -16.578 1.00 90.25 174 GLY A CA 1
ATOM 1406 C C . GLY A 1 174 ? 11.779 8.540 -16.410 1.00 90.25 174 GLY A C 1
ATOM 1407 O O . GLY A 1 174 ? 11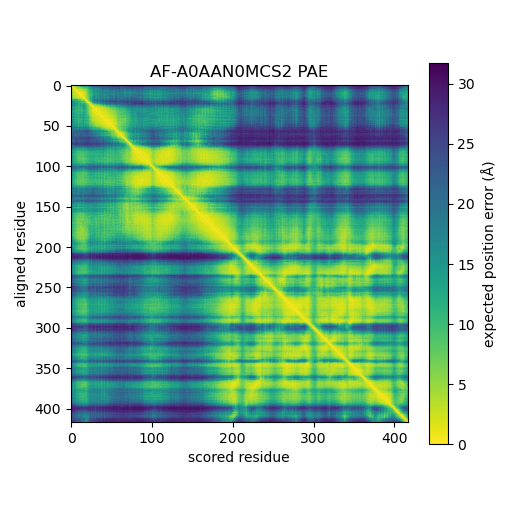.281 8.786 -15.313 1.00 90.25 174 GLY A O 1
ATOM 1408 N N . MET A 1 175 ? 11.031 8.250 -17.477 1.00 89.19 175 MET A N 1
ATOM 1409 C CA . MET A 1 175 ? 9.566 8.222 -17.441 1.00 89.19 175 MET A CA 1
ATOM 1410 C C . MET A 1 175 ? 9.038 7.081 -16.572 1.00 89.19 175 MET A C 1
ATOM 1412 O O . MET A 1 175 ? 8.109 7.295 -15.802 1.00 89.19 175 MET A O 1
ATOM 1416 N N . GLY A 1 176 ? 9.643 5.894 -16.645 1.00 89.06 176 GLY A N 1
ATOM 1417 C CA . GLY A 1 176 ? 9.244 4.736 -15.850 1.00 89.06 176 GLY A CA 1
ATOM 1418 C C . GLY A 1 176 ? 9.370 4.997 -14.354 1.00 89.06 176 GLY A C 1
ATOM 1419 O O . GLY A 1 176 ? 8.426 4.736 -13.615 1.00 89.06 176 GLY A O 1
ATOM 1420 N N . THR A 1 177 ? 10.477 5.596 -13.907 1.00 87.44 177 THR A N 1
ATOM 1421 C CA . THR A 1 177 ? 10.667 5.951 -12.491 1.00 87.44 177 THR A CA 1
ATOM 1422 C C . THR A 1 177 ? 9.662 7.013 -12.042 1.00 87.44 177 THR A C 1
ATOM 1424 O O . THR A 1 177 ? 9.069 6.875 -10.975 1.00 87.44 177 THR A O 1
ATOM 1427 N N . LEU A 1 178 ? 9.414 8.040 -12.867 1.00 85.88 178 LEU A N 1
ATOM 1428 C CA . LEU A 1 178 ? 8.425 9.082 -12.567 1.00 85.88 178 LEU A CA 1
ATOM 1429 C C . LEU A 1 178 ? 7.004 8.513 -12.448 1.00 85.88 178 LEU A C 1
ATOM 1431 O O . LEU A 1 178 ? 6.331 8.750 -11.450 1.00 85.88 178 LEU A O 1
ATOM 1435 N N . ILE A 1 179 ? 6.559 7.732 -13.436 1.00 87.62 179 ILE A N 1
ATOM 1436 C CA . ILE A 1 179 ? 5.221 7.121 -13.451 1.00 87.62 179 ILE A CA 1
ATOM 1437 C C . ILE A 1 179 ? 5.068 6.127 -12.295 1.00 87.62 179 ILE A C 1
ATOM 1439 O O . ILE A 1 179 ? 4.035 6.117 -11.632 1.00 87.62 179 ILE A O 1
ATOM 1443 N N . THR A 1 180 ? 6.100 5.325 -12.016 1.00 86.25 180 THR A N 1
ATOM 1444 C CA . THR A 1 180 ? 6.096 4.385 -10.885 1.00 86.25 180 THR A CA 1
ATOM 1445 C C . THR A 1 180 ? 5.974 5.132 -9.563 1.00 86.25 180 THR A C 1
ATOM 1447 O O . THR A 1 180 ? 5.148 4.760 -8.739 1.00 86.25 180 THR A O 1
ATOM 1450 N N . GLY A 1 181 ? 6.728 6.221 -9.376 1.00 84.75 181 GLY A N 1
ATOM 1451 C CA . GLY A 1 181 ? 6.616 7.069 -8.190 1.00 84.75 181 GLY A CA 1
ATOM 1452 C C . GLY A 1 181 ? 5.211 7.650 -8.007 1.00 84.75 181 GLY A C 1
ATOM 1453 O O . GLY A 1 181 ? 4.681 7.613 -6.898 1.00 84.75 181 GLY A O 1
ATOM 1454 N N . PHE A 1 182 ? 4.575 8.119 -9.088 1.00 83.12 182 PHE A N 1
ATOM 1455 C CA . PHE A 1 182 ? 3.198 8.624 -9.032 1.00 83.12 182 PHE A CA 1
ATOM 1456 C C . PHE A 1 182 ? 2.175 7.541 -8.705 1.00 83.12 182 PHE A C 1
ATOM 1458 O O . PHE A 1 182 ? 1.332 7.757 -7.838 1.00 83.12 182 PHE A O 1
ATOM 1465 N N . ASN A 1 183 ? 2.261 6.377 -9.351 1.00 84.88 183 ASN A N 1
ATOM 1466 C CA . ASN A 1 183 ? 1.357 5.266 -9.065 1.00 84.88 183 ASN A CA 1
ATOM 1467 C C . ASN A 1 183 ? 1.535 4.753 -7.637 1.00 84.88 183 ASN A C 1
ATOM 1469 O O . ASN A 1 183 ? 0.543 4.557 -6.947 1.00 84.88 183 ASN A O 1
ATOM 1473 N N . LEU A 1 184 ? 2.775 4.600 -7.162 1.00 83.88 184 LEU A N 1
ATOM 1474 C CA . LEU A 1 184 ? 3.043 4.195 -5.783 1.00 83.88 184 LEU A CA 1
ATOM 1475 C C . LEU A 1 184 ? 2.464 5.193 -4.785 1.00 83.88 184 LEU A C 1
ATOM 1477 O O . LEU A 1 184 ? 1.836 4.773 -3.823 1.00 83.88 184 LEU A O 1
ATOM 1481 N N . ASN A 1 185 ? 2.633 6.499 -5.011 1.00 82.44 185 ASN A N 1
ATOM 1482 C CA . ASN A 1 185 ? 2.038 7.490 -4.122 1.00 82.44 185 ASN A CA 1
ATOM 1483 C C . ASN A 1 185 ? 0.503 7.437 -4.146 1.00 82.44 185 ASN A C 1
ATOM 1485 O O . ASN A 1 185 ? -0.114 7.467 -3.087 1.00 82.44 185 ASN A O 1
ATOM 1489 N N . SER A 1 186 ? -0.103 7.318 -5.330 1.00 82.56 186 SER A N 1
ATOM 1490 C CA . SER A 1 186 ? -1.558 7.214 -5.469 1.00 82.56 186 SER A CA 1
ATOM 1491 C C . SER A 1 186 ? -2.106 5.981 -4.754 1.00 82.56 186 SER A C 1
ATOM 1493 O O . SER A 1 186 ? -3.014 6.114 -3.943 1.00 82.56 186 SER A O 1
ATOM 1495 N N . VAL A 1 187 ? -1.525 4.804 -5.007 1.00 81.88 187 VAL A N 1
ATOM 1496 C CA . VAL A 1 187 ? -1.934 3.536 -4.385 1.00 81.88 187 VAL A CA 1
ATOM 1497 C C . VAL A 1 187 ? -1.708 3.577 -2.879 1.00 81.88 187 VAL A C 1
ATOM 1499 O O . VAL A 1 187 ? -2.582 3.171 -2.127 1.00 81.88 187 VAL A O 1
ATOM 1502 N N . MET A 1 188 ? -0.579 4.118 -2.416 1.00 80.62 188 MET A N 1
ATOM 1503 C CA . MET A 1 188 ? -0.305 4.249 -0.984 1.00 80.62 188 MET A CA 1
ATOM 1504 C C . MET A 1 188 ? -1.299 5.200 -0.310 1.00 80.62 188 MET A C 1
ATOM 1506 O O . MET A 1 188 ? -1.811 4.890 0.758 1.00 80.62 188 MET A O 1
ATOM 1510 N N . ASN A 1 189 ? -1.620 6.339 -0.929 1.00 78.12 189 ASN A N 1
ATOM 1511 C CA . ASN A 1 189 ? -2.621 7.264 -0.395 1.00 78.12 189 ASN A CA 1
ATOM 1512 C C . ASN A 1 189 ? -4.024 6.654 -0.394 1.00 78.12 189 ASN A C 1
ATOM 1514 O O . ASN A 1 189 ? -4.789 6.912 0.533 1.00 78.12 189 ASN A O 1
ATOM 1518 N N . GLU A 1 190 ? -4.372 5.865 -1.410 1.00 77.44 190 GLU A N 1
ATOM 1519 C CA . GLU A 1 190 ? -5.637 5.134 -1.473 1.00 77.44 190 GLU A CA 1
ATOM 1520 C C . GLU A 1 190 ? -5.702 4.044 -0.399 1.00 77.44 190 GLU A C 1
ATOM 1522 O O . GLU A 1 190 ? -6.698 3.969 0.311 1.00 77.44 190 GLU A O 1
ATOM 1527 N N . GLN A 1 191 ? -4.624 3.280 -0.195 1.00 74.56 191 GLN A N 1
ATOM 1528 C CA . GLN A 1 191 ? -4.503 2.304 0.892 1.00 74.56 191 GLN A CA 1
ATOM 1529 C C . GLN A 1 191 ? -4.616 2.971 2.263 1.00 74.56 191 GLN A C 1
ATOM 1531 O O . GLN A 1 191 ? -5.433 2.556 3.075 1.00 74.56 191 GLN A O 1
ATOM 1536 N N . ILE A 1 192 ? -3.870 4.053 2.500 1.00 75.12 192 ILE A N 1
ATOM 1537 C CA . ILE A 1 192 ? -3.924 4.830 3.744 1.00 75.12 192 ILE A CA 1
ATOM 1538 C C . ILE A 1 192 ? -5.342 5.372 3.965 1.00 75.12 192 ILE A C 1
ATOM 1540 O O . ILE A 1 192 ? -5.931 5.162 5.022 1.00 75.12 192 ILE A O 1
ATOM 1544 N N . SER A 1 193 ? -5.944 6.003 2.954 1.00 71.56 193 SER A N 1
ATOM 1545 C CA . SER A 1 193 ? -7.329 6.486 3.035 1.00 71.56 193 SER A CA 1
ATOM 1546 C C . SER A 1 193 ? -8.319 5.340 3.246 1.00 71.56 193 SER A C 1
ATOM 1548 O O . SER A 1 193 ? -9.326 5.528 3.920 1.00 71.56 193 SER A O 1
ATOM 1550 N N . GLY A 1 194 ? -8.040 4.157 2.701 1.00 68.44 194 GLY A N 1
ATOM 1551 C CA . GLY A 1 194 ? -8.799 2.923 2.884 1.00 68.44 194 GLY A CA 1
ATOM 1552 C C . GLY A 1 194 ? -8.693 2.349 4.297 1.00 68.44 194 GLY A C 1
ATOM 1553 O O . GLY A 1 194 ? -9.695 1.870 4.811 1.00 68.44 194 GLY A O 1
ATOM 1554 N N . MET A 1 195 ? -7.542 2.476 4.959 1.00 71.38 195 MET A N 1
ATOM 1555 C CA . MET A 1 195 ? -7.306 1.998 6.328 1.00 71.38 195 MET A CA 1
ATOM 1556 C C . MET A 1 195 ? -7.858 2.952 7.395 1.00 71.38 195 MET A C 1
ATOM 1558 O O . MET A 1 195 ? -8.260 2.515 8.463 1.00 71.38 195 MET A O 1
ATOM 1562 N N . ILE A 1 196 ? -7.911 4.259 7.126 1.00 75.38 196 ILE A N 1
ATOM 1563 C CA . ILE A 1 196 ? -8.309 5.263 8.123 1.00 75.38 196 ILE A CA 1
ATOM 1564 C C . ILE A 1 196 ? -9.835 5.399 8.185 1.00 75.38 196 ILE A C 1
ATOM 1566 O O . ILE A 1 196 ? -10.478 5.839 7.224 1.00 75.38 196 ILE A O 1
ATOM 1570 N N . ALA A 1 197 ? -10.419 5.080 9.337 1.00 76.94 197 ALA A N 1
ATOM 1571 C CA . ALA A 1 197 ? -11.849 5.226 9.611 1.00 76.94 197 ALA A CA 1
ATOM 1572 C C . ALA A 1 197 ? -12.170 6.521 10.366 1.00 76.94 197 ALA A C 1
ATOM 1574 O O . ALA A 1 197 ? -13.100 7.252 10.003 1.00 76.94 197 ALA A O 1
ATOM 1575 N N . ASN A 1 198 ? -11.377 6.792 11.402 1.00 82.44 198 ASN A N 1
ATOM 1576 C CA . ASN A 1 198 ? -11.597 7.833 12.403 1.00 82.44 198 ASN A CA 1
ATOM 1577 C C . ASN A 1 198 ? -10.299 8.608 12.653 1.00 82.44 198 ASN A C 1
ATOM 1579 O O . ASN A 1 198 ? -9.216 8.153 12.283 1.00 82.44 198 ASN A O 1
ATOM 1583 N N . ASP A 1 199 ? -10.375 9.753 13.324 1.00 81.62 199 ASP A N 1
ATOM 1584 C CA . ASP A 1 199 ? -9.174 10.533 13.646 1.00 81.62 199 ASP A CA 1
ATOM 1585 C C . ASP A 1 199 ? -8.267 9.754 14.615 1.00 81.62 199 ASP A C 1
ATOM 1587 O O . ASP A 1 199 ? -7.055 9.651 14.429 1.00 81.62 199 ASP A O 1
ATOM 1591 N N . ILE A 1 200 ? -8.849 9.122 15.633 1.00 80.44 200 ILE A N 1
ATOM 1592 C CA . ILE A 1 200 ? -8.113 8.297 16.593 1.00 80.44 200 ILE A CA 1
ATOM 1593 C C . ILE A 1 200 ? -8.822 6.959 16.767 1.00 80.44 200 ILE A C 1
ATOM 1595 O O . ILE A 1 200 ? -10.043 6.903 16.919 1.00 80.44 200 ILE A O 1
ATOM 1599 N N . SER A 1 201 ? -8.025 5.888 16.766 1.00 82.00 201 SER A N 1
ATOM 1600 C CA . SER A 1 201 ? -8.468 4.533 17.073 1.00 82.00 201 SER A CA 1
ATOM 1601 C C . SER A 1 201 ? -7.552 3.926 18.131 1.00 82.00 201 SER A C 1
ATOM 1603 O O . SER A 1 201 ? -6.337 3.832 17.932 1.00 82.00 201 SER A O 1
ATOM 1605 N N . VAL A 1 202 ? -8.127 3.502 19.255 1.00 79.88 202 VAL A N 1
ATOM 1606 C CA . VAL A 1 202 ? -7.400 2.801 20.323 1.00 79.88 202 VAL A CA 1
ATOM 1607 C C . VAL A 1 202 ? -7.973 1.403 20.466 1.00 79.88 202 VAL A C 1
ATOM 1609 O O . VAL A 1 202 ? -9.150 1.267 20.790 1.00 79.88 202 VAL A O 1
ATOM 1612 N N . LYS A 1 203 ? -7.146 0.383 20.226 1.00 80.44 203 LYS A N 1
ATOM 1613 C CA . LYS A 1 203 ? -7.512 -1.030 20.340 1.00 80.44 203 LYS A CA 1
ATOM 1614 C C . LYS A 1 203 ? -6.817 -1.621 21.563 1.00 80.44 203 LYS A C 1
ATOM 1616 O O . LYS A 1 203 ? -5.609 -1.458 21.727 1.00 80.44 203 LYS A O 1
ATOM 1621 N N . TYR A 1 204 ? -7.574 -2.299 22.416 1.00 76.38 204 TYR A N 1
ATOM 1622 C CA . TYR A 1 204 ? -7.022 -3.086 23.516 1.00 76.38 204 TYR A CA 1
ATOM 1623 C C . TYR A 1 204 ? -7.775 -4.403 23.663 1.00 76.38 204 TYR A C 1
ATOM 1625 O O . TYR A 1 204 ? -8.968 -4.493 23.356 1.00 76.38 204 TYR A O 1
ATOM 1633 N N . SER A 1 205 ? -7.063 -5.409 24.152 1.00 76.56 205 SER A N 1
ATOM 1634 C CA . SER A 1 205 ? -7.544 -6.775 24.305 1.00 76.56 205 SER A CA 1
ATOM 1635 C C . SER A 1 205 ? -7.393 -7.187 25.763 1.00 76.56 205 SER A C 1
ATOM 1637 O O . SER A 1 205 ? -6.369 -6.920 26.388 1.00 76.56 205 SER A O 1
ATOM 1639 N N . TYR A 1 206 ? -8.426 -7.796 26.339 1.00 74.00 206 TYR A N 1
ATOM 1640 C CA . TYR A 1 206 ? -8.385 -8.277 27.719 1.00 74.00 206 TYR A CA 1
ATOM 1641 C C . TYR A 1 206 ? -9.121 -9.609 27.872 1.00 74.00 206 TYR A C 1
ATOM 1643 O O . TYR A 1 206 ? -10.067 -9.872 27.124 1.00 74.00 206 TYR A O 1
ATOM 1651 N N . PRO A 1 207 ? -8.733 -10.447 28.853 1.00 74.44 207 PRO A N 1
ATOM 1652 C CA . PRO A 1 207 ? -9.397 -11.720 29.075 1.00 74.44 207 PRO A CA 1
ATOM 1653 C C . PRO A 1 207 ? -10.868 -11.574 29.483 1.00 74.44 207 PRO A C 1
ATOM 1655 O O . PRO A 1 207 ? -11.205 -10.758 30.351 1.00 74.44 207 PRO A O 1
ATOM 1658 N N . ILE A 1 208 ? -11.736 -12.411 28.914 1.00 70.00 208 ILE A N 1
ATOM 1659 C CA . ILE A 1 208 ? -13.164 -12.466 29.259 1.00 70.00 208 ILE A CA 1
ATOM 1660 C C . ILE A 1 208 ? -13.322 -12.831 30.751 1.00 70.00 208 ILE A C 1
ATOM 1662 O O . ILE A 1 208 ? -12.583 -13.651 31.293 1.00 70.00 208 ILE A O 1
ATOM 1666 N N . GLY A 1 209 ? -14.256 -12.177 31.454 1.00 60.22 209 GLY A N 1
ATOM 1667 C CA . GLY A 1 209 ? -14.514 -12.393 32.889 1.00 60.22 209 GLY A CA 1
ATOM 1668 C C . GLY A 1 209 ? -13.756 -11.460 33.846 1.00 60.22 209 GLY A C 1
ATOM 1669 O O . GLY A 1 209 ? -14.145 -11.333 35.007 1.00 60.22 209 GLY A O 1
ATOM 1670 N N . LYS A 1 210 ? -12.746 -10.715 33.372 1.00 52.97 210 LYS A N 1
ATOM 1671 C CA . LYS A 1 210 ? -12.132 -9.591 34.108 1.00 52.97 210 LYS A CA 1
ATOM 1672 C C . LYS A 1 210 ? -12.789 -8.263 33.708 1.00 52.97 210 LYS A C 1
ATOM 1674 O O . LYS A 1 210 ? -12.171 -7.390 33.108 1.00 52.97 210 LYS A O 1
ATOM 1679 N N . SER A 1 211 ? -14.074 -8.111 34.031 1.00 47.41 211 SER A N 1
ATOM 1680 C CA . SER A 1 211 ? -14.916 -6.962 33.640 1.00 47.41 211 SER A CA 1
ATOM 1681 C C . SER A 1 211 ? -14.523 -5.615 34.265 1.00 47.41 211 SER A C 1
ATOM 1683 O O . SER A 1 211 ? -15.052 -4.582 33.870 1.00 47.41 211 SER A O 1
ATOM 1685 N N . THR A 1 212 ? -13.591 -5.590 35.218 1.00 45.91 212 THR A N 1
ATOM 1686 C CA . THR A 1 212 ? -13.156 -4.371 35.919 1.00 45.91 212 THR A CA 1
ATOM 1687 C C . THR A 1 212 ? -12.140 -3.522 35.151 1.00 45.91 212 THR A C 1
ATOM 1689 O O . THR A 1 212 ? -11.772 -2.452 35.640 1.00 45.91 212 THR A O 1
ATOM 1692 N N . ILE A 1 213 ? -11.681 -3.972 33.974 1.00 47.62 213 ILE A N 1
ATOM 1693 C CA . ILE A 1 213 ? -10.629 -3.296 33.191 1.00 47.62 213 ILE A CA 1
ATOM 1694 C C . ILE A 1 213 ? -11.157 -2.696 31.861 1.00 47.62 213 ILE A C 1
ATOM 1696 O O . ILE A 1 213 ? -10.448 -1.945 31.206 1.00 47.62 213 ILE A O 1
ATOM 1700 N N . GLY A 1 214 ? -12.433 -2.887 31.496 1.00 48.03 214 GLY A N 1
ATOM 1701 C CA . GLY A 1 214 ? -13.120 -2.116 30.431 1.00 48.03 214 GLY A CA 1
ATOM 1702 C C . GLY A 1 214 ? -14.374 -1.410 30.976 1.00 48.03 214 GLY A C 1
ATOM 1703 O O . GLY A 1 214 ? -14.716 -1.652 32.132 1.00 48.03 214 GLY A O 1
ATOM 1704 N N . PRO A 1 215 ? -15.125 -0.557 30.240 1.00 49.19 215 PRO A N 1
ATOM 1705 C CA . PRO A 1 215 ? -14.869 0.296 29.066 1.00 49.19 215 PRO A CA 1
ATOM 1706 C C . PRO A 1 215 ? -14.478 1.750 29.446 1.00 49.19 215 PRO A C 1
ATOM 1708 O O . PRO A 1 215 ? -14.364 2.610 28.579 1.00 49.19 215 PRO A O 1
ATOM 1711 N N . ASN A 1 216 ? -14.256 2.041 30.732 1.00 54.06 216 ASN A N 1
ATOM 1712 C CA . ASN A 1 216 ? -14.028 3.400 31.257 1.00 54.06 216 ASN A CA 1
ATOM 1713 C C . ASN A 1 216 ? -12.547 3.837 31.274 1.00 54.06 216 ASN A C 1
ATOM 1715 O O . ASN A 1 216 ? -12.167 4.702 32.060 1.00 54.06 216 ASN A O 1
ATOM 1719 N N . LEU A 1 217 ? -11.687 3.221 30.457 1.00 57.28 217 LEU A N 1
ATOM 1720 C CA . LEU A 1 217 ? -10.257 3.565 30.405 1.00 57.28 217 LEU A CA 1
ATOM 1721 C C . LEU A 1 217 ? -9.999 4.927 29.753 1.00 57.28 217 LEU A C 1
ATOM 1723 O O . LEU A 1 217 ? -8.989 5.570 30.034 1.00 57.28 217 LEU A O 1
ATOM 1727 N N . ILE A 1 218 ? -10.895 5.337 28.856 1.00 68.88 218 ILE A N 1
ATOM 1728 C CA . ILE A 1 218 ? -10.806 6.581 28.102 1.00 68.88 218 ILE A CA 1
ATOM 1729 C C . ILE A 1 218 ? -12.030 7.416 28.460 1.00 68.88 218 ILE A C 1
ATOM 1731 O O . ILE A 1 218 ? -13.162 6.960 28.302 1.00 68.88 218 ILE A O 1
ATOM 1735 N N . ASP A 1 219 ? -11.798 8.636 28.942 1.00 69.88 219 ASP A N 1
ATOM 1736 C CA . ASP A 1 219 ? -12.873 9.605 29.113 1.00 69.88 219 ASP A CA 1
ATOM 1737 C C . ASP A 1 219 ? -13.278 10.149 27.740 1.00 69.88 219 ASP A C 1
ATOM 1739 O O . ASP A 1 219 ? -12.588 10.972 27.135 1.00 69.88 219 ASP A O 1
ATOM 1743 N N . LEU A 1 220 ? -14.405 9.652 27.236 1.00 73.94 220 LEU A N 1
ATOM 1744 C CA . LEU A 1 220 ? -14.969 10.069 25.955 1.00 73.94 220 LEU A CA 1
ATOM 1745 C C . LEU A 1 220 ? -15.579 11.481 26.008 1.00 73.94 220 LEU A C 1
ATOM 1747 O O . LEU A 1 220 ? -15.932 12.018 24.962 1.00 73.94 220 LEU A O 1
ATOM 1751 N N . ASN A 1 221 ? -15.684 12.093 27.195 1.00 75.50 221 ASN A N 1
ATOM 1752 C CA . ASN A 1 221 ? -16.234 13.438 27.377 1.00 75.50 221 ASN A CA 1
ATOM 1753 C C . ASN A 1 221 ? -15.178 14.557 27.296 1.00 75.50 221 ASN A C 1
ATOM 1755 O O . ASN A 1 221 ? -15.472 15.701 27.652 1.00 75.50 221 ASN A O 1
ATOM 1759 N N . ASP A 1 222 ? -13.956 14.266 26.841 1.00 81.62 222 ASP A N 1
ATOM 1760 C CA . ASP A 1 222 ? -12.936 15.292 26.607 1.00 81.62 222 ASP A CA 1
ATOM 1761 C C . ASP A 1 222 ? -13.444 16.346 25.605 1.00 81.62 222 ASP A C 1
ATOM 1763 O O . ASP A 1 222 ? -13.963 16.022 24.537 1.00 81.62 222 ASP A O 1
ATOM 1767 N N . SER A 1 223 ? -13.263 17.630 25.921 1.00 83.69 223 SER A N 1
ATOM 1768 C CA . SER A 1 223 ? -13.758 18.745 25.100 1.00 83.69 223 SER A CA 1
ATOM 1769 C C . SER A 1 223 ? -13.149 18.808 23.694 1.00 83.69 223 SER A C 1
ATOM 1771 O O . SER A 1 223 ? -13.705 19.464 22.810 1.00 83.69 223 SER A O 1
ATOM 1773 N N . ARG A 1 224 ? -12.019 18.127 23.467 1.00 84.12 224 ARG A N 1
ATOM 1774 C CA . ARG A 1 224 ? -11.364 17.991 22.158 1.00 84.12 224 ARG A CA 1
ATOM 1775 C C . ARG A 1 224 ? -12.014 16.928 21.277 1.00 84.12 224 ARG A C 1
ATOM 1777 O O . ARG A 1 224 ? -11.762 16.918 20.073 1.00 84.12 224 ARG A O 1
ATOM 1784 N N . ILE A 1 225 ? -12.834 16.043 21.838 1.00 87.19 225 ILE A N 1
ATOM 1785 C CA . ILE A 1 225 ? -13.567 15.015 21.099 1.00 87.19 225 ILE A CA 1
ATOM 1786 C C . ILE A 1 225 ? -14.862 15.634 20.559 1.00 87.19 225 ILE A C 1
ATOM 1788 O O . ILE A 1 225 ? -15.613 16.303 21.266 1.00 87.19 225 ILE A O 1
ATOM 1792 N N . LYS A 1 226 ? -15.125 15.433 19.268 1.00 87.88 226 LYS A N 1
ATOM 1793 C CA . LYS A 1 226 ? -16.374 15.841 18.615 1.00 87.88 226 LYS A CA 1
ATOM 1794 C C . LYS A 1 226 ? -17.445 14.767 18.755 1.00 87.88 226 LYS A C 1
ATOM 1796 O O . LYS A 1 226 ? -18.592 15.072 19.066 1.00 87.88 226 LYS A O 1
ATOM 1801 N N . ASN A 1 227 ? -17.077 13.530 18.458 1.00 88.62 227 ASN A N 1
ATOM 1802 C CA . ASN A 1 227 ? -17.900 12.352 18.668 1.00 88.62 227 ASN A CA 1
ATOM 1803 C C . ASN A 1 227 ? -16.998 11.140 18.896 1.00 88.62 227 ASN A C 1
ATOM 1805 O O . ASN A 1 227 ? -15.871 11.080 18.393 1.00 88.62 227 ASN A O 1
ATOM 1809 N N . ALA A 1 228 ? -17.505 10.190 19.669 1.00 88.25 228 ALA A N 1
ATOM 1810 C CA . ALA A 1 228 ? -16.812 8.951 19.939 1.00 88.25 228 ALA A CA 1
ATOM 1811 C C . ALA A 1 228 ? -17.799 7.812 20.147 1.00 88.25 228 ALA A C 1
ATOM 1813 O O . ALA A 1 228 ? -18.895 8.022 20.657 1.00 88.25 228 ALA A O 1
ATOM 1814 N N . GLU A 1 229 ? -17.373 6.617 19.769 1.00 87.62 229 GLU A N 1
ATOM 1815 C CA . GLU A 1 229 ? -18.113 5.378 19.967 1.00 87.62 229 GLU A CA 1
ATOM 1816 C C . GLU A 1 229 ? -17.144 4.252 20.308 1.00 87.62 229 GLU A C 1
ATOM 1818 O O . GLU A 1 229 ? -15.952 4.299 19.983 1.00 87.62 229 GLU A O 1
ATOM 1823 N N . THR A 1 230 ? -17.681 3.207 20.927 1.00 86.56 230 THR A N 1
ATOM 1824 C CA . THR A 1 230 ? -16.936 1.991 21.245 1.00 86.56 230 THR A CA 1
ATOM 1825 C C . THR A 1 230 ? -17.547 0.788 20.549 1.00 86.56 230 THR A C 1
ATOM 1827 O O . THR A 1 230 ? -18.764 0.602 20.529 1.00 86.56 230 THR A O 1
ATOM 1830 N N . MET A 1 231 ? -16.686 -0.047 19.975 1.00 86.50 231 MET A N 1
ATOM 1831 C CA . MET A 1 231 ? -17.058 -1.335 19.402 1.00 86.50 231 MET A CA 1
ATOM 1832 C C . MET A 1 231 ? -16.271 -2.423 20.120 1.00 86.50 231 MET A C 1
ATOM 1834 O O . MET A 1 231 ? -15.044 -2.363 20.182 1.00 86.50 231 MET A O 1
ATOM 1838 N N . THR A 1 232 ? -16.976 -3.423 20.642 1.00 86.50 232 THR A N 1
ATOM 1839 C CA . THR A 1 232 ? -16.361 -4.593 21.272 1.00 86.50 232 THR A CA 1
ATOM 1840 C C . THR A 1 232 ? -16.680 -5.835 20.460 1.00 86.50 232 THR A C 1
ATOM 1842 O O . THR A 1 232 ? -17.838 -6.068 20.111 1.00 86.50 232 THR A O 1
ATOM 1845 N N . TYR A 1 233 ? -15.654 -6.628 20.173 1.00 86.50 233 TYR A N 1
ATOM 1846 C CA . TYR A 1 233 ? -15.776 -7.950 19.575 1.00 86.50 233 TYR A CA 1
ATOM 1847 C C . TYR A 1 233 ? -14.995 -8.971 20.406 1.00 86.50 233 TYR A C 1
ATOM 1849 O O . TYR A 1 233 ? -14.142 -8.616 21.219 1.00 86.50 233 TYR A O 1
ATOM 1857 N N . TYR A 1 234 ? -15.310 -10.245 20.224 1.00 84.62 234 TYR A N 1
ATOM 1858 C CA . TYR A 1 234 ? -14.735 -11.355 20.975 1.00 84.62 234 TYR A CA 1
ATOM 1859 C C . TYR A 1 234 ? -13.902 -12.220 20.040 1.00 84.62 234 TYR A C 1
ATOM 1861 O O . TYR A 1 234 ? -14.358 -12.558 18.953 1.00 84.62 234 TYR A O 1
ATOM 1869 N N . SER A 1 235 ? -12.681 -12.550 20.443 1.00 81.12 235 SER A N 1
ATOM 1870 C CA . SER A 1 235 ? -11.740 -13.330 19.638 1.00 81.12 235 SER A CA 1
ATOM 1871 C C . SER A 1 235 ? -10.878 -14.229 20.530 1.00 81.12 235 SER A C 1
ATOM 1873 O O . SER A 1 235 ? -10.887 -14.130 21.762 1.00 81.12 235 SER A O 1
ATOM 1875 N N . SER A 1 236 ? -10.139 -15.139 19.907 1.00 73.81 236 SER A N 1
ATOM 1876 C CA . SER A 1 236 ? -9.196 -16.037 20.563 1.00 73.81 236 SER A CA 1
ATOM 1877 C C . SER A 1 236 ? -8.074 -16.425 19.616 1.00 73.81 236 SER A C 1
ATOM 1879 O O . SER A 1 236 ? -8.315 -16.645 18.433 1.00 73.81 236 SER A O 1
ATOM 1881 N N . ALA A 1 237 ? -6.871 -16.622 20.161 1.00 65.94 237 ALA A N 1
ATOM 1882 C CA . ALA A 1 237 ? -5.692 -17.049 19.404 1.00 65.94 237 ALA A CA 1
ATOM 1883 C C . ALA A 1 237 ? -5.873 -18.400 18.675 1.00 65.94 237 ALA A C 1
ATOM 1885 O O . ALA A 1 237 ? -5.126 -18.712 17.749 1.00 65.94 237 ALA A O 1
ATOM 1886 N N . ASN A 1 238 ? -6.859 -19.207 19.089 1.00 65.62 238 ASN A N 1
ATOM 1887 C CA . ASN A 1 238 ? -7.173 -20.500 18.474 1.00 65.62 238 ASN A CA 1
ATOM 1888 C C . ASN A 1 238 ? -8.337 -20.437 17.465 1.00 65.62 238 ASN A C 1
ATOM 1890 O O . ASN A 1 238 ? -8.639 -21.445 16.827 1.00 65.62 238 ASN A O 1
ATOM 1894 N N . MET A 1 239 ? -8.998 -19.286 17.303 1.00 72.50 239 MET A N 1
ATOM 1895 C CA . MET A 1 239 ? -10.111 -19.099 16.364 1.00 72.50 239 MET A CA 1
ATOM 1896 C C . MET A 1 239 ? -9.620 -18.542 15.031 1.00 72.50 239 MET A C 1
ATOM 1898 O O . MET A 1 239 ? -9.968 -17.438 14.627 1.00 72.50 239 MET A O 1
ATOM 1902 N N . ARG A 1 240 ? -8.804 -19.332 14.337 1.00 75.50 240 ARG A N 1
ATOM 1903 C CA . ARG A 1 240 ? -8.345 -19.006 12.982 1.00 75.50 240 ARG A CA 1
ATOM 1904 C C . ARG A 1 240 ? -9.398 -19.360 11.945 1.00 75.50 240 ARG A C 1
ATOM 1906 O O . ARG A 1 240 ? -10.211 -20.262 12.158 1.00 75.50 240 ARG A O 1
ATOM 1913 N N . PHE A 1 241 ? -9.358 -18.692 10.800 1.00 75.88 241 PHE A N 1
ATOM 1914 C CA . PHE A 1 241 ? -10.322 -18.891 9.724 1.00 75.88 241 PHE A CA 1
ATOM 1915 C C . PHE A 1 241 ? -10.372 -20.355 9.270 1.00 75.88 241 PHE A C 1
ATOM 1917 O O . PHE A 1 241 ? -11.452 -20.930 9.165 1.00 75.88 241 PHE A O 1
ATOM 1924 N N . ASN A 1 242 ? -9.218 -20.998 9.095 1.00 72.44 242 ASN A N 1
ATOM 1925 C CA . ASN A 1 242 ? -9.141 -22.416 8.749 1.00 72.44 242 ASN A CA 1
ATOM 1926 C C . ASN A 1 242 ? -9.704 -23.354 9.826 1.00 72.44 242 ASN A C 1
ATOM 1928 O O . ASN A 1 242 ? -10.203 -24.414 9.478 1.00 72.44 242 ASN A O 1
ATOM 1932 N N . VAL A 1 243 ? -9.652 -22.976 11.106 1.00 74.62 243 VAL A N 1
ATOM 1933 C CA . VAL A 1 243 ? -10.196 -23.772 12.218 1.00 74.62 243 VAL A CA 1
ATOM 1934 C C . VAL A 1 243 ? -11.713 -23.620 12.292 1.00 74.62 243 VAL A C 1
ATOM 1936 O O . VAL A 1 243 ? -12.437 -24.598 12.452 1.00 74.62 243 VAL A O 1
ATOM 1939 N N . VAL A 1 244 ? -12.212 -22.390 12.153 1.00 74.12 244 VAL A N 1
ATOM 1940 C CA . VAL A 1 244 ? -13.649 -22.094 12.239 1.00 74.12 244 VAL A CA 1
ATOM 1941 C C . VAL A 1 244 ? -14.390 -22.590 10.993 1.00 74.12 244 VAL A C 1
ATOM 1943 O O . VAL A 1 244 ? -15.509 -23.092 11.097 1.00 74.12 244 VAL A O 1
ATOM 1946 N N . PHE A 1 245 ? -13.766 -22.490 9.816 1.00 75.38 245 PHE A N 1
ATOM 1947 C CA . PHE A 1 245 ? -14.397 -22.759 8.523 1.00 75.38 245 PHE A CA 1
ATOM 1948 C C . PHE A 1 245 ? -13.844 -23.977 7.787 1.00 75.38 245 PHE A C 1
ATOM 1950 O O . PHE A 1 245 ? -14.135 -24.143 6.605 1.00 75.38 245 PHE A O 1
ATOM 1957 N N . GLU A 1 246 ? -13.115 -24.865 8.470 1.00 74.75 246 GLU A N 1
ATOM 1958 C CA . GLU A 1 246 ? -12.462 -26.041 7.873 1.00 74.75 246 GLU A CA 1
ATOM 1959 C C . GLU A 1 246 ? -13.394 -26.837 6.943 1.00 74.75 246 GLU A C 1
ATOM 1961 O O . GLU A 1 246 ? -13.025 -27.191 5.827 1.00 74.75 246 GLU A O 1
ATOM 1966 N N . LYS A 1 247 ? -14.646 -27.057 7.377 1.00 74.81 247 LYS A N 1
ATOM 1967 C CA . LYS A 1 247 ? -15.670 -27.823 6.638 1.00 74.81 247 LYS A CA 1
ATOM 1968 C C . LYS A 1 247 ? -16.103 -27.176 5.315 1.00 74.81 247 LYS A C 1
ATOM 1970 O O . LYS A 1 247 ? -16.748 -27.843 4.507 1.00 74.81 247 LYS A O 1
ATOM 1975 N N . TYR A 1 248 ? -15.827 -25.888 5.125 1.00 75.69 248 TYR A N 1
ATOM 1976 C CA . TYR A 1 248 ? -16.337 -25.082 4.014 1.00 75.69 248 TYR A CA 1
ATOM 1977 C C . TYR A 1 248 ? -15.231 -24.556 3.087 1.00 75.69 248 TYR A C 1
ATOM 1979 O O . TYR A 1 248 ? -15.552 -23.987 2.046 1.00 75.69 248 TYR A O 1
ATOM 1987 N N . ILE A 1 249 ? -13.955 -24.753 3.435 1.00 72.44 249 ILE A N 1
ATOM 1988 C CA . ILE A 1 249 ? -12.800 -24.333 2.630 1.00 72.44 249 ILE A CA 1
ATOM 1989 C C . ILE A 1 249 ? -12.448 -25.427 1.611 1.00 72.44 249 ILE A C 1
ATOM 1991 O O . ILE A 1 249 ? -12.377 -26.609 1.952 1.00 72.44 249 ILE A O 1
ATOM 1995 N N . ASP A 1 250 ? -12.189 -25.041 0.358 1.00 69.12 250 ASP A N 1
ATOM 1996 C CA . ASP A 1 250 ? -11.601 -25.949 -0.633 1.00 69.12 250 ASP A CA 1
ATOM 1997 C C . ASP A 1 250 ? -10.102 -26.121 -0.340 1.00 69.12 250 ASP A C 1
ATOM 1999 O O . ASP A 1 250 ? -9.339 -25.158 -0.326 1.00 69.12 250 ASP A O 1
ATOM 2003 N N . GLN A 1 251 ? -9.655 -27.357 -0.110 1.00 64.06 251 GLN A N 1
ATOM 2004 C CA . GLN A 1 251 ? -8.248 -27.657 0.184 1.00 64.06 251 GLN A CA 1
ATOM 2005 C C . GLN A 1 251 ? -7.301 -27.343 -0.988 1.00 64.06 251 GLN A C 1
ATOM 2007 O O . GLN A 1 251 ? -6.095 -27.231 -0.778 1.00 64.06 251 GLN A O 1
ATOM 2012 N N . ASN A 1 252 ? -7.827 -27.193 -2.209 1.00 62.91 252 ASN A N 1
ATOM 2013 C CA . ASN A 1 252 ? -7.053 -26.780 -3.381 1.00 62.91 252 ASN A CA 1
ATOM 2014 C C . ASN A 1 252 ? -7.047 -25.257 -3.602 1.00 62.91 252 ASN A C 1
ATOM 2016 O O . ASN A 1 252 ? -6.548 -24.801 -4.634 1.00 62.91 252 ASN A O 1
ATOM 2020 N N . ASP A 1 253 ? -7.602 -24.469 -2.675 1.00 64.69 253 ASP A N 1
ATOM 2021 C CA . ASP A 1 253 ? -7.602 -23.012 -2.769 1.00 64.69 253 ASP A CA 1
ATOM 2022 C C . ASP A 1 253 ? -6.171 -22.457 -2.662 1.00 64.69 253 ASP A C 1
ATOM 2024 O O . ASP A 1 253 ? -5.401 -22.794 -1.756 1.00 64.69 253 ASP A O 1
ATOM 2028 N N . ALA A 1 254 ? -5.817 -21.566 -3.592 1.00 58.38 254 ALA A N 1
ATOM 2029 C CA . ALA A 1 254 ? -4.537 -20.865 -3.611 1.00 58.38 254 ALA A CA 1
ATOM 2030 C C . ALA A 1 254 ? -4.310 -19.991 -2.358 1.00 58.38 254 ALA A C 1
ATOM 2032 O O . ALA A 1 254 ? -3.175 -19.597 -2.089 1.00 58.38 254 ALA A O 1
ATOM 2033 N N . ASN A 1 255 ? -5.367 -19.712 -1.586 1.00 62.06 255 ASN A N 1
ATOM 2034 C CA . ASN A 1 255 ? -5.357 -18.869 -0.391 1.00 62.06 255 ASN A CA 1
ATOM 2035 C C . ASN A 1 255 ? -5.245 -19.645 0.932 1.00 62.06 255 ASN A C 1
ATOM 2037 O O . ASN A 1 255 ? -5.373 -19.036 1.994 1.00 62.06 255 ASN A O 1
ATOM 2041 N N . SER A 1 256 ? -4.980 -20.957 0.903 1.00 61.97 256 SER A N 1
ATOM 2042 C CA . SER A 1 256 ? -4.901 -21.800 2.110 1.00 61.97 256 SER A CA 1
ATOM 2043 C C . SER A 1 256 ? -3.997 -21.226 3.211 1.00 61.97 256 SER A C 1
ATOM 2045 O O . SER A 1 256 ? -4.376 -21.240 4.378 1.00 61.97 256 SER A O 1
ATOM 2047 N N . PHE A 1 257 ? -2.866 -20.612 2.841 1.00 64.88 257 PHE A N 1
ATOM 2048 C CA . PHE A 1 257 ? -1.971 -19.934 3.786 1.00 64.88 257 PHE A CA 1
ATOM 2049 C C . PHE A 1 257 ? -2.614 -18.726 4.486 1.00 64.88 257 PHE A C 1
ATOM 2051 O O . PHE A 1 257 ? -2.379 -18.515 5.671 1.00 64.88 257 PHE A O 1
ATOM 2058 N N . MET A 1 258 ? -3.436 -17.934 3.787 1.00 65.88 258 MET A N 1
ATOM 2059 C CA . MET A 1 258 ? -4.119 -16.786 4.399 1.00 65.88 258 MET A CA 1
ATOM 2060 C C . MET A 1 258 ? -5.126 -17.264 5.445 1.00 65.88 258 MET A C 1
ATOM 2062 O O . MET A 1 258 ? -5.156 -16.746 6.556 1.00 65.88 258 MET A O 1
ATOM 2066 N N . TYR A 1 259 ? -5.876 -18.325 5.141 1.00 69.25 259 TYR A N 1
ATOM 2067 C CA . TYR A 1 259 ? -6.826 -18.916 6.085 1.00 69.25 259 TYR A CA 1
ATOM 2068 C C . TYR A 1 259 ? -6.164 -19.454 7.363 1.00 69.25 259 TYR A C 1
ATOM 2070 O O . TYR A 1 259 ? -6.815 -19.508 8.404 1.00 69.25 259 TYR A O 1
ATOM 2078 N N . GLU A 1 260 ? -4.883 -19.828 7.311 1.00 67.06 260 GLU A N 1
ATOM 2079 C CA . GLU A 1 260 ? -4.116 -20.275 8.480 1.00 67.06 260 GLU A CA 1
ATOM 2080 C C . GLU A 1 260 ? -3.668 -19.140 9.404 1.00 67.06 260 GLU A C 1
ATOM 2082 O O . GLU A 1 260 ? -3.366 -19.409 10.566 1.00 67.06 260 GLU A O 1
ATOM 2087 N N . ILE A 1 261 ? -3.577 -17.902 8.918 1.00 66.38 261 ILE A N 1
ATOM 2088 C CA . ILE A 1 261 ? -3.057 -16.762 9.693 1.00 66.38 261 ILE A CA 1
ATOM 2089 C C . ILE A 1 261 ? -4.115 -15.701 10.005 1.00 66.38 261 ILE A C 1
ATOM 2091 O O . ILE A 1 261 ? -3.825 -14.776 10.754 1.00 66.38 261 ILE A O 1
ATOM 2095 N N . THR A 1 262 ? -5.316 -15.820 9.438 1.00 73.81 262 THR A N 1
ATOM 2096 C CA . THR A 1 262 ? -6.424 -14.888 9.666 1.00 73.81 262 THR A CA 1
ATOM 2097 C C . THR A 1 262 ? -7.217 -15.276 10.909 1.00 73.81 262 THR A C 1
ATOM 2099 O O . THR A 1 262 ? -7.805 -16.360 10.957 1.00 73.81 262 THR A O 1
ATOM 2102 N N . ASP A 1 263 ? -7.281 -14.376 11.886 1.00 77.94 263 ASP A N 1
ATOM 2103 C CA . ASP A 1 263 ? -8.100 -14.545 13.085 1.00 77.94 263 ASP A CA 1
ATOM 2104 C C . ASP A 1 263 ? -9.580 -14.249 12.795 1.00 77.94 263 ASP A C 1
ATOM 2106 O O . ASP A 1 263 ? -9.928 -13.472 11.901 1.00 77.94 263 ASP A O 1
ATOM 2110 N N . VAL A 1 264 ? -10.475 -14.893 13.548 1.00 81.62 264 VAL A N 1
ATOM 2111 C CA . VAL A 1 264 ? -11.927 -14.711 13.447 1.00 81.62 264 VAL A CA 1
ATOM 2112 C C . VAL A 1 264 ? -12.463 -14.106 14.738 1.00 81.62 264 VAL A C 1
ATOM 2114 O O . VAL A 1 264 ? -12.399 -14.712 15.807 1.00 81.62 264 VAL A O 1
ATOM 2117 N N . GLY A 1 265 ? -13.039 -12.913 14.621 1.00 85.00 265 GLY A N 1
ATOM 2118 C CA . GLY A 1 265 ? -13.741 -12.229 15.697 1.00 85.00 265 GLY A CA 1
ATOM 2119 C C . GLY A 1 265 ? -15.261 -12.345 15.576 1.00 85.00 265 GLY A C 1
ATOM 2120 O O . GLY A 1 265 ? -15.818 -12.469 14.488 1.00 85.00 265 GLY A O 1
ATOM 2121 N N . PHE A 1 266 ? -15.953 -12.247 16.704 1.00 86.69 266 PHE A N 1
ATOM 2122 C CA . PHE A 1 266 ? -17.409 -12.284 16.799 1.00 86.69 266 PHE A CA 1
ATOM 2123 C C . PHE A 1 266 ? -17.923 -10.976 17.383 1.00 86.69 266 PHE A C 1
ATOM 2125 O O . PHE A 1 266 ? -17.466 -10.534 18.437 1.00 86.69 266 PHE A O 1
ATOM 2132 N N . VAL A 1 267 ? -18.885 -10.347 16.715 1.00 89.12 267 VAL A N 1
ATOM 2133 C CA . VAL A 1 267 ? -19.425 -9.054 17.137 1.00 89.12 267 VAL A CA 1
ATOM 2134 C C . VAL A 1 267 ? -20.935 -9.013 17.009 1.00 89.12 267 VAL A C 1
ATOM 2136 O O . VAL A 1 267 ? -21.527 -9.626 16.116 1.00 89.12 267 VAL A O 1
ATOM 2139 N N . SER A 1 268 ? -21.575 -8.260 17.902 1.00 91.12 268 SER A N 1
ATOM 2140 C CA . SER A 1 268 ? -23.002 -8.033 17.774 1.00 91.12 268 SER A CA 1
ATOM 2141 C C . SER A 1 268 ? -23.313 -6.988 16.713 1.00 91.12 268 SER A C 1
ATOM 2143 O O . SER A 1 268 ? -22.550 -6.048 16.487 1.00 91.12 268 SER A O 1
ATOM 2145 N N . VAL A 1 269 ? -24.464 -7.135 16.060 1.00 91.88 269 VAL A N 1
ATOM 2146 C CA . VAL A 1 269 ? -24.947 -6.192 15.040 1.00 91.88 269 VAL A CA 1
ATOM 2147 C C . VAL A 1 269 ? -25.062 -4.780 15.603 1.00 91.88 269 VAL A C 1
ATOM 2149 O O . VAL A 1 269 ? -24.751 -3.822 14.901 1.00 91.88 269 VAL A O 1
ATOM 2152 N N . GLU A 1 270 ? -25.473 -4.638 16.865 1.00 90.19 270 GLU A N 1
ATOM 2153 C CA . GLU A 1 270 ? -25.551 -3.338 17.529 1.00 90.19 270 GLU A CA 1
ATOM 2154 C C . GLU A 1 270 ? -24.165 -2.691 17.645 1.00 90.19 270 GLU A C 1
ATOM 2156 O O . GLU A 1 270 ? -23.978 -1.561 17.195 1.00 90.19 270 GLU A O 1
ATOM 2161 N N . ASN A 1 271 ? -23.169 -3.420 18.164 1.00 89.12 271 ASN A N 1
ATOM 2162 C CA . ASN A 1 271 ? -21.805 -2.902 18.291 1.00 89.12 271 ASN A CA 1
ATOM 2163 C C . ASN A 1 271 ? -21.155 -2.626 16.930 1.00 89.12 271 ASN A C 1
ATOM 2165 O O . ASN A 1 271 ? -20.486 -1.609 16.765 1.00 89.12 271 ASN A O 1
ATOM 2169 N N . PHE A 1 272 ? -21.396 -3.476 15.932 1.00 90.38 272 PHE A N 1
ATOM 2170 C CA . PHE A 1 272 ? -20.925 -3.248 14.566 1.00 90.38 272 PHE A CA 1
ATOM 2171 C C . PHE A 1 272 ? -21.545 -1.983 13.945 1.00 90.38 272 PHE A C 1
ATOM 2173 O O . PHE A 1 272 ? -20.864 -1.199 13.280 1.00 90.38 272 PHE A O 1
ATOM 2180 N N . ASN A 1 273 ? -22.830 -1.730 14.203 1.00 92.50 273 ASN A N 1
ATOM 2181 C CA . ASN A 1 273 ? -23.513 -0.541 13.702 1.00 92.50 273 ASN A CA 1
ATOM 2182 C C . ASN A 1 273 ? -22.991 0.764 14.322 1.00 92.50 273 ASN A C 1
ATOM 2184 O O . ASN A 1 273 ? -23.017 1.785 13.635 1.00 92.50 273 ASN A O 1
ATOM 2188 N N . LYS A 1 274 ? -22.442 0.751 15.546 1.00 90.69 274 LYS A N 1
ATOM 2189 C CA . LYS A 1 274 ? -21.769 1.930 16.131 1.00 90.69 274 LYS A CA 1
ATOM 2190 C C . LYS A 1 274 ? -20.593 2.399 15.270 1.00 90.69 274 LYS A C 1
ATOM 2192 O O . LYS A 1 274 ? -20.479 3.587 14.967 1.00 90.69 274 LYS A O 1
ATOM 2197 N N . ALA A 1 275 ? -19.769 1.463 14.790 1.00 88.75 275 ALA A N 1
ATOM 2198 C CA . ALA A 1 275 ? -18.658 1.774 13.888 1.00 88.75 275 ALA A CA 1
ATOM 2199 C C . ALA A 1 275 ? -19.145 2.352 12.549 1.00 88.75 275 ALA A C 1
ATOM 2201 O O . ALA A 1 275 ? -18.571 3.319 12.041 1.00 88.75 275 ALA A O 1
ATOM 2202 N N . ARG A 1 276 ? -20.241 1.810 11.999 1.00 90.06 276 ARG A N 1
ATOM 2203 C CA . ARG A 1 276 ? -20.858 2.320 10.763 1.00 90.06 276 ARG A CA 1
ATOM 2204 C C . ARG A 1 276 ? -21.387 3.742 10.927 1.00 90.06 276 ARG A C 1
ATOM 2206 O O . ARG A 1 276 ? -21.108 4.588 10.081 1.00 90.06 276 ARG A O 1
ATOM 2213 N N . ILE A 1 277 ? -22.062 4.036 12.036 1.00 90.19 277 ILE A N 1
ATOM 2214 C CA . ILE A 1 277 ? -22.596 5.373 12.329 1.00 90.19 277 ILE A CA 1
ATOM 2215 C C . ILE A 1 277 ? -21.462 6.404 12.472 1.00 90.19 277 ILE A C 1
ATOM 2217 O O . ILE A 1 277 ? -21.546 7.476 11.874 1.00 90.19 277 ILE A O 1
ATOM 2221 N N . MET A 1 278 ? -20.355 6.067 13.150 1.00 86.75 278 MET A N 1
ATOM 2222 C CA . MET A 1 278 ? -19.149 6.924 13.220 1.00 86.75 278 MET A CA 1
ATOM 2223 C C . MET A 1 278 ? -18.564 7.275 11.842 1.00 86.75 278 MET A C 1
ATOM 2225 O O . MET A 1 278 ? -17.974 8.345 11.628 1.00 86.75 278 MET A O 1
ATOM 2229 N N . GLN A 1 279 ? -18.745 6.370 10.885 1.00 86.25 279 GLN A N 1
ATOM 2230 C CA . GLN A 1 279 ? -18.289 6.505 9.506 1.00 86.25 279 GLN A CA 1
ATOM 2231 C C . GLN A 1 279 ? -19.349 7.101 8.570 1.00 86.25 279 GLN A C 1
ATOM 2233 O O . GLN A 1 279 ? -19.087 7.235 7.378 1.00 86.25 279 GLN A O 1
ATOM 2238 N N . ASN A 1 280 ? -20.507 7.524 9.093 1.00 88.38 280 ASN A N 1
ATOM 2239 C CA . ASN A 1 280 ? -21.663 7.994 8.319 1.00 88.38 280 ASN A CA 1
ATOM 2240 C C . ASN A 1 280 ? -22.188 6.955 7.307 1.00 88.38 280 ASN A C 1
ATOM 2242 O O . ASN A 1 280 ? -22.654 7.312 6.225 1.00 88.38 280 ASN A O 1
ATOM 2246 N N . LEU A 1 281 ? -22.093 5.670 7.645 1.00 89.75 281 LEU A N 1
ATOM 2247 C CA . LEU A 1 281 ? -22.647 4.560 6.873 1.00 89.75 281 LEU A CA 1
ATOM 2248 C C . LEU A 1 281 ? -24.004 4.137 7.448 1.00 89.75 281 LEU A C 1
ATOM 2250 O O . LEU A 1 281 ? -24.228 4.197 8.658 1.00 89.75 281 LEU A O 1
ATOM 2254 N N . GLU A 1 282 ? -24.903 3.659 6.586 1.00 92.06 282 GLU A N 1
ATOM 2255 C CA . GLU A 1 282 ? -26.215 3.164 7.016 1.00 92.06 282 GLU A CA 1
ATOM 2256 C C . GLU A 1 282 ? -26.078 1.899 7.878 1.00 92.06 282 GLU A C 1
ATOM 2258 O O . GLU A 1 282 ? -25.317 1.004 7.500 1.00 92.06 282 GLU A O 1
ATOM 2263 N N . PRO A 1 283 ? -26.799 1.773 9.005 1.00 92.31 283 PRO A N 1
ATOM 2264 C CA . PRO A 1 283 ? -26.796 0.560 9.817 1.00 92.31 283 PRO A CA 1
ATOM 2265 C C . PRO A 1 283 ? -27.248 -0.671 9.029 1.00 92.31 283 PRO A C 1
ATOM 2267 O O . PRO A 1 283 ? -28.119 -0.594 8.164 1.00 92.31 283 PRO A O 1
ATOM 2270 N N . ILE A 1 284 ? -26.692 -1.828 9.368 1.00 93.06 284 ILE A N 1
ATOM 2271 C CA . ILE A 1 284 ? -27.093 -3.110 8.790 1.00 93.06 284 ILE A CA 1
ATOM 2272 C C . ILE A 1 284 ? -28.065 -3.834 9.719 1.00 93.06 284 ILE A C 1
ATOM 2274 O O . ILE A 1 284 ? -28.112 -3.597 10.927 1.00 93.06 284 ILE A O 1
ATOM 2278 N N . THR A 1 285 ? -28.837 -4.759 9.155 1.00 91.00 285 THR A N 1
ATOM 2279 C CA . THR A 1 285 ? -29.766 -5.596 9.919 1.00 91.00 285 THR A CA 1
ATOM 2280 C C . THR A 1 285 ? -29.466 -7.061 9.663 1.00 91.00 285 THR A C 1
ATOM 2282 O O . THR A 1 285 ? -29.517 -7.514 8.518 1.00 91.00 285 THR A O 1
ATOM 2285 N N . VAL A 1 286 ? -29.230 -7.819 10.729 1.00 88.75 286 VAL A N 1
ATOM 2286 C CA . VAL A 1 286 ? -29.107 -9.281 10.699 1.00 88.75 286 VAL A CA 1
ATOM 2287 C C . VAL A 1 286 ? -30.193 -9.838 11.617 1.00 88.75 286 VAL A C 1
ATOM 2289 O O . VAL A 1 286 ? -30.303 -9.422 12.770 1.00 88.75 286 VAL A O 1
ATOM 2292 N N . GLY A 1 287 ? -31.065 -10.692 11.073 1.00 86.12 287 GLY A N 1
ATOM 2293 C CA . GLY A 1 287 ? -32.197 -11.253 11.811 1.00 86.12 287 GLY A CA 1
ATOM 2294 C C . GLY A 1 287 ? -31.771 -12.295 12.848 1.00 86.12 287 GLY A C 1
ATOM 2295 O O . GLY A 1 287 ? -30.615 -12.713 12.899 1.00 86.12 287 GLY A O 1
ATOM 2296 N N . GLN A 1 288 ? -32.718 -12.754 13.670 1.00 85.94 288 GLN A N 1
ATOM 2297 C CA . GLN A 1 288 ? -32.453 -13.888 14.559 1.00 85.94 288 GLN A CA 1
ATOM 2298 C C . GLN A 1 288 ? -32.148 -15.155 13.747 1.00 85.94 288 GLN A C 1
ATOM 2300 O O . GLN A 1 288 ? -32.784 -15.408 12.725 1.00 85.94 288 GLN A O 1
ATOM 2305 N N . GLY A 1 289 ? -31.154 -15.929 14.193 1.00 85.94 289 GLY A N 1
ATOM 2306 C CA . GLY A 1 289 ? -30.674 -17.115 13.474 1.00 85.94 289 GLY A CA 1
ATOM 2307 C C . GLY A 1 289 ? -29.913 -16.805 12.180 1.00 85.94 289 GLY A C 1
ATOM 2308 O O . GLY A 1 289 ? -29.664 -17.716 11.394 1.00 85.94 289 GLY A O 1
ATOM 2309 N N . GLN A 1 290 ? -29.558 -15.540 11.932 1.00 90.44 290 GLN A N 1
ATOM 2310 C CA . GLN A 1 290 ? -28.746 -15.128 10.789 1.00 90.44 290 GLN A CA 1
ATOM 2311 C C . GLN A 1 290 ? -27.381 -14.606 11.241 1.00 90.44 290 GLN A C 1
ATOM 2313 O O . GLN A 1 290 ? -27.235 -14.104 12.357 1.00 90.44 290 GLN A O 1
ATOM 2318 N N . PHE A 1 291 ? -26.402 -14.675 10.343 1.00 90.62 291 PHE A N 1
ATOM 2319 C CA . PHE A 1 291 ? -25.102 -14.031 10.504 1.00 90.62 291 PHE A CA 1
ATOM 2320 C C . PHE A 1 291 ? -24.674 -13.346 9.202 1.00 90.62 291 PHE A C 1
ATOM 2322 O O . PHE A 1 291 ? -25.085 -13.735 8.107 1.00 90.62 291 PHE A O 1
ATOM 2329 N N . ALA A 1 292 ? -23.836 -12.325 9.327 1.00 90.06 292 ALA A N 1
ATOM 2330 C CA . ALA A 1 292 ? -23.105 -11.711 8.228 1.00 90.06 292 ALA A CA 1
ATOM 2331 C C . ALA A 1 292 ? -21.602 -11.819 8.505 1.00 90.06 292 ALA A C 1
ATOM 2333 O O . ALA A 1 292 ? -21.191 -12.041 9.641 1.00 90.06 292 ALA A O 1
ATOM 2334 N N . VAL A 1 293 ? -20.781 -11.668 7.473 1.00 86.56 293 VAL A N 1
ATOM 2335 C CA . VAL A 1 293 ? -19.320 -11.722 7.592 1.00 86.56 293 VAL A CA 1
ATOM 2336 C C . VAL A 1 293 ? -18.746 -10.518 6.873 1.00 86.56 293 VAL A C 1
ATOM 2338 O O . VAL A 1 293 ? -19.174 -10.218 5.758 1.00 86.56 293 VAL A O 1
ATOM 2341 N N . ILE A 1 294 ? -17.800 -9.848 7.521 1.00 82.81 294 ILE A N 1
ATOM 2342 C CA . ILE A 1 294 ? -16.901 -8.895 6.878 1.00 82.81 294 ILE A CA 1
ATOM 2343 C C . ILE A 1 294 ? -15.519 -9.536 6.822 1.00 82.81 294 ILE A C 1
ATOM 2345 O O . ILE A 1 294 ? -14.998 -10.000 7.840 1.00 82.81 294 ILE A O 1
ATOM 2349 N N . ALA A 1 295 ? -14.954 -9.597 5.624 1.00 74.62 295 ALA A N 1
ATOM 2350 C CA . ALA A 1 295 ? -13.652 -10.189 5.377 1.00 74.62 295 ALA A CA 1
ATOM 2351 C C . ALA A 1 295 ? -12.809 -9.196 4.573 1.00 74.62 295 ALA A C 1
ATOM 2353 O O . ALA A 1 295 ? -12.625 -9.371 3.361 1.00 74.62 295 ALA A O 1
ATOM 2354 N N . PRO A 1 296 ? -12.274 -8.166 5.247 1.00 60.25 296 PRO A N 1
ATOM 2355 C CA . PRO A 1 296 ? -11.526 -7.099 4.609 1.00 60.25 296 PRO A CA 1
ATOM 2356 C C . PRO A 1 296 ? -10.083 -7.544 4.364 1.00 60.25 296 PRO A C 1
ATOM 2358 O O . PRO A 1 296 ? -9.133 -6.840 4.688 1.00 60.25 296 PRO A O 1
ATOM 2361 N N . ILE A 1 297 ? -9.894 -8.721 3.762 1.00 55.69 297 ILE A N 1
ATOM 2362 C CA . ILE A 1 297 ? -8.590 -9.084 3.223 1.00 55.69 297 ILE A CA 1
ATOM 2363 C C . ILE A 1 297 ? -8.332 -8.113 2.076 1.00 55.69 297 ILE A C 1
ATOM 2365 O O . ILE A 1 297 ? -8.995 -8.161 1.036 1.00 55.69 297 ILE A O 1
ATOM 2369 N N . GLN A 1 298 ? -7.387 -7.196 2.286 1.00 52.22 298 GLN A N 1
ATOM 2370 C CA . GLN A 1 298 ? -6.891 -6.335 1.224 1.00 52.22 298 GLN A CA 1
ATOM 2371 C C . GLN A 1 298 ? -6.414 -7.240 0.096 1.00 52.22 298 GLN A C 1
ATOM 2373 O O . GLN A 1 298 ? -5.461 -7.998 0.262 1.00 52.22 298 GLN A O 1
ATOM 2378 N N . GLN A 1 299 ? -7.122 -7.180 -1.030 1.00 49.53 299 GLN A N 1
ATOM 2379 C CA . GLN A 1 299 ? -6.841 -7.946 -2.233 1.00 49.53 299 GLN A CA 1
ATOM 2380 C C . GLN A 1 299 ? -5.369 -7.775 -2.620 1.00 49.53 299 GLN A C 1
ATOM 2382 O O . GLN A 1 299 ? -4.989 -6.808 -3.285 1.00 49.53 299 GLN A O 1
ATOM 2387 N N . MET A 1 300 ? -4.518 -8.726 -2.237 1.00 39.16 300 MET A N 1
ATOM 2388 C CA . MET A 1 300 ? -3.197 -8.886 -2.832 1.00 39.16 300 MET A CA 1
ATOM 2389 C C . MET A 1 300 ? -3.376 -9.588 -4.182 1.00 39.16 300 MET A C 1
ATOM 2391 O O . MET A 1 300 ? -2.950 -10.717 -4.393 1.00 39.16 300 MET A O 1
ATOM 2395 N N . GLY A 1 301 ? -4.030 -8.890 -5.111 1.00 44.09 301 GLY A N 1
ATOM 2396 C CA . GLY A 1 301 ? -4.146 -9.274 -6.512 1.00 44.09 301 GLY A CA 1
ATOM 2397 C C . GLY A 1 301 ? -5.560 -9.658 -6.969 1.00 44.09 301 GLY A C 1
ATOM 2398 O O . GLY A 1 301 ? -6.406 -10.039 -6.163 1.00 44.09 301 GLY A O 1
ATOM 2399 N N . PRO A 1 302 ? -5.814 -9.590 -8.289 1.00 39.03 302 PRO A N 1
ATOM 2400 C CA . PRO A 1 302 ? -7.129 -9.814 -8.903 1.00 39.03 302 PRO A CA 1
ATOM 2401 C C . PRO A 1 302 ? -7.675 -11.250 -8.776 1.00 39.03 302 PRO A C 1
ATOM 2403 O O . PRO A 1 302 ? -8.812 -11.490 -9.168 1.00 39.03 302 PRO A O 1
ATOM 2406 N N . GLU A 1 303 ? -6.887 -12.193 -8.248 1.00 43.88 303 GLU A N 1
ATOM 2407 C CA . GLU A 1 303 ? -7.250 -13.611 -8.075 1.00 43.88 303 GLU A CA 1
ATOM 2408 C C . GLU A 1 303 ? -7.511 -14.005 -6.607 1.00 43.88 303 GLU A C 1
ATOM 2410 O O . GLU A 1 303 ? -7.779 -15.171 -6.323 1.00 43.88 303 GLU A O 1
ATOM 2415 N N . THR A 1 304 ? -7.447 -13.061 -5.659 1.00 51.09 304 THR A N 1
ATOM 2416 C CA . THR A 1 304 ? -7.761 -13.353 -4.248 1.00 51.09 304 THR A CA 1
ATOM 2417 C C . THR A 1 304 ? -9.277 -13.427 -4.046 1.00 51.09 304 THR A C 1
ATOM 2419 O O . THR A 1 304 ? -9.984 -12.429 -4.174 1.00 51.09 304 THR A O 1
ATOM 2422 N N . ILE A 1 305 ? -9.781 -14.630 -3.760 1.00 53.12 305 ILE A N 1
ATOM 2423 C CA . ILE A 1 305 ? -11.180 -14.879 -3.395 1.00 53.12 305 ILE A CA 1
ATOM 2424 C C . ILE A 1 305 ? -11.385 -14.306 -1.989 1.00 53.12 305 ILE A C 1
ATOM 2426 O O . ILE A 1 305 ? -10.610 -14.613 -1.079 1.00 53.12 305 ILE A O 1
ATOM 2430 N N . SER A 1 306 ? -12.397 -13.455 -1.791 1.00 62.12 306 SER A N 1
ATOM 2431 C CA . SER A 1 306 ? -12.686 -12.950 -0.447 1.00 62.12 306 SER A CA 1
ATOM 2432 C C . SER A 1 306 ? -13.155 -14.125 0.414 1.00 62.12 306 SER A C 1
ATOM 2434 O O . SER A 1 306 ? -13.979 -14.911 -0.051 1.00 62.12 306 SER A O 1
ATOM 2436 N N . PRO A 1 307 ? -12.732 -14.252 1.685 1.00 62.25 307 PRO A N 1
ATOM 2437 C CA . PRO A 1 307 ? -13.276 -15.274 2.582 1.00 62.25 307 PRO A CA 1
ATOM 2438 C C . PRO A 1 307 ? -14.810 -15.229 2.693 1.00 62.25 307 PRO A C 1
ATOM 2440 O O . PRO A 1 307 ? -15.442 -16.229 3.024 1.00 62.25 307 PRO A O 1
ATOM 2443 N N . SER A 1 308 ? -15.424 -14.082 2.377 1.00 64.81 308 SER A N 1
ATOM 2444 C CA . SER A 1 308 ? -16.878 -13.936 2.289 1.00 64.81 308 SER A CA 1
ATOM 2445 C C . SER A 1 308 ? -17.520 -14.710 1.122 1.00 64.81 308 SER A C 1
ATOM 2447 O O . SER A 1 308 ? -18.668 -15.132 1.248 1.00 64.81 308 SER A O 1
ATOM 2449 N N . ASP A 1 309 ? -16.795 -14.967 0.027 1.00 71.25 309 ASP A N 1
ATOM 2450 C CA . ASP A 1 309 ? -17.294 -15.684 -1.160 1.00 71.25 309 ASP A CA 1
ATOM 2451 C C . ASP A 1 309 ? -17.504 -17.189 -0.908 1.00 71.25 309 ASP A C 1
ATOM 2453 O O . ASP A 1 309 ? -18.212 -17.858 -1.667 1.00 71.25 309 ASP A O 1
ATOM 2457 N N . ILE A 1 310 ? -16.948 -17.722 0.187 1.00 73.56 310 ILE A N 1
ATOM 2458 C CA . ILE A 1 310 ? -17.204 -19.092 0.660 1.00 73.56 310 ILE A CA 1
ATOM 2459 C C . ILE A 1 310 ? -18.678 -19.253 1.073 1.00 73.56 310 ILE A C 1
ATOM 2461 O O . ILE A 1 310 ? -19.268 -20.334 0.939 1.00 73.56 310 ILE A O 1
ATOM 2465 N N . PHE A 1 311 ? -19.310 -18.174 1.547 1.00 78.38 311 PHE A N 1
ATOM 2466 C CA . PHE A 1 311 ? -20.687 -18.212 2.018 1.00 78.38 311 PHE A CA 1
ATOM 2467 C C . PHE A 1 311 ? -21.677 -17.890 0.897 1.00 78.38 311 PHE A C 1
ATOM 2469 O O . PHE A 1 311 ? -21.662 -16.822 0.283 1.00 78.38 311 PHE A O 1
ATOM 2476 N N . LYS A 1 312 ? -22.606 -18.816 0.653 1.00 83.06 312 LYS A N 1
ATOM 2477 C CA . LYS A 1 312 ? -23.719 -18.613 -0.279 1.00 83.06 312 LYS A CA 1
ATOM 2478 C C . LYS A 1 312 ? -24.914 -18.057 0.483 1.00 83.06 312 LYS A C 1
ATOM 2480 O O . LYS A 1 312 ? -25.289 -18.586 1.527 1.00 83.06 312 LYS A O 1
ATOM 2485 N N . ASP A 1 313 ? -25.497 -16.985 -0.041 1.00 85.38 313 ASP A N 1
ATOM 2486 C CA . ASP A 1 313 ? -26.628 -16.301 0.591 1.00 85.38 313 ASP A CA 1
ATOM 2487 C C . ASP A 1 313 ? -27.799 -17.264 0.847 1.00 85.38 313 ASP A C 1
ATOM 2489 O O . ASP A 1 313 ? -28.169 -18.048 -0.028 1.00 85.38 313 ASP A O 1
ATOM 2493 N N . GLY A 1 314 ? -28.349 -17.233 2.064 1.00 82.44 314 GLY A N 1
ATOM 2494 C CA . GLY A 1 314 ? -29.439 -18.109 2.500 1.00 82.44 314 GLY A CA 1
ATOM 2495 C C . GLY A 1 314 ? -29.035 -19.531 2.915 1.00 82.44 314 GLY A C 1
ATOM 2496 O O . GLY A 1 314 ? -29.876 -20.255 3.450 1.00 82.44 314 GLY A O 1
ATOM 2497 N N . ASN A 1 315 ? -27.779 -19.949 2.724 1.00 86.19 315 ASN A N 1
ATOM 2498 C CA . ASN A 1 315 ? -27.322 -21.249 3.216 1.00 86.19 315 ASN A CA 1
ATOM 2499 C C . ASN A 1 315 ? -27.124 -21.236 4.735 1.00 86.19 315 ASN A C 1
ATOM 2501 O O . ASN A 1 315 ? -26.738 -20.228 5.328 1.00 86.19 315 ASN A O 1
ATOM 2505 N N . THR A 1 316 ? -27.365 -22.388 5.358 1.00 84.62 316 THR A N 1
ATOM 2506 C CA . THR A 1 316 ? -27.133 -22.602 6.788 1.00 84.62 316 THR A CA 1
ATOM 2507 C C . THR A 1 316 ? -25.752 -23.193 7.021 1.00 84.62 316 THR A C 1
ATOM 2509 O O . THR A 1 316 ? -25.341 -24.123 6.328 1.00 84.62 316 THR A O 1
ATOM 2512 N N . TYR A 1 317 ? -25.065 -22.654 8.016 1.00 82.56 317 TYR A N 1
ATOM 2513 C CA . TYR A 1 317 ? -23.725 -23.035 8.418 1.00 82.56 317 TYR A CA 1
ATOM 2514 C C . TYR A 1 317 ? -23.727 -23.287 9.928 1.00 82.56 317 TYR A C 1
ATOM 2516 O O . TYR A 1 317 ? -24.372 -22.567 10.692 1.00 82.56 317 TYR A O 1
ATOM 2524 N N . ASP A 1 318 ? -23.023 -24.334 10.339 1.00 77.75 318 ASP A N 1
ATOM 2525 C CA . ASP A 1 318 ? -22.789 -24.667 11.743 1.00 77.75 318 ASP A CA 1
ATOM 2526 C C . ASP A 1 318 ? -21.638 -23.817 12.302 1.00 77.75 318 ASP A C 1
ATOM 2528 O O . ASP A 1 318 ? -20.507 -23.908 11.817 1.00 77.75 318 ASP A O 1
ATOM 2532 N N . PHE A 1 319 ? -21.948 -23.001 13.308 1.00 69.94 319 PHE A N 1
ATOM 2533 C CA . PHE A 1 319 ? -21.033 -22.150 14.063 1.00 69.94 319 PHE A CA 1
ATOM 2534 C C . PHE A 1 319 ? -21.126 -22.479 15.546 1.00 69.94 319 PHE A C 1
ATOM 2536 O O . PHE A 1 319 ? -22.149 -22.201 16.165 1.00 69.94 319 PHE A O 1
ATOM 2543 N N . ALA A 1 320 ? -20.056 -23.021 16.135 1.00 63.66 320 ALA A N 1
ATOM 2544 C CA . ALA A 1 320 ? -19.991 -23.305 17.574 1.00 63.66 320 ALA A CA 1
ATOM 2545 C C . ALA A 1 320 ? -21.246 -24.041 18.110 1.00 63.66 320 ALA A C 1
ATOM 2547 O O . ALA A 1 320 ? -21.793 -23.680 19.150 1.00 63.66 320 ALA A O 1
ATOM 2548 N N . ASN A 1 321 ? -21.709 -25.070 17.385 1.00 68.75 321 ASN A N 1
ATOM 2549 C CA . ASN A 1 321 ? -22.920 -25.854 17.671 1.00 68.75 321 ASN A CA 1
ATOM 2550 C C . ASN A 1 321 ? -24.254 -25.104 17.479 1.00 68.75 321 ASN A C 1
ATOM 2552 O O . ASN A 1 321 ? -25.287 -25.524 18.007 1.00 68.75 321 ASN A O 1
ATOM 2556 N N . GLN A 1 322 ? -24.261 -24.013 16.712 1.00 76.00 322 GLN A N 1
ATOM 2557 C CA . GLN A 1 322 ? -25.463 -23.297 16.292 1.00 76.00 322 GLN A CA 1
ATOM 2558 C C . GLN A 1 322 ? -25.588 -23.294 14.772 1.00 76.00 322 GLN A C 1
ATOM 2560 O O . GLN A 1 322 ? -24.666 -22.926 14.053 1.00 76.00 322 GLN A O 1
ATOM 2565 N N . ASN A 1 323 ? -26.776 -23.628 14.276 1.00 85.50 323 ASN A N 1
ATOM 2566 C CA . ASN A 1 323 ? -27.094 -23.518 12.858 1.00 85.50 323 ASN A CA 1
ATOM 2567 C C . ASN A 1 323 ? -27.571 -22.095 12.549 1.00 85.50 323 ASN A C 1
ATOM 2569 O O . ASN A 1 323 ? -28.680 -21.720 12.935 1.00 85.50 323 ASN A O 1
ATOM 2573 N N . LEU A 1 324 ? -26.743 -21.315 11.852 1.00 87.12 324 LEU A N 1
ATOM 2574 C CA . LEU A 1 324 ? -27.036 -19.933 11.472 1.00 87.12 324 LEU A CA 1
ATOM 2575 C C . LEU A 1 324 ? -27.086 -19.790 9.945 1.00 87.12 324 LEU A C 1
ATOM 2577 O O . LEU A 1 324 ? -26.280 -20.372 9.221 1.00 87.12 324 LEU A O 1
ATOM 2581 N N . SER A 1 325 ? -28.032 -19.001 9.438 1.00 89.44 325 SER A N 1
ATOM 2582 C CA . SER A 1 325 ? -28.157 -18.700 8.007 1.00 89.44 325 SER A CA 1
ATOM 2583 C C . SER A 1 325 ? -27.277 -17.516 7.619 1.00 89.44 325 SER A C 1
ATOM 2585 O O . SER A 1 325 ? -27.379 -16.448 8.224 1.00 89.44 325 SER A O 1
ATOM 2587 N N . TYR A 1 326 ? -26.473 -17.660 6.567 1.00 89.12 326 TYR A N 1
ATOM 2588 C CA . TYR A 1 326 ? -25.705 -16.540 6.031 1.00 89.12 326 TYR A CA 1
ATOM 2589 C C . TYR A 1 326 ? -26.640 -15.536 5.360 1.00 89.12 326 TYR A C 1
ATOM 2591 O O . TYR A 1 326 ? -27.528 -15.920 4.592 1.00 89.12 326 TYR A O 1
ATOM 2599 N N . LYS A 1 327 ? -26.426 -14.254 5.650 1.00 89.56 327 LYS A N 1
ATOM 2600 C CA . LYS A 1 327 ? -27.077 -13.133 4.985 1.00 89.56 327 LYS A CA 1
ATOM 2601 C C . LYS A 1 327 ? -26.015 -12.259 4.339 1.00 89.56 327 LYS A C 1
ATOM 2603 O O . LYS A 1 327 ? -25.248 -11.588 5.032 1.00 89.56 327 LYS A O 1
ATOM 2608 N N . LYS A 1 328 ? -26.024 -12.197 3.010 1.00 87.81 328 LYS A N 1
ATOM 2609 C CA . LYS A 1 328 ? -25.184 -11.261 2.270 1.00 87.81 328 LYS A CA 1
ATOM 2610 C C . LYS A 1 328 ? -25.686 -9.837 2.499 1.00 87.81 328 LYS A C 1
ATOM 2612 O O . LYS A 1 328 ? -26.842 -9.507 2.235 1.00 87.81 328 LYS A O 1
ATOM 2617 N N . VAL A 1 329 ? -24.799 -8.979 2.987 1.00 86.50 329 VAL A N 1
ATOM 2618 C CA . VAL A 1 329 ? -25.088 -7.566 3.242 1.00 86.50 329 VAL A CA 1
ATOM 2619 C C . VAL A 1 329 ? -24.345 -6.725 2.211 1.00 86.50 329 VAL A C 1
ATOM 2621 O O . VAL A 1 329 ? -23.136 -6.867 2.037 1.00 86.50 329 VAL A O 1
ATOM 2624 N N . GLN A 1 330 ? -25.070 -5.857 1.502 1.00 83.81 330 GLN A N 1
ATOM 2625 C CA . GLN A 1 330 ? -24.450 -4.927 0.558 1.00 83.81 330 GLN A CA 1
ATOM 2626 C C . GLN A 1 330 ? -23.572 -3.920 1.303 1.00 83.81 330 GLN A C 1
ATOM 2628 O O . GLN A 1 330 ? -23.931 -3.461 2.386 1.00 83.81 330 GLN A O 1
ATOM 2633 N N . ASP A 1 331 ? -22.429 -3.566 0.712 1.00 81.38 331 ASP A N 1
ATOM 2634 C CA . ASP A 1 331 ? -21.517 -2.545 1.239 1.00 81.38 331 ASP A CA 1
ATOM 2635 C C . ASP A 1 331 ? -21.003 -2.805 2.669 1.00 81.38 331 ASP A C 1
ATOM 2637 O O . ASP A 1 331 ? -20.616 -1.878 3.388 1.00 81.38 331 ASP A O 1
ATOM 2641 N N . ILE A 1 332 ? -20.980 -4.069 3.101 1.00 83.94 332 ILE A N 1
ATOM 2642 C CA . ILE A 1 332 ? -20.446 -4.437 4.415 1.00 83.94 332 ILE A CA 1
ATOM 2643 C C . ILE A 1 332 ? -18.942 -4.139 4.510 1.00 83.94 332 ILE A C 1
ATOM 2645 O O . ILE A 1 332 ? -18.513 -3.516 5.479 1.00 83.94 332 ILE A O 1
ATOM 2649 N N . GLU A 1 333 ? -18.197 -4.432 3.439 1.00 79.25 333 GLU A N 1
ATOM 2650 C CA . GLU A 1 333 ? -16.749 -4.200 3.282 1.00 79.25 333 GLU A CA 1
ATOM 2651 C C . GLU A 1 333 ? -16.348 -2.715 3.261 1.00 79.25 333 GLU A C 1
ATOM 2653 O O . GLU A 1 333 ? -15.177 -2.382 3.410 1.00 79.25 333 GLU A O 1
ATOM 2658 N N . LYS A 1 334 ? -17.306 -1.785 3.114 1.00 80.75 334 LYS A N 1
ATOM 2659 C CA . LYS A 1 334 ? -17.023 -0.346 3.276 1.00 80.75 334 LYS A CA 1
ATOM 2660 C C . LYS A 1 334 ? -16.793 0.040 4.742 1.00 80.75 334 LYS A C 1
ATOM 2662 O O . LYS A 1 334 ? -16.336 1.150 5.004 1.00 80.75 334 LYS A O 1
ATOM 2667 N N . THR A 1 335 ? -17.147 -0.837 5.685 1.00 84.62 335 THR A N 1
ATOM 2668 C CA . THR A 1 335 ? -16.992 -0.592 7.123 1.00 84.62 335 THR A CA 1
ATOM 2669 C C .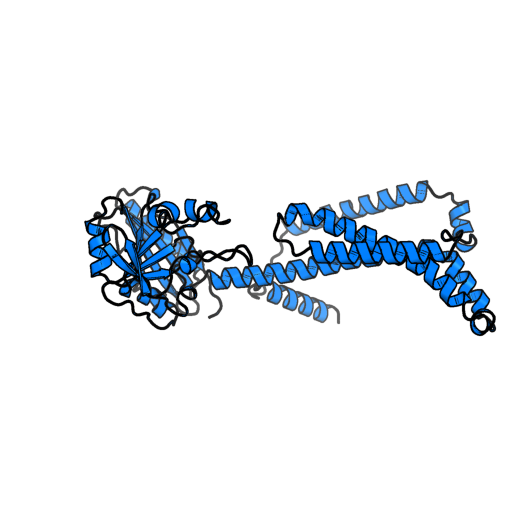 THR A 1 335 ? -15.557 -0.852 7.535 1.00 84.62 335 THR A C 1
ATOM 2671 O O . THR A 1 335 ? -15.066 -1.969 7.414 1.00 84.62 335 THR A O 1
ATOM 2674 N N . LYS A 1 336 ? -14.899 0.158 8.087 1.00 81.94 336 LYS A N 1
ATOM 2675 C CA . LYS A 1 336 ? -13.547 0.020 8.627 1.00 81.94 336 LYS A CA 1
ATOM 2676 C C . LYS A 1 336 ? -13.628 -0.200 10.130 1.00 81.94 336 LYS A C 1
ATOM 2678 O O . LYS A 1 336 ? -14.346 0.523 10.814 1.00 81.94 336 LYS A O 1
ATOM 2683 N N . ILE A 1 337 ? -12.937 -1.205 10.644 1.00 78.75 337 ILE A N 1
ATOM 2684 C CA . ILE A 1 337 ? -13.051 -1.576 12.061 1.00 78.75 337 ILE A CA 1
ATOM 2685 C C . ILE A 1 337 ? -12.144 -0.701 12.930 1.00 78.75 337 ILE A C 1
ATOM 2687 O O . ILE A 1 337 ? -12.578 -0.179 13.953 1.00 78.75 337 ILE A O 1
ATOM 2691 N N . ASP A 1 338 ? -10.913 -0.477 12.480 1.00 76.06 338 ASP A N 1
ATOM 2692 C CA . ASP A 1 338 ? -9.941 0.410 13.109 1.00 76.06 338 ASP A CA 1
ATOM 2693 C C . ASP A 1 338 ? -9.123 1.172 12.049 1.00 76.06 338 ASP A C 1
ATOM 2695 O O . ASP A 1 338 ? -9.417 1.114 10.854 1.00 76.06 338 ASP A O 1
ATOM 2699 N N . ASN A 1 339 ? -8.116 1.926 12.502 1.00 75.31 339 ASN A N 1
ATOM 2700 C CA . ASN A 1 339 ? -7.228 2.726 11.654 1.00 75.31 339 ASN A CA 1
ATOM 2701 C C . ASN A 1 339 ? -6.003 1.963 11.106 1.00 75.31 339 ASN A C 1
ATOM 2703 O O . ASN A 1 339 ? -5.114 2.598 10.537 1.00 75.31 339 ASN A O 1
ATOM 2707 N N . ASN A 1 340 ? -5.917 0.645 11.299 1.00 70.38 340 ASN A N 1
ATOM 2708 C CA . ASN A 1 340 ? -4.812 -0.181 10.803 1.00 70.38 340 ASN A CA 1
ATOM 2709 C C . ASN A 1 340 ? -5.184 -0.973 9.540 1.00 70.38 340 ASN A C 1
ATOM 2711 O O . ASN A 1 340 ? -4.320 -1.564 8.900 1.00 70.38 340 ASN A O 1
ATOM 2715 N N . GLY A 1 341 ? -6.465 -0.964 9.163 1.00 61.00 341 GLY A N 1
ATOM 2716 C CA . GLY A 1 341 ? -7.007 -2.010 8.308 1.00 61.00 341 GLY A CA 1
ATOM 2717 C C . GLY A 1 341 ? -7.308 -3.249 9.150 1.00 61.00 341 GLY A C 1
ATOM 2718 O O . GLY A 1 341 ? -6.613 -3.556 10.113 1.00 61.00 341 GLY A O 1
ATOM 2719 N N . ASN A 1 342 ? -8.404 -3.925 8.822 1.00 58.34 342 ASN A N 1
ATOM 2720 C CA . ASN A 1 342 ? -8.845 -5.078 9.587 1.00 58.34 342 ASN A CA 1
ATOM 2721 C C . ASN A 1 342 ? -8.217 -6.348 8.992 1.00 58.34 342 ASN A C 1
ATOM 2723 O O . ASN A 1 342 ? -8.547 -6.728 7.874 1.00 58.34 342 ASN A O 1
ATOM 2727 N N . ASP A 1 343 ? -7.302 -6.970 9.730 1.00 59.19 343 ASP A N 1
ATOM 2728 C CA . ASP A 1 343 ? -6.733 -8.275 9.368 1.00 59.19 343 ASP A CA 1
ATOM 2729 C C . ASP A 1 343 ? -7.630 -9.435 9.845 1.00 59.19 343 AS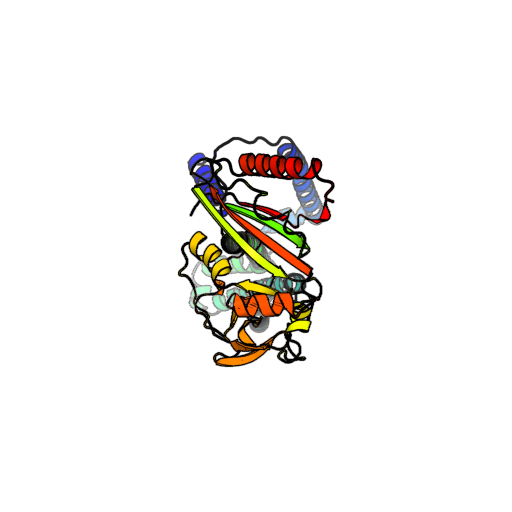P A C 1
ATOM 2731 O O . ASP A 1 343 ? -7.501 -10.559 9.355 1.00 59.19 343 ASP A O 1
ATOM 2735 N N . ASP A 1 344 ? -8.576 -9.153 10.752 1.00 71.69 344 ASP A N 1
ATOM 2736 C CA . ASP A 1 344 ? -9.472 -10.143 11.346 1.00 71.69 344 ASP A CA 1
ATOM 2737 C C . ASP A 1 344 ? -10.753 -10.279 10.505 1.00 71.69 344 ASP A C 1
ATOM 2739 O O . ASP A 1 344 ? -11.382 -9.302 10.087 1.00 71.69 344 ASP A O 1
ATOM 2743 N N . VAL A 1 345 ? -11.228 -11.504 10.309 1.00 80.81 345 VAL A N 1
ATOM 2744 C CA . VAL A 1 345 ? -12.577 -11.732 9.777 1.00 80.81 345 VAL A CA 1
ATOM 2745 C C . VAL A 1 345 ? -13.572 -11.548 10.915 1.00 80.81 345 VAL A C 1
ATOM 2747 O O . VAL A 1 345 ? -13.483 -12.244 11.922 1.00 80.81 345 VAL A O 1
ATOM 2750 N N . LEU A 1 346 ? -14.551 -10.649 10.772 1.00 86.25 346 LEU A N 1
ATOM 2751 C CA . LEU A 1 346 ? -15.593 -10.492 11.792 1.00 86.25 346 LEU A CA 1
ATOM 2752 C C . LEU A 1 346 ? -16.899 -11.151 11.361 1.00 86.25 346 LEU A C 1
ATOM 2754 O O . LEU A 1 346 ? -17.461 -10.847 10.306 1.00 86.25 346 LEU A O 1
ATOM 2758 N N . VAL A 1 347 ? -17.416 -12.010 12.232 1.00 87.94 347 VAL A N 1
ATOM 2759 C CA . VAL A 1 347 ? -18.743 -12.609 12.134 1.00 87.94 347 VAL A CA 1
ATOM 2760 C C . VAL A 1 347 ? -19.719 -11.757 12.939 1.00 87.94 347 VAL A C 1
ATOM 2762 O O . VAL A 1 347 ? -19.572 -11.572 14.148 1.00 87.94 347 VAL A O 1
ATOM 2765 N N . ILE A 1 348 ? -20.730 -11.231 12.256 1.00 91.06 348 ILE A N 1
ATOM 2766 C CA . ILE A 1 348 ? -21.709 -10.291 12.796 1.00 91.06 348 ILE A CA 1
ATOM 2767 C C . ILE A 1 348 ? -23.039 -11.008 12.999 1.00 91.06 348 ILE A C 1
ATOM 2769 O O . ILE A 1 348 ? -23.602 -11.571 12.059 1.00 91.06 348 ILE A O 1
ATOM 2773 N N . MET A 1 349 ? -23.571 -10.959 14.217 1.00 90.88 349 MET A N 1
ATOM 2774 C CA . MET A 1 349 ? -24.804 -11.660 14.590 1.00 90.88 349 MET A CA 1
ATOM 2775 C C . MET A 1 349 ? -25.585 -10.922 15.681 1.00 90.88 349 MET A C 1
ATOM 2777 O O . MET A 1 349 ? -25.145 -9.906 16.210 1.00 90.88 349 MET A O 1
ATOM 2781 N N . ASN A 1 350 ? -26.783 -11.396 16.007 1.00 90.50 350 ASN A N 1
ATOM 2782 C CA . ASN A 1 350 ? -27.568 -10.820 17.100 1.00 90.50 350 ASN A CA 1
ATOM 2783 C C . ASN A 1 350 ? -26.946 -11.137 18.478 1.00 90.50 350 ASN A C 1
ATOM 2785 O O . ASN A 1 350 ? -26.307 -12.179 18.628 1.00 90.50 350 ASN A O 1
ATOM 2789 N N . ASP A 1 351 ? -27.185 -10.290 19.485 1.00 85.69 351 ASP A N 1
ATOM 2790 C CA . ASP A 1 351 ? -26.644 -10.457 20.843 1.00 85.69 351 ASP A CA 1
ATOM 2791 C C . ASP A 1 351 ? -26.990 -11.815 21.464 1.00 85.69 351 ASP A C 1
ATOM 2793 O O . ASP A 1 351 ? -26.135 -12.425 22.093 1.00 85.69 351 ASP A O 1
ATOM 2797 N N . ASN A 1 352 ? -28.193 -12.349 21.220 1.00 83.62 352 ASN A N 1
ATOM 2798 C CA . ASN A 1 352 ? -28.574 -13.673 21.729 1.00 83.62 352 ASN A CA 1
ATOM 2799 C C . ASN A 1 352 ? -27.681 -14.791 21.164 1.00 83.62 352 ASN A C 1
ATOM 2801 O O . ASN A 1 352 ? -27.283 -15.700 21.888 1.00 83.62 352 ASN A O 1
ATOM 2805 N N . ALA A 1 353 ? -27.373 -14.734 19.864 1.00 83.69 353 ALA A N 1
ATOM 2806 C CA . ALA A 1 353 ? -26.516 -15.725 19.216 1.00 83.69 353 ALA A CA 1
ATOM 2807 C C . ALA A 1 353 ? -25.066 -15.572 19.688 1.00 83.69 353 ALA A C 1
ATOM 2809 O O . ALA A 1 353 ? -24.422 -16.567 20.014 1.00 83.69 353 ALA A O 1
ATOM 2810 N N . LEU A 1 354 ? -24.594 -14.325 19.802 1.00 85.19 354 LEU A N 1
ATOM 2811 C CA . LEU A 1 354 ? -23.263 -14.008 20.308 1.00 85.19 354 LEU A CA 1
ATOM 2812 C C . LEU A 1 354 ? -23.078 -14.500 21.746 1.00 85.19 354 LEU A C 1
ATOM 2814 O O . LEU A 1 354 ? -22.091 -15.171 22.026 1.00 85.19 354 LEU A O 1
ATOM 2818 N N . GLN A 1 355 ? -24.034 -14.218 22.633 1.00 81.38 355 GLN A N 1
ATOM 2819 C CA . GLN A 1 355 ? -23.972 -14.627 24.033 1.00 81.38 355 GLN A CA 1
ATOM 2820 C C . GLN A 1 355 ? -23.918 -16.149 24.161 1.00 81.38 355 GLN A C 1
ATOM 2822 O O . GLN A 1 355 ? -23.084 -16.667 24.890 1.00 81.38 355 GLN A O 1
ATOM 2827 N N . ASN A 1 356 ? -24.716 -16.876 23.374 1.00 80.12 356 ASN A N 1
ATOM 2828 C CA . ASN A 1 356 ? -24.638 -18.333 23.342 1.00 80.12 356 ASN A CA 1
ATOM 2829 C C . ASN A 1 356 ? -23.246 -18.833 22.910 1.00 80.12 356 ASN A C 1
ATOM 2831 O O . ASN A 1 356 ? -22.787 -19.842 23.433 1.00 80.12 356 ASN A O 1
ATOM 2835 N N . ILE A 1 357 ? -22.564 -18.168 21.966 1.00 77.94 357 ILE A N 1
ATOM 2836 C CA . ILE A 1 357 ? -21.189 -18.538 21.574 1.00 77.94 357 ILE A CA 1
ATOM 2837 C C . ILE A 1 357 ? -20.207 -18.221 22.705 1.00 77.94 357 ILE A C 1
ATOM 2839 O O . ILE A 1 357 ? -19.365 -19.056 23.015 1.00 77.94 357 ILE A O 1
ATOM 2843 N N . VAL A 1 358 ? -20.333 -17.055 23.341 1.00 76.62 358 VAL A N 1
ATOM 2844 C CA . VAL A 1 358 ? -19.503 -16.659 24.490 1.00 76.62 358 VAL A CA 1
ATOM 2845 C C . VAL A 1 358 ? -19.667 -17.636 25.661 1.00 76.62 358 VAL A C 1
ATOM 2847 O O . VAL A 1 358 ? -18.674 -18.012 26.270 1.00 76.62 358 VAL A O 1
ATOM 2850 N N . ASP A 1 359 ? -20.890 -18.092 25.938 1.00 74.69 359 ASP A N 1
ATOM 2851 C CA . ASP A 1 359 ? -21.195 -18.981 27.066 1.00 74.69 359 ASP A CA 1
ATOM 2852 C C . ASP A 1 359 ? -20.869 -20.457 26.785 1.00 74.69 359 ASP A C 1
ATOM 2854 O O . ASP A 1 359 ? -20.547 -21.206 27.704 1.00 74.69 359 ASP A O 1
ATOM 2858 N N . SER A 1 360 ? -20.996 -20.906 25.531 1.00 69.38 360 SER A N 1
ATOM 2859 C CA . SER A 1 360 ? -20.780 -22.314 25.151 1.00 69.38 360 SER A CA 1
ATOM 2860 C C . SER A 1 360 ? -19.343 -22.638 24.761 1.00 69.38 360 SER A C 1
ATOM 2862 O O . SER A 1 360 ? -18.992 -23.816 24.663 1.00 69.38 360 SER A O 1
ATOM 2864 N N . ASN A 1 361 ? -18.523 -21.619 24.499 1.00 65.31 361 ASN A N 1
ATOM 2865 C CA . ASN A 1 361 ? -17.199 -21.794 23.936 1.00 65.31 361 ASN A CA 1
ATOM 2866 C C . ASN A 1 361 ? -16.122 -21.277 24.890 1.00 65.31 361 ASN A C 1
ATOM 2868 O O . ASN A 1 361 ? -15.686 -20.131 24.791 1.00 65.31 361 ASN A O 1
ATOM 2872 N N . ASP A 1 362 ? -15.622 -22.176 25.743 1.00 61.22 362 ASP A N 1
ATOM 2873 C CA . ASP A 1 362 ? -14.463 -21.939 26.620 1.00 61.22 362 ASP A CA 1
ATOM 2874 C C . ASP A 1 362 ? -13.209 -21.475 25.846 1.00 61.22 362 ASP A C 1
ATOM 2876 O O . ASP A 1 362 ? -12.242 -20.998 26.443 1.00 61.22 362 ASP A O 1
ATOM 2880 N N . ALA A 1 363 ? -13.194 -21.618 24.512 1.00 59.22 363 ALA A N 1
ATOM 2881 C CA . ALA A 1 363 ? -12.104 -21.155 23.669 1.00 59.22 363 ALA A CA 1
ATOM 2882 C C . ALA A 1 363 ? -12.133 -19.646 23.391 1.00 59.22 363 ALA A C 1
ATOM 2884 O O . ALA A 1 363 ? -11.103 -19.134 22.962 1.00 59.22 363 ALA A O 1
ATOM 2885 N N . LEU A 1 364 ? -13.241 -18.921 23.605 1.00 70.00 364 LEU A N 1
ATOM 2886 C CA . LEU A 1 364 ? -13.229 -17.455 23.547 1.00 70.00 364 LEU A CA 1
ATOM 2887 C C . LEU A 1 364 ? -12.529 -16.918 24.794 1.00 70.00 364 LEU A C 1
ATOM 2889 O O . LEU A 1 364 ? -13.065 -16.955 25.897 1.00 70.00 364 LEU A O 1
ATOM 2893 N N . THR A 1 365 ? -11.311 -16.417 24.617 1.00 70.06 365 THR A N 1
ATOM 2894 C CA . THR A 1 365 ? -10.481 -15.984 25.744 1.00 70.06 365 THR A CA 1
ATOM 2895 C C . THR A 1 365 ? -10.414 -14.478 25.878 1.00 70.06 365 THR A C 1
ATOM 2897 O O . THR A 1 365 ? -10.179 -14.003 26.986 1.00 70.06 365 THR A O 1
ATOM 2900 N N . SER A 1 366 ? -10.627 -13.728 24.793 1.00 76.50 366 SER A N 1
ATOM 2901 C CA . SER A 1 366 ? -10.315 -12.302 24.743 1.00 76.50 366 SER A CA 1
ATOM 2902 C C . SER A 1 366 ? -11.487 -11.473 24.224 1.00 76.50 366 SER A C 1
ATOM 2904 O O . SER A 1 366 ? -12.092 -11.771 23.195 1.00 76.50 366 SER A O 1
ATOM 2906 N N . SER A 1 367 ? -11.788 -10.387 24.925 1.00 79.88 367 SER A N 1
ATOM 2907 C CA . SER A 1 367 ? -12.630 -9.305 24.423 1.00 79.88 367 SER A CA 1
ATOM 2908 C C . SER A 1 367 ? -11.747 -8.157 23.962 1.00 79.88 367 SER A C 1
ATOM 2910 O O . SER A 1 367 ? -10.935 -7.637 24.730 1.00 79.88 367 SER A O 1
ATOM 2912 N N . VAL A 1 368 ? -11.940 -7.747 22.716 1.00 81.69 368 VAL A N 1
ATOM 2913 C CA . VAL A 1 368 ? -11.214 -6.658 22.077 1.00 81.69 368 VAL A CA 1
ATOM 2914 C C . VAL A 1 368 ? -12.147 -5.468 21.967 1.00 81.69 368 VAL A C 1
ATOM 2916 O O . VAL A 1 368 ? -13.228 -5.569 21.390 1.00 81.69 368 VAL A O 1
ATOM 2919 N N . THR A 1 369 ? -11.755 -4.334 22.540 1.00 82.56 369 THR A N 1
ATOM 2920 C CA . THR A 1 369 ? -12.530 -3.093 22.452 1.00 82.56 369 THR A CA 1
ATOM 2921 C C . THR A 1 369 ? -11.757 -2.041 21.683 1.00 82.56 369 THR A C 1
ATOM 2923 O O . THR A 1 369 ? -10.578 -1.793 21.941 1.00 82.56 369 THR A O 1
ATOM 2926 N N . ILE A 1 370 ? -12.456 -1.408 20.748 1.00 83.69 370 ILE A N 1
ATOM 2927 C CA . ILE A 1 370 ? -11.951 -0.334 19.910 1.00 83.69 370 ILE A CA 1
ATOM 2928 C C . ILE A 1 370 ? -12.685 0.946 20.284 1.00 83.69 370 ILE A C 1
ATOM 2930 O O . ILE A 1 370 ? -13.911 1.024 20.196 1.00 83.69 370 ILE A O 1
ATOM 2934 N N . HIS A 1 371 ? -11.918 1.956 20.682 1.00 84.75 371 HIS A N 1
ATOM 2935 C CA . HIS A 1 371 ? -12.400 3.318 20.887 1.00 84.75 371 HIS A CA 1
ATOM 2936 C C . HIS A 1 371 ? -12.142 4.123 19.631 1.00 84.75 371 HIS A C 1
ATOM 2938 O O . HIS A 1 371 ? -10.991 4.322 19.241 1.00 84.75 371 HIS A O 1
ATOM 2944 N N . MET A 1 372 ? -13.221 4.587 19.019 1.00 86.06 372 MET A N 1
ATOM 2945 C CA . MET A 1 372 ? -13.211 5.393 17.810 1.00 86.06 372 MET A CA 1
ATOM 2946 C C . MET A 1 372 ? -13.535 6.828 18.195 1.00 86.06 372 MET A C 1
ATOM 2948 O O . MET A 1 372 ? -14.555 7.071 18.833 1.00 86.06 372 MET A O 1
ATOM 2952 N N . MET A 1 373 ? -12.698 7.783 17.804 1.00 86.38 373 MET A N 1
ATOM 2953 C CA . MET A 1 373 ? -12.884 9.195 18.145 1.00 86.38 373 MET A CA 1
ATOM 2954 C C . MET A 1 373 ? -12.607 10.071 16.927 1.00 86.38 373 MET A C 1
ATOM 2956 O O . MET A 1 373 ? -11.584 9.891 16.265 1.00 86.38 373 MET A O 1
ATOM 2960 N N . ASN A 1 374 ? -13.474 11.053 16.672 1.00 87.56 374 ASN A N 1
ATOM 2961 C CA . ASN A 1 374 ? -13.136 12.186 15.808 1.00 87.56 374 ASN A CA 1
ATOM 2962 C C . ASN A 1 374 ? -12.962 13.441 16.664 1.00 87.56 374 ASN A C 1
ATOM 2964 O O . ASN A 1 374 ? -13.733 13.676 17.598 1.00 87.56 374 ASN A O 1
ATOM 2968 N N . THR A 1 375 ? -11.946 14.240 16.365 1.00 85.62 375 THR A N 1
ATOM 2969 C CA . THR A 1 375 ? -11.569 15.417 17.144 1.00 85.62 375 THR A CA 1
ATOM 2970 C C . THR A 1 375 ? -12.230 16.682 16.601 1.00 85.62 375 THR A C 1
ATOM 2972 O O . THR A 1 375 ? -12.774 16.736 15.493 1.00 85.62 375 THR A O 1
ATOM 2975 N N . GLN A 1 376 ? -12.250 17.727 17.424 1.00 85.44 376 GLN A N 1
ATOM 2976 C CA . GLN A 1 376 ? -12.706 19.045 17.005 1.00 85.44 376 GLN A CA 1
ATOM 2977 C C . GLN A 1 376 ? -11.719 19.650 15.990 1.00 85.44 376 GLN A C 1
ATOM 2979 O O . GLN A 1 376 ? -10.505 19.443 16.118 1.00 85.44 376 GLN A O 1
ATOM 2984 N N . PRO A 1 377 ? -12.192 20.454 15.019 1.00 81.62 377 PRO A N 1
ATOM 2985 C CA . PRO A 1 377 ? -11.314 21.153 14.087 1.00 81.62 377 PRO A CA 1
ATOM 2986 C C . PRO A 1 377 ? -10.245 21.980 14.816 1.00 81.62 377 PRO A C 1
ATOM 2988 O O . PRO A 1 377 ? -10.564 22.757 15.713 1.00 81.62 377 PRO A O 1
ATOM 2991 N N . GLY A 1 378 ? -8.980 21.838 14.412 1.00 76.69 378 GLY A N 1
ATOM 2992 C CA . GLY A 1 378 ? -7.848 22.549 15.024 1.00 76.69 378 GLY A CA 1
ATOM 2993 C C . GLY A 1 378 ? -7.194 21.833 16.210 1.00 76.69 378 GLY A C 1
ATOM 2994 O O . GLY A 1 378 ? -6.224 22.352 16.757 1.00 76.69 378 GLY A O 1
ATOM 2995 N N . THR A 1 379 ? -7.674 20.646 16.590 1.00 78.38 379 THR A N 1
ATOM 2996 C CA . THR A 1 379 ? -6.996 19.795 17.578 1.00 78.38 379 THR A CA 1
ATOM 2997 C C . THR A 1 379 ? -5.695 19.244 16.991 1.00 78.38 379 THR A C 1
ATOM 2999 O O . THR A 1 379 ? -5.705 18.639 15.918 1.00 78.38 379 THR A O 1
ATOM 3002 N N . ASP A 1 380 ? -4.572 19.402 17.698 1.00 80.31 380 ASP A N 1
ATOM 3003 C CA . ASP A 1 380 ? -3.351 18.666 17.361 1.00 80.31 380 ASP A CA 1
ATOM 3004 C C . ASP A 1 380 ? -3.502 17.210 17.818 1.00 80.31 380 ASP A C 1
ATOM 3006 O O . ASP A 1 380 ? -3.292 16.867 18.987 1.00 80.31 380 ASP A O 1
ATOM 3010 N N . ASN A 1 381 ? -3.866 16.332 16.879 1.00 74.69 381 ASN A N 1
ATOM 3011 C CA . ASN A 1 381 ? -4.052 14.915 17.175 1.00 74.69 381 ASN A CA 1
ATOM 3012 C C . ASN A 1 381 ? -2.771 14.259 17.712 1.00 74.69 381 ASN A C 1
ATOM 3014 O O . ASN A 1 381 ? -2.898 13.277 18.431 1.00 74.69 381 ASN A O 1
ATOM 3018 N N . LYS A 1 382 ? -1.556 14.765 17.424 1.00 74.81 382 LYS A N 1
ATOM 3019 C CA . LYS A 1 382 ? -0.300 14.203 17.966 1.00 74.81 382 LYS A CA 1
ATOM 3020 C C . LYS A 1 382 ? -0.092 14.562 19.432 1.00 74.81 382 LYS A C 1
ATOM 3022 O O . LYS A 1 382 ? 0.408 13.745 20.207 1.00 74.81 382 LYS A O 1
ATOM 3027 N N . GLU A 1 383 ? -0.452 15.777 19.821 1.00 76.75 383 GLU A N 1
ATOM 3028 C CA . GLU A 1 383 ? -0.400 16.185 21.222 1.00 76.75 383 GLU A CA 1
ATOM 3029 C C . GLU A 1 383 ? -1.480 15.458 22.027 1.00 76.75 383 GLU A C 1
ATOM 3031 O O . GLU A 1 383 ? -1.190 14.877 23.076 1.00 76.75 383 GLU A O 1
ATOM 3036 N N . PHE A 1 384 ? -2.705 15.410 21.495 1.00 78.88 384 PHE A N 1
ATOM 3037 C CA . PHE A 1 384 ? -3.811 14.705 22.136 1.00 78.88 384 PHE A CA 1
ATOM 3038 C C . PHE A 1 384 ? -3.509 13.214 22.302 1.00 78.88 384 PHE A C 1
ATOM 3040 O O . PHE A 1 384 ? -3.648 12.668 23.392 1.00 78.88 384 PHE A O 1
ATOM 3047 N N . ALA A 1 385 ? -2.978 12.588 21.256 1.00 73.75 385 ALA A N 1
ATOM 3048 C CA . ALA A 1 385 ? -2.432 11.241 21.265 1.00 73.75 385 ALA A CA 1
ATOM 3049 C C . ALA A 1 385 ? -1.453 10.974 22.413 1.00 73.75 385 ALA A C 1
ATOM 3051 O O . ALA A 1 385 ? -1.563 9.981 23.137 1.00 73.75 385 ALA A O 1
ATOM 3052 N N . LYS A 1 386 ? -0.469 11.863 22.576 1.00 75.06 386 LYS A N 1
ATOM 3053 C CA . LYS A 1 386 ? 0.539 11.748 23.628 1.00 75.06 386 LYS A CA 1
ATOM 3054 C C . LYS A 1 386 ? -0.101 11.864 25.011 1.00 75.06 386 LYS A C 1
ATOM 3056 O O . LYS A 1 386 ? 0.205 11.050 25.877 1.00 75.06 386 LYS A O 1
ATOM 3061 N N . ALA A 1 387 ? -1.010 12.821 25.196 1.00 76.50 387 ALA A N 1
ATOM 3062 C CA . ALA A 1 387 ? -1.751 12.986 26.443 1.00 76.50 387 ALA A CA 1
ATOM 3063 C C . ALA A 1 387 ? -2.609 11.751 26.769 1.00 76.50 387 ALA A C 1
ATOM 3065 O O . ALA A 1 387 ? -2.602 11.288 27.907 1.00 76.50 387 ALA A O 1
ATOM 3066 N N . LEU A 1 388 ? -3.281 11.178 25.765 1.00 77.25 388 LEU A N 1
ATOM 3067 C CA . LEU A 1 388 ? -4.088 9.968 25.902 1.00 77.25 388 LEU A CA 1
ATOM 3068 C C . LEU A 1 388 ? -3.229 8.773 26.333 1.00 77.25 388 LEU A C 1
ATOM 3070 O O . LEU A 1 388 ? -3.579 8.087 27.290 1.00 77.25 388 LEU A O 1
ATOM 3074 N N . ARG A 1 389 ? -2.063 8.569 25.701 1.00 74.81 389 ARG A N 1
ATOM 3075 C CA . ARG A 1 389 ? -1.097 7.534 26.114 1.00 74.81 389 ARG A CA 1
ATOM 3076 C C . ARG A 1 389 ? -0.656 7.708 27.559 1.00 74.81 389 ARG A C 1
ATOM 3078 O O . ARG A 1 389 ? -0.640 6.733 28.299 1.00 74.81 389 ARG A O 1
ATOM 3085 N N . THR A 1 390 ? -0.322 8.930 27.971 1.00 72.69 390 THR A N 1
ATOM 3086 C CA . THR A 1 390 ? 0.083 9.206 29.355 1.00 72.69 390 THR A CA 1
ATOM 3087 C C . THR A 1 390 ? -1.058 8.963 30.344 1.00 72.69 390 THR A C 1
ATOM 3089 O O . THR A 1 390 ? -0.823 8.361 31.389 1.00 72.69 390 THR A O 1
ATOM 3092 N N . SER A 1 391 ? -2.288 9.374 30.019 1.00 74.00 391 SER A N 1
ATOM 3093 C CA . SER A 1 391 ? -3.470 9.134 30.860 1.00 74.00 391 SER A CA 1
ATOM 3094 C C . SER A 1 391 ? -3.742 7.642 31.039 1.00 74.00 391 SER A C 1
ATOM 3096 O O . SER A 1 391 ? -3.976 7.185 32.156 1.00 74.00 391 SER A O 1
ATOM 3098 N N . ILE A 1 392 ? -3.660 6.882 29.945 1.00 72.06 392 ILE A N 1
ATOM 3099 C CA . ILE A 1 392 ? -3.809 5.430 29.960 1.00 72.06 392 ILE A CA 1
ATOM 3100 C C . ILE A 1 392 ? -2.699 4.814 30.820 1.00 72.06 392 ILE A C 1
ATOM 3102 O O . ILE A 1 392 ? -3.011 4.157 31.805 1.00 72.06 392 ILE A O 1
ATOM 3106 N N . ALA A 1 393 ? -1.425 5.104 30.546 1.00 68.00 393 ALA A N 1
ATOM 3107 C CA . ALA A 1 393 ? -0.304 4.580 31.331 1.00 68.00 393 ALA A CA 1
ATOM 3108 C C . ALA A 1 393 ? -0.437 4.889 32.836 1.00 68.00 393 ALA A C 1
ATOM 3110 O O . ALA A 1 393 ? -0.272 3.999 33.660 1.00 68.00 393 ALA A O 1
ATOM 3111 N N . THR A 1 394 ? -0.854 6.105 33.206 1.00 65.69 394 THR A N 1
ATOM 3112 C CA . THR A 1 394 ? -1.068 6.494 34.617 1.00 65.69 394 THR A CA 1
ATOM 3113 C C . THR A 1 394 ? -2.219 5.721 35.275 1.00 65.69 394 THR A C 1
ATOM 3115 O O . THR A 1 394 ? -2.170 5.421 36.470 1.00 65.69 394 THR A O 1
ATOM 3118 N N . HIS A 1 395 ? -3.272 5.388 34.521 1.00 65.12 395 HIS A N 1
ATOM 3119 C CA . HIS A 1 395 ? -4.363 4.546 35.020 1.00 65.12 395 HIS A CA 1
ATOM 3120 C C . HIS A 1 395 ? -3.887 3.113 35.319 1.00 65.12 395 HIS A C 1
ATOM 3122 O O . HIS A 1 395 ? -4.396 2.486 36.249 1.00 65.12 395 HIS A O 1
ATOM 3128 N N . TYR A 1 396 ? -2.902 2.621 34.560 1.00 60.91 396 TYR A N 1
ATOM 3129 C CA . TYR A 1 396 ? -2.367 1.263 34.656 1.00 60.91 396 TYR A CA 1
ATOM 3130 C C . TYR A 1 396 ? -1.183 1.116 35.621 1.00 60.91 396 TYR A C 1
ATOM 3132 O O . TYR A 1 396 ? -1.151 0.142 36.359 1.00 60.91 396 TYR A O 1
ATOM 3140 N N . ASP A 1 397 ? -0.288 2.099 35.751 1.00 55.25 397 ASP A N 1
ATOM 3141 C CA . ASP A 1 397 ? 0.790 2.074 36.763 1.00 55.25 397 ASP A CA 1
ATOM 3142 C C . ASP A 1 397 ? 0.245 1.970 38.202 1.00 55.25 397 ASP A C 1
ATOM 3144 O O . ASP A 1 397 ? 0.910 1.466 39.104 1.00 55.25 397 ASP A O 1
ATOM 3148 N N . ASN A 1 398 ? -0.998 2.408 38.428 1.00 53.69 398 ASN A N 1
ATOM 3149 C CA . ASN A 1 398 ? -1.679 2.297 39.719 1.00 53.69 398 ASN A CA 1
ATOM 3150 C C . ASN A 1 398 ? -2.367 0.935 39.958 1.00 53.69 398 ASN A C 1
ATOM 3152 O O . ASN A 1 398 ? -2.911 0.706 41.040 1.00 53.69 398 ASN A O 1
ATOM 3156 N N . LYS A 1 399 ? -2.381 0.035 38.969 1.00 51.78 399 LYS A N 1
ATOM 3157 C CA . LYS A 1 399 ? -2.991 -1.299 39.034 1.00 51.78 399 LYS A CA 1
ATOM 3158 C C . LYS A 1 399 ? -2.094 -2.271 38.269 1.00 51.78 399 LYS A C 1
ATOM 3160 O O . LYS A 1 399 ? -2.230 -2.341 37.062 1.00 51.78 399 LYS A O 1
ATOM 3165 N N . GLU A 1 400 ? -1.216 -3.004 38.957 1.00 42.62 400 GLU A N 1
ATOM 3166 C CA . GLU A 1 400 ? -0.309 -4.044 38.421 1.00 42.62 400 GLU A CA 1
ATOM 3167 C C . GLU A 1 400 ? -0.857 -4.800 37.189 1.00 42.62 400 GLU A C 1
ATOM 3169 O O . GLU A 1 400 ? -1.498 -5.848 37.294 1.00 42.62 400 GLU A O 1
ATOM 3174 N N . VAL A 1 401 ? -0.613 -4.272 35.996 1.00 44.78 401 VAL A N 1
ATOM 3175 C CA . VAL A 1 401 ? -1.079 -4.826 34.728 1.00 44.78 401 VAL A CA 1
ATOM 3176 C C . VAL A 1 401 ? 0.115 -4.775 33.789 1.00 44.78 401 VAL A C 1
ATOM 3178 O O . VAL A 1 401 ? 0.683 -3.709 33.572 1.00 44.78 401 VAL A O 1
ATOM 3181 N N . GLY A 1 402 ? 0.517 -5.940 33.281 1.00 45.50 402 GLY A N 1
ATOM 3182 C CA . GLY A 1 402 ? 1.673 -6.071 32.397 1.00 45.50 402 GLY A CA 1
ATOM 3183 C C . GLY A 1 402 ? 1.476 -5.393 31.041 1.00 45.50 402 GLY A C 1
ATOM 3184 O O . GLY A 1 402 ? 0.345 -5.191 30.594 1.00 45.50 402 GLY A O 1
ATOM 3185 N N . ASP A 1 403 ? 2.599 -5.105 30.380 1.00 45.09 403 ASP A N 1
ATOM 3186 C CA . ASP A 1 403 ? 2.695 -4.466 29.056 1.00 45.09 403 ASP A CA 1
ATOM 3187 C C . ASP A 1 403 ? 1.886 -5.183 27.946 1.00 45.09 403 ASP A C 1
ATOM 3189 O O . ASP A 1 403 ? 1.593 -4.588 26.911 1.00 45.09 403 ASP A O 1
ATOM 3193 N N . ASP A 1 404 ? 1.457 -6.428 28.175 1.00 48.25 404 ASP A N 1
ATOM 3194 C CA . ASP A 1 404 ? 0.833 -7.323 27.191 1.00 48.25 404 ASP A CA 1
ATOM 3195 C C . ASP A 1 404 ? -0.669 -7.061 26.911 1.00 48.25 404 ASP A C 1
ATOM 3197 O O . ASP A 1 404 ? -1.277 -7.790 26.131 1.00 48.25 404 ASP A O 1
ATOM 3201 N N . MET A 1 405 ? -1.314 -6.067 27.545 1.00 52.75 405 MET A N 1
ATOM 3202 C CA . MET A 1 405 ? -2.762 -5.800 27.352 1.00 52.75 405 MET A CA 1
ATOM 3203 C C . MET A 1 405 ? -3.085 -4.742 26.283 1.00 52.75 405 MET A C 1
ATOM 3205 O O . MET A 1 405 ? -4.255 -4.488 25.974 1.00 52.75 405 MET A O 1
ATOM 3209 N N . PHE A 1 406 ? -2.061 -4.104 25.716 1.00 55.75 406 PHE A N 1
ATOM 3210 C CA . PHE A 1 406 ? -2.218 -3.122 24.651 1.00 55.75 406 PHE A CA 1
ATOM 3211 C C . PHE A 1 406 ? -1.688 -3.678 23.345 1.00 55.75 406 PHE A C 1
ATOM 3213 O O . PHE A 1 406 ? -0.479 -3.743 23.154 1.00 55.75 406 PHE A O 1
ATOM 3220 N N . ASP A 1 407 ? -2.602 -3.997 22.431 1.00 53.41 407 ASP A N 1
ATOM 3221 C CA . ASP A 1 407 ? -2.213 -4.373 21.078 1.00 53.41 407 ASP A CA 1
ATOM 3222 C C . ASP A 1 407 ? -1.612 -3.150 20.376 1.00 53.41 407 ASP A C 1
ATOM 3224 O O . ASP A 1 407 ? -0.406 -3.105 20.156 1.00 53.41 407 ASP A O 1
ATOM 3228 N N . TYR A 1 408 ? -2.403 -2.105 20.075 1.00 57.47 408 TYR A N 1
ATOM 3229 C CA . TYR A 1 408 ? -1.904 -0.964 19.295 1.00 57.47 408 TYR A CA 1
ATOM 3230 C C . TYR A 1 408 ? -2.725 0.324 19.487 1.00 57.47 408 TYR A C 1
ATOM 3232 O O . TYR A 1 408 ? -3.946 0.314 19.652 1.00 57.47 408 TYR A O 1
ATOM 3240 N N . MET A 1 409 ? -2.051 1.477 19.392 1.00 57.94 409 MET A N 1
ATOM 3241 C CA . MET A 1 409 ? -2.689 2.797 19.381 1.00 57.94 409 MET A CA 1
ATOM 3242 C C . MET A 1 409 ? -2.332 3.549 18.100 1.00 57.94 409 MET A C 1
ATOM 3244 O O . MET A 1 409 ? -1.204 4.039 17.963 1.00 57.94 409 MET A O 1
ATOM 3248 N N . TYR A 1 410 ? -3.306 3.658 17.194 1.00 57.44 410 TYR A N 1
ATOM 3249 C CA . TYR A 1 410 ? -3.147 4.294 15.892 1.00 57.44 410 TYR A CA 1
ATOM 3250 C C . TYR A 1 410 ? -3.688 5.714 15.921 1.00 57.44 410 TYR A C 1
ATOM 3252 O O . TYR A 1 410 ? -4.883 5.964 16.101 1.00 57.44 410 TYR A O 1
ATOM 3260 N N . PHE A 1 411 ? -2.783 6.657 15.693 1.00 55.97 411 PHE A N 1
ATOM 3261 C CA . PHE A 1 411 ? -3.142 8.050 15.516 1.00 55.97 411 PHE A CA 1
ATOM 3262 C C . PHE A 1 411 ? -3.124 8.374 14.058 1.00 55.97 411 PHE A C 1
ATOM 3264 O O . PHE A 1 411 ? -2.106 8.209 13.383 1.00 55.97 411 PHE A O 1
ATOM 3271 N N . VAL A 1 412 ? -4.242 8.902 13.604 1.00 51.94 412 VAL A N 1
ATOM 3272 C CA . VAL A 1 412 ? -4.317 9.417 12.270 1.00 51.94 412 VAL A CA 1
ATOM 3273 C C . VAL A 1 412 ? -4.641 10.894 12.375 1.00 51.94 412 VAL A C 1
ATOM 3275 O O . VAL A 1 412 ? -5.420 11.372 13.191 1.00 51.94 412 VAL A O 1
ATOM 3278 N N . THR A 1 413 ? -3.952 11.679 11.573 1.00 47.41 413 THR A N 1
ATOM 3279 C CA . THR A 1 413 ? -4.314 13.074 11.352 1.00 47.41 413 THR A CA 1
ATOM 3280 C C . THR A 1 413 ? -5.069 13.095 10.033 1.00 47.41 413 THR A C 1
ATOM 3282 O O . THR A 1 413 ? -4.437 13.270 8.991 1.00 47.41 413 THR A O 1
ATOM 3285 N N . PRO A 1 414 ? -6.393 12.854 10.001 1.00 43.19 414 PRO A N 1
ATOM 3286 C CA . PRO A 1 414 ? -7.137 13.104 8.786 1.00 43.19 414 PRO A CA 1
ATOM 3287 C C . PRO A 1 414 ? -7.208 14.616 8.645 1.00 43.19 414 PRO A C 1
ATOM 3289 O O . PRO A 1 414 ? -8.003 15.297 9.282 1.00 43.19 414 PRO A O 1
ATOM 3292 N N . HIS A 1 415 ? -6.337 15.171 7.807 1.00 44.88 415 HIS A N 1
ATOM 3293 C CA . HIS A 1 415 ? -6.400 16.598 7.521 1.00 44.88 415 HIS A CA 1
ATOM 3294 C C . HIS A 1 415 ? -7.596 16.948 6.614 1.00 44.88 415 HIS A C 1
ATOM 3296 O O . HIS A 1 415 ? -7.854 18.131 6.382 1.00 44.88 415 HIS A O 1
ATOM 3302 N N . LYS A 1 416 ? -8.333 15.941 6.112 1.00 38.22 416 LYS A N 1
ATOM 3303 C CA . LYS A 1 416 ? -9.586 16.083 5.360 1.00 38.22 416 LYS A CA 1
ATOM 3304 C C . LYS A 1 416 ? -10.483 14.851 5.528 1.00 38.22 416 LYS A C 1
ATOM 3306 O O . LYS A 1 416 ? -10.120 13.772 5.067 1.00 38.22 416 LYS A O 1
ATOM 3311 N N . ARG A 1 417 ? -11.665 15.041 6.114 1.00 37.41 417 ARG A N 1
ATOM 3312 C CA . ARG A 1 417 ? -12.892 14.523 5.496 1.00 37.41 417 ARG A CA 1
ATOM 3313 C C . ARG A 1 417 ? -13.423 15.605 4.566 1.00 37.41 417 ARG A C 1
ATOM 3315 O O . ARG A 1 417 ? -13.297 16.795 4.943 1.00 37.41 417 ARG A O 1
#

Radius of gyration: 32.86 Å; Cα contacts (8 Å, |Δi|>4): 489; chains: 1; bounding box: 78×61×98 Å

Mean predicted aligned error: 14.08 Å

Solvent-accessible surface area (backbone atoms only — not comparable to full-atom values): 23441 Å² total; per-residue (Å²): 116,66,70,60,53,50,51,49,53,49,54,50,49,33,64,65,62,76,48,78,85,74,89,65,94,79,82,54,66,67,62,49,52,51,50,64,55,47,53,57,50,55,49,51,51,52,51,50,53,51,46,60,55,52,74,72,53,53,72,69,52,68,77,38,55,92,76,57,64,51,78,72,84,68,84,49,68,67,58,22,55,54,39,30,54,50,14,50,50,42,36,54,50,33,58,69,55,64,79,51,84,69,57,55,83,73,49,46,59,61,39,52,51,45,36,50,52,16,47,40,34,34,32,52,13,47,48,43,46,49,59,50,60,52,58,67,42,56,76,60,32,68,42,81,65,40,48,58,56,52,48,56,53,52,32,45,34,71,62,48,25,53,50,52,29,52,52,51,50,52,47,48,55,54,52,48,52,53,53,48,53,50,50,50,41,51,52,49,52,49,50,50,58,65,17,47,56,48,31,32,27,40,42,35,47,44,55,66,90,57,68,88,75,56,85,78,73,60,77,77,81,45,87,58,47,66,50,70,48,66,32,55,34,37,29,29,99,77,34,21,40,43,69,71,39,49,94,68,58,64,91,84,45,92,55,56,69,55,32,67,71,24,40,38,31,40,31,30,43,68,34,54,28,43,49,24,50,77,61,76,39,81,70,76,86,61,54,90,63,25,32,35,68,37,43,54,69,76,68,86,48,100,82,58,76,48,76,50,72,70,61,54,71,71,42,74,43,76,53,92,93,37,77,29,26,36,46,80,64,83,74,49,74,75,56,47,82,39,48,80,46,43,73,48,31,38,39,34,22,35,61,73,60,49,49,50,43,63,74,72,32,87,69,59,44,31,38,35,40,35,43,38,31,35,61,39,92,89,61,59,52,69,60,50,50,52,52,49,53,50,53,42,49,58,62,37,76,78,44,98,63,70,83,85,44,57,78,51,77,45,79,40,78,69,90,68,132

Secondary structure (DSSP, 8-state):
-HHHHHHHHHHHHHHHTT----------HHHHHHHHHHHHHHHHHHHHHHHHHHHTS-HHHHHHTTT-PPP-S---HHHHHHHHHHHHHHHHHHHHHTT--TTHHHHHHHHHHHHHHHHHHHHHHHHHHHHHHHHH-HHHHTSTTHHHHHHHHHHTHHHHHHHHHHHHHHHHHHHHHHHHHHHHHHHHHHHHHHH--SSEEEEEEEETT-GGGSSTTS-TT-TTEEEEEEEEEEE-TT-BHHHHSGGGS-TT-TTHHHHHH-BEEEEEHHHHHHHHHHTTPPPP---TTEEEEE-----SSTT---GGGGSPTT-EEEETTEEEEE---TTGGG---STT---SEEEEE-HHHHHHHHHH-TT--EEEEEEEEEEPTT--HHHHHHHHHHHHHHHHHTS---GGG--EEEE------

Sequence (417 aa):
MDSLRLKGLFVLTGKMMAADMNYGFVFSLEATLKTIAIFPGVFLVVVLFNRILLEKYELIELLRADRINEENFVKRAWMSVVIFVIGTGLLIFAYNWAPQPTQLFKQLLPIIALGSFATFLIFKSFSGFLLKFMQTSKKSYYKGLNVFVWRQVSAKINSTYKMMSVISIMLLFGMGTLITGFNLNSVMNEQISGMIANDISVKYSYPIGKSTIGPNLIDLNDSRIKNAETMTYYSSANMRFNVVFEKYIDQNDANSFMYEITDVGFVSVENFNKARIMQNLEPITVGQGQFAVIAPIQQMGPETISPSDIFKDGNTYDFANQNLSYKKVQDIEKTKIDNNGNDDVLVIMNDNALQNIVDSNDALTSSVTIHMMNTQPGTDNKEFAKALRTSIATHYDNKEVGDDMFDYMYFVTPHKR

pLDDT: mean 76.11, std 13.35, range [37.41, 95.69]

Foldseek 3Di:
DVVVVVVVVVVVVCVLQVHDPPDDPDDDPVVVVVVVVVVVVVVVVVVVVVCVVVVPDDPVCVVCVVPAQDPQPCPDLVVLVVLQVVLVVLLVVLVVVQVDLPPNVVVVVVSLVSNLVSLLSNLSSVLSNVLVVLVVPVVNCPPDCNVVVSSVCNSCSVVVSVVVSVVVSVVCVVVVVVVVSSVVSVVVVVVLVLLAQFQWKFKWKDWPPPVVPDDPLDDCPPPFFPDKDKAKKFWFPQQFQCNQCVVLDDPPDPCVVLSVVATEIEGELVSLQRQCVSNVHDRDDADALAKEKAQLPPPSDPRDDGSRNSADAQDWDQGLNGTGGYHDDPCSNSGHPGNRGHSHMYIYYHPVVVVCNVVSPPRRTMMMMMMHTHTDPPDPQVVVLVVSVVSSVVVPVVPPDDPPGGDDIDGHDCVDD